Protein AF-A0A939ZK06-F1 (afdb_monomer)

pLDDT: mean 85.72, std 15.4, range [25.3, 98.94]

Mean predicted aligned error: 16.59 Å

Solvent-accessible surface area (backbone atoms only — not comparable to full-atom values): 30610 Å² total; per-residue (Å²): 136,74,100,75,69,53,75,35,51,26,53,83,51,70,41,60,64,72,48,90,59,72,37,35,68,21,48,36,52,33,38,56,68,14,53,96,69,30,23,32,30,37,40,59,61,34,41,41,32,22,33,36,37,65,59,40,39,44,23,30,47,35,28,32,54,46,9,31,44,31,36,44,65,48,65,83,49,29,60,64,74,86,73,58,93,89,59,80,54,65,74,72,44,50,57,49,18,73,77,68,75,77,47,78,62,67,66,69,64,10,15,40,40,29,33,62,57,32,37,48,34,32,42,37,22,33,71,70,9,35,41,33,23,63,50,13,50,22,72,88,24,69,99,48,40,30,30,32,20,31,28,33,37,32,47,28,36,44,38,38,40,33,37,24,35,39,30,30,14,14,21,36,41,29,38,37,29,54,24,36,44,36,40,37,36,44,32,35,32,35,39,36,28,29,32,34,35,34,34,50,22,32,47,34,40,38,34,51,29,34,23,40,7,3,24,28,28,35,33,28,29,42,28,37,37,35,40,39,31,55,27,42,41,26,14,16,26,26,48,25,37,36,25,39,24,47,32,38,40,31,54,26,43,34,39,34,62,17,88,28,29,22,49,84,60,26,55,78,49,89,90,41,65,54,62,60,92,76,24,47,28,57,15,46,23,47,31,32,53,26,23,35,67,94,60,53,46,95,56,76,20,29,54,36,34,39,32,49,26,41,38,34,32,27,37,16,54,36,42,42,43,58,66,76,38,90,52,25,47,27,53,58,61,39,35,41,35,40,28,53,26,45,37,34,36,28,66,45,48,17,48,43,35,46,38,87,94,46,41,27,38,40,39,38,25,55,61,47,45,22,20,63,88,72,43,81,44,61,62,56,55,84,46,34,95,32,45,45,80,44,80,45,75,73,74,93,81,80,81,82,85,89,78,94,76,91,80,78,88,61,53,77,51,56,64,55,59,76,56,84,74,61,50,77,46,81,38,51,55,69,35,75,70,31,30,43,90,48,68,65,51,22,39,37,34,29,68,35,43,36,34,36,34,27,36,87,58,104,78,57,50,83,74,48,77,43,38,54,63,37,75,45,42,69,78,50,51,79,68,73,66,67,47,105,88,41,72,75,56,44,86,43,33,29,29,21,68,31,56,23,35,33,39,31,33,46,29,67,61,53,52,48,40,43,73,77,31,70,68,53,28,51,54,51,52,49,57,50,51,54,52,52,52,53,52,52,52,53,51,51,66,76,62,63,90,49,69,55,31,47,52,22,41,50,61,46,70,47,81,48,49,101,82,34,39,33,66,72,57,65,74,57,48,20,58,76,66,74,46,55,62,69,57,48,51,51,42,52,51,51,34,37,75,70,54,34,30,44,86,41,96,81,34,38,25,59,66,33,54,62,64,27,43,59,55,37,50,89,128

Nearest PDB structures (foldseek):
  3dv8-assembly1_A-2  TM=7.199E-01  e=3.954E-09  Agathobacter rectalis ATCC 33656
  7ff8-assembly1_A  TM=6.855E-01  e=4.968E-09  Pseudomonas aeruginosa PAO1
  7ff0-assembly1_A  TM=6.732E-01  e=6.534E-09  Pseudomonas aeruginosa PAO1
  2zcw-assembly1_A-2  TM=6.532E-01  e=5.698E-09  Thermus thermophilus
  2h6b-assembly1_B  TM=4.871E-01  e=2.242E-08  Desulfitobacterium hafniense

Structure (mmCIF, N/CA/C/O backbone):
data_AF-A0A939ZK06-F1
#
_entry.id   AF-A0A939ZK06-F1
#
loop_
_atom_site.group_PDB
_atom_site.id
_atom_site.type_symbol
_atom_site.label_atom_id
_atom_site.label_alt_id
_atom_site.label_comp_id
_atom_site.label_asym_id
_atom_site.label_entity_id
_atom_site.label_seq_id
_atom_site.pdbx_PDB_ins_code
_atom_site.Cartn_x
_atom_site.Cartn_y
_atom_site.Cartn_z
_atom_site.occupancy
_atom_site.B_iso_or_equiv
_atom_site.auth_seq_id
_atom_site.auth_comp_id
_atom_site.auth_asym_id
_atom_site.auth_atom_id
_atom_site.pdbx_PDB_model_num
ATOM 1 N N . MET A 1 1 ? -2.433 -20.119 20.589 1.00 42.66 1 MET A N 1
ATOM 2 C CA . MET A 1 1 ? -3.590 -20.012 21.500 1.00 42.66 1 MET A CA 1
ATOM 3 C C . MET A 1 1 ? -3.349 -20.904 22.705 1.00 42.66 1 MET A C 1
ATOM 5 O O . MET A 1 1 ? -3.226 -22.112 22.538 1.00 42.66 1 MET A O 1
ATOM 9 N N . THR A 1 2 ? -3.224 -20.329 23.895 1.00 36.34 2 THR A N 1
ATOM 10 C CA . THR A 1 2 ? -3.325 -21.065 25.161 1.00 36.34 2 THR A CA 1
ATOM 11 C C . THR A 1 2 ? -4.806 -21.160 25.532 1.00 36.34 2 THR A C 1
ATOM 13 O O . THR A 1 2 ? -5.544 -20.186 25.455 1.00 36.34 2 THR A O 1
ATOM 16 N N . GLN A 1 3 ? -5.262 -22.360 25.877 1.00 42.16 3 GLN A N 1
ATOM 17 C CA . GLN A 1 3 ? -6.667 -22.761 26.027 1.00 42.16 3 GLN A CA 1
ATOM 18 C C . GLN A 1 3 ? -7.409 -22.156 27.249 1.00 42.16 3 GLN A C 1
ATOM 20 O O . GLN A 1 3 ? -8.332 -22.782 27.756 1.00 42.16 3 GLN A O 1
ATOM 25 N N . ASN A 1 4 ? -7.025 -20.973 27.754 1.00 58.75 4 ASN A N 1
ATOM 26 C CA . ASN A 1 4 ? -7.540 -20.450 29.033 1.00 58.75 4 ASN A CA 1
ATOM 27 C C . ASN A 1 4 ? -7.658 -18.911 29.145 1.00 58.75 4 ASN A C 1
ATOM 29 O O . ASN A 1 4 ? -7.663 -18.384 30.258 1.00 58.75 4 ASN A O 1
ATOM 33 N N . SER A 1 5 ? -7.731 -18.171 28.033 1.00 75.06 5 SER A N 1
ATOM 34 C CA . SER A 1 5 ? -7.878 -16.706 28.083 1.00 75.06 5 SER A CA 1
ATOM 35 C C . SER A 1 5 ? -9.253 -16.288 28.625 1.00 75.06 5 SER A C 1
ATOM 37 O O . SER A 1 5 ? -10.283 -16.803 28.189 1.00 75.06 5 SER A O 1
ATOM 39 N N . LYS A 1 6 ? -9.274 -15.338 29.569 1.00 92.12 6 LYS A N 1
ATOM 40 C CA . LYS A 1 6 ? -10.500 -14.743 30.126 1.00 92.12 6 LYS A CA 1
ATOM 41 C C . LYS A 1 6 ? -11.253 -13.986 29.027 1.00 92.12 6 LYS A C 1
ATOM 43 O O . LYS A 1 6 ? -10.678 -13.098 28.407 1.00 92.12 6 LYS A O 1
ATOM 48 N N . ILE A 1 7 ? -12.526 -14.321 28.815 1.00 96.75 7 ILE A N 1
ATOM 49 C CA . ILE A 1 7 ? -13.416 -13.600 27.894 1.00 96.75 7 ILE A CA 1
ATOM 50 C C . ILE A 1 7 ? -14.143 -12.504 28.677 1.00 96.75 7 ILE A C 1
ATOM 52 O O . ILE A 1 7 ? -14.671 -12.762 29.759 1.00 96.75 7 ILE A O 1
ATOM 56 N N . ILE A 1 8 ? -14.145 -11.292 28.132 1.00 97.94 8 ILE A N 1
ATOM 57 C CA . ILE A 1 8 ? -14.736 -10.085 28.703 1.00 97.94 8 ILE A CA 1
ATOM 58 C C . ILE A 1 8 ? -15.731 -9.541 27.675 1.00 97.94 8 ILE A C 1
ATOM 60 O O . ILE A 1 8 ? -15.332 -9.017 26.640 1.00 97.94 8 ILE A O 1
ATOM 64 N N . ASP A 1 9 ? -17.030 -9.711 27.913 1.00 98.38 9 ASP A N 1
ATOM 65 C CA . ASP A 1 9 ? -18.064 -9.236 26.991 1.00 98.38 9 ASP A CA 1
ATOM 66 C C . ASP A 1 9 ? -18.362 -7.756 27.251 1.00 98.38 9 ASP A C 1
ATOM 68 O O . ASP A 1 9 ? -18.625 -7.363 28.388 1.00 98.38 9 ASP A O 1
ATOM 72 N N . ILE A 1 10 ? -18.371 -6.920 26.209 1.00 98.69 10 ILE A N 1
ATOM 73 C CA . ILE A 1 10 ? -18.647 -5.479 26.363 1.00 98.69 10 ILE A CA 1
ATOM 74 C C . ILE A 1 10 ? -20.033 -5.195 26.975 1.00 98.69 10 ILE A C 1
ATOM 76 O O . ILE A 1 10 ? -20.257 -4.133 27.559 1.00 98.69 10 ILE A O 1
ATOM 80 N N . ARG A 1 11 ? -20.977 -6.143 26.882 1.00 98.31 11 ARG A N 1
ATOM 81 C CA . ARG A 1 11 ? -22.314 -6.029 27.487 1.00 98.31 11 ARG A CA 1
ATOM 82 C C . ARG A 1 11 ? -22.277 -6.072 29.009 1.00 98.31 11 ARG A C 1
ATOM 84 O O . ARG A 1 11 ? -23.140 -5.461 29.637 1.00 98.31 11 ARG A O 1
ATOM 91 N N . ASP A 1 12 ? -21.274 -6.722 29.595 1.00 98.19 12 ASP A N 1
ATOM 92 C CA . ASP A 1 12 ? -21.091 -6.766 31.050 1.00 98.19 12 ASP A CA 1
ATOM 93 C C . ASP A 1 12 ? -20.735 -5.379 31.623 1.00 98.19 12 ASP A C 1
ATOM 95 O O . ASP A 1 12 ? -20.922 -5.131 32.813 1.00 98.19 12 ASP A O 1
ATOM 99 N N . PHE A 1 13 ? -20.303 -4.452 30.759 1.00 98.25 13 PHE A N 1
ATOM 100 C CA . PHE A 1 13 ? -19.980 -3.055 31.072 1.00 98.25 13 PHE A CA 1
ATOM 101 C C . PHE A 1 13 ? -21.065 -2.075 30.601 1.00 98.25 13 PHE A C 1
ATOM 103 O O . PHE A 1 13 ? -20.882 -0.862 30.643 1.00 98.25 13 PHE A O 1
ATOM 110 N N . GLY A 1 14 ? -22.221 -2.584 30.160 1.00 97.56 14 GLY A N 1
ATOM 111 C CA . GLY A 1 14 ? -23.378 -1.768 29.790 1.00 97.56 14 GLY A CA 1
ATOM 112 C C . GLY A 1 14 ? -23.506 -1.442 28.302 1.00 97.56 14 GLY A C 1
ATOM 113 O O . GLY A 1 14 ? -24.440 -0.725 27.933 1.00 97.56 14 GLY A O 1
ATOM 114 N N . ALA A 1 15 ? -22.644 -1.984 27.433 1.00 98.19 15 ALA A N 1
ATOM 115 C CA . ALA A 1 15 ? -22.832 -1.841 25.993 1.00 98.19 15 ALA A CA 1
ATOM 116 C C . ALA A 1 15 ? -24.078 -2.617 25.512 1.00 98.19 15 ALA A C 1
ATOM 118 O O . ALA A 1 15 ? -24.341 -3.750 25.915 1.00 98.19 15 ALA A O 1
ATOM 119 N N . ALA A 1 16 ? -24.852 -2.025 24.609 1.00 98.19 16 ALA A N 1
ATOM 120 C CA . ALA A 1 16 ? -26.034 -2.598 23.989 1.00 98.19 16 ALA A CA 1
ATOM 121 C C . ALA A 1 16 ? -26.074 -2.285 22.485 1.00 98.19 16 ALA A C 1
ATOM 123 O O . ALA A 1 16 ? -25.935 -1.140 22.055 1.00 98.19 16 ALA A O 1
ATOM 124 N N . ALA A 1 17 ? -26.319 -3.309 21.670 1.00 97.75 17 ALA A N 1
ATOM 125 C CA . ALA A 1 17 ? -26.391 -3.162 20.222 1.00 97.75 17 ALA A CA 1
ATOM 126 C C . ALA A 1 17 ? -27.521 -2.211 19.779 1.00 97.75 17 ALA A C 1
ATOM 128 O O . ALA A 1 17 ? -28.606 -2.196 20.363 1.00 97.75 17 ALA A O 1
ATOM 129 N N . GLY A 1 18 ? -27.284 -1.463 18.700 1.00 96.69 18 GLY A N 1
ATOM 130 C CA . GLY A 1 18 ? -28.280 -0.617 18.033 1.00 96.69 18 GLY A CA 1
ATOM 131 C C . GLY A 1 18 ? -28.592 0.701 18.745 1.00 96.69 18 GLY A C 1
ATOM 132 O O . GLY A 1 18 ? -29.508 1.410 18.329 1.00 96.69 18 GLY A O 1
ATOM 133 N N . ARG A 1 19 ? -27.854 1.042 19.807 1.00 95.25 19 ARG A N 1
ATOM 134 C CA . ARG A 1 19 ? -27.965 2.347 20.467 1.00 95.25 19 ARG A CA 1
ATOM 135 C C . ARG A 1 19 ? -27.424 3.457 19.556 1.00 95.25 19 ARG A C 1
ATOM 137 O O . ARG A 1 19 ? -26.362 3.265 18.958 1.00 95.25 19 ARG A O 1
ATOM 144 N N . PRO A 1 20 ? -28.133 4.594 19.426 1.00 93.88 20 PRO A N 1
ATOM 145 C CA . PRO A 1 20 ? -27.633 5.732 18.663 1.00 93.88 20 PRO A CA 1
ATOM 146 C C . PRO A 1 20 ? -26.510 6.483 19.391 1.00 93.88 20 PRO A C 1
ATOM 148 O O . PRO A 1 20 ? -25.732 7.166 18.730 1.00 93.88 20 PRO A O 1
ATOM 151 N N . GLU A 1 21 ? -26.422 6.364 20.717 1.00 97.19 21 GLU A N 1
ATOM 152 C CA . GLU A 1 21 ? -25.384 6.996 21.528 1.00 97.19 21 GLU A CA 1
ATOM 153 C C . GLU A 1 21 ? -24.034 6.272 21.403 1.00 97.19 21 GLU A C 1
ATOM 155 O O . GLU A 1 21 ? -23.973 5.066 21.142 1.00 97.19 21 GLU A O 1
ATOM 160 N N . LEU A 1 22 ? -22.943 7.010 21.631 1.00 98.38 22 LEU A N 1
ATOM 161 C CA . LEU A 1 22 ? -21.608 6.427 21.748 1.00 98.38 22 LEU A CA 1
ATOM 162 C C . LEU A 1 22 ? -21.510 5.566 23.008 1.00 98.38 22 LEU A C 1
ATOM 164 O O . LEU A 1 22 ? -21.972 5.943 24.082 1.00 98.38 22 LEU A O 1
ATOM 168 N N . GLN A 1 23 ? -20.860 4.418 22.867 1.00 98.56 23 GLN A N 1
ATOM 169 C CA . GLN A 1 23 ? -20.670 3.422 23.922 1.00 98.56 23 GLN A CA 1
ATOM 170 C C . GLN A 1 23 ? -19.194 3.289 24.310 1.00 98.56 23 GLN A C 1
ATOM 172 O O . GLN A 1 23 ? -18.784 2.279 24.879 1.00 98.56 23 GLN A O 1
ATOM 177 N N . THR A 1 24 ? -18.408 4.324 23.998 1.00 98.75 24 THR A N 1
ATOM 178 C CA . THR A 1 24 ? -16.954 4.389 24.177 1.00 98.75 24 THR A CA 1
ATOM 179 C C . THR A 1 24 ? -16.538 4.007 25.591 1.00 98.75 24 THR A C 1
ATOM 181 O O . THR A 1 24 ? -15.655 3.179 25.758 1.00 98.75 24 THR A O 1
ATOM 184 N N . GLU A 1 25 ? -17.207 4.549 26.615 1.00 98.62 25 GLU A N 1
ATOM 185 C CA . GLU A 1 25 ? -16.863 4.281 28.015 1.00 98.62 25 GLU A CA 1
ATOM 186 C C . GLU A 1 25 ? -17.045 2.801 28.384 1.00 98.62 25 GLU A C 1
ATOM 188 O O . GLU A 1 25 ? -16.146 2.201 28.964 1.00 98.62 25 GLU A O 1
ATOM 193 N N . ALA A 1 26 ? -18.166 2.185 27.999 1.00 98.69 26 ALA A N 1
ATOM 194 C CA . ALA A 1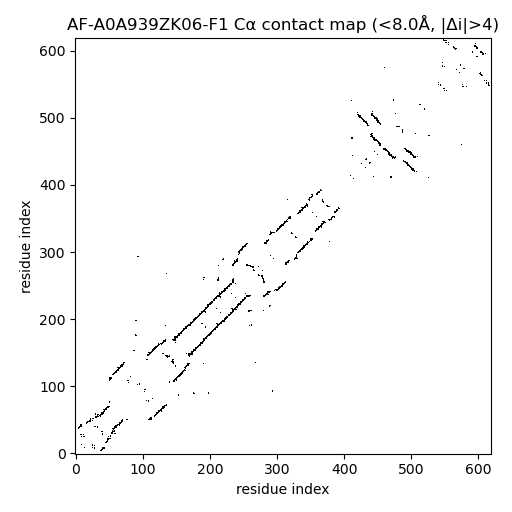 26 ? -18.429 0.774 28.284 1.00 98.69 26 ALA A CA 1
ATOM 195 C C . ALA A 1 26 ? -17.411 -0.148 27.591 1.00 98.69 26 ALA A C 1
ATOM 197 O O . ALA A 1 26 ? -16.916 -1.104 28.188 1.00 98.69 26 ALA A O 1
ATOM 198 N N . ILE A 1 27 ? -17.066 0.152 26.335 1.00 98.81 27 ILE A N 1
ATOM 199 C CA . ILE A 1 27 ? -16.084 -0.628 25.574 1.00 98.81 27 ILE A CA 1
ATOM 200 C C . ILE A 1 27 ? -14.673 -0.424 26.146 1.00 98.81 27 ILE A C 1
ATOM 202 O O . ILE A 1 27 ? -13.930 -1.394 26.295 1.00 98.81 27 ILE A O 1
ATOM 206 N N . GLN A 1 28 ? -14.318 0.806 26.532 1.00 98.81 28 GLN A N 1
ATOM 207 C CA . GLN A 1 28 ? -13.032 1.100 27.162 1.00 98.81 28 GLN A CA 1
ATOM 208 C C . GLN A 1 28 ? -12.897 0.400 28.517 1.00 98.81 28 GLN A C 1
ATOM 210 O O . GLN A 1 28 ? -11.855 -0.185 28.779 1.00 98.81 28 GLN A O 1
ATOM 215 N N . GLN A 1 29 ? -13.945 0.358 29.346 1.00 98.69 29 GLN A N 1
ATOM 216 C CA . GLN A 1 29 ? -13.902 -0.377 30.616 1.00 98.69 29 GLN A CA 1
ATOM 217 C C . GLN A 1 29 ? -13.657 -1.884 30.415 1.00 98.69 29 GLN A C 1
ATOM 219 O O . GLN A 1 29 ? -12.966 -2.507 31.223 1.00 98.69 29 GLN A O 1
ATOM 224 N N . ALA A 1 30 ? -14.177 -2.472 29.331 1.00 98.62 30 ALA A N 1
ATOM 225 C CA . ALA A 1 30 ? -13.891 -3.862 28.981 1.00 98.62 30 ALA A CA 1
ATOM 226 C C . ALA A 1 30 ? -12.416 -4.068 28.582 1.00 98.62 30 ALA A C 1
ATOM 228 O O . ALA A 1 30 ? -11.802 -5.040 29.019 1.00 98.62 30 ALA A O 1
ATOM 229 N N . LEU A 1 31 ? -11.837 -3.141 27.808 1.00 98.50 31 LEU A N 1
ATOM 230 C CA . LEU A 1 31 ? -10.402 -3.120 27.480 1.00 98.50 31 LEU A CA 1
ATOM 231 C C . LEU A 1 31 ? -9.536 -2.930 28.731 1.00 98.50 31 LEU A C 1
ATOM 233 O O . LEU A 1 31 ? -8.588 -3.682 28.947 1.00 98.50 31 LEU A O 1
ATOM 237 N N . ASP A 1 32 ? -9.891 -1.987 29.598 1.00 98.19 32 ASP A N 1
ATOM 238 C CA . ASP A 1 32 ? -9.168 -1.704 30.840 1.00 98.19 32 ASP A CA 1
ATOM 239 C C . ASP A 1 32 ? -9.193 -2.898 31.803 1.00 98.19 32 ASP A C 1
ATOM 241 O O . ASP A 1 32 ? -8.241 -3.121 32.549 1.00 98.19 32 ASP A O 1
ATOM 245 N N . ALA A 1 33 ? -10.236 -3.732 31.754 1.00 97.25 33 ALA A N 1
ATOM 246 C CA . ALA A 1 33 ? -10.304 -4.969 32.528 1.00 97.25 33 ALA A CA 1
ATOM 247 C C . ALA A 1 33 ? -9.287 -6.042 32.083 1.00 97.25 33 ALA A C 1
ATOM 249 O O . ALA A 1 33 ? -9.080 -7.007 32.828 1.00 97.25 33 ALA A O 1
ATOM 250 N N . CYS A 1 34 ? -8.657 -5.887 30.911 1.00 95.69 34 CYS A N 1
ATOM 251 C CA . CYS A 1 34 ? -7.522 -6.698 30.460 1.00 95.69 34 CYS A CA 1
ATOM 252 C C . CYS A 1 34 ? -6.166 -6.140 30.919 1.00 95.69 34 CYS A C 1
ATOM 254 O O . CYS A 1 34 ? -5.185 -6.886 30.924 1.00 95.69 34 CYS A O 1
ATOM 256 N N . ALA A 1 35 ? -6.077 -4.880 31.359 1.00 94.75 35 ALA A N 1
ATOM 257 C CA . ALA A 1 35 ? -4.807 -4.275 31.755 1.00 94.75 35 ALA A CA 1
ATOM 258 C C . ALA A 1 35 ? -4.114 -5.094 32.865 1.00 94.75 35 ALA A C 1
ATOM 260 O O . ALA A 1 35 ? -4.678 -5.361 33.929 1.00 94.75 35 ALA A O 1
ATOM 261 N N . GLY A 1 36 ? -2.886 -5.548 32.592 1.00 91.69 36 GLY A N 1
ATOM 262 C CA . GLY A 1 36 ? -2.074 -6.358 33.509 1.00 91.69 36 GLY A CA 1
ATOM 263 C C . GLY A 1 36 ? -2.552 -7.799 33.740 1.00 91.69 36 GLY A C 1
ATOM 264 O O . GLY A 1 36 ? -1.903 -8.533 34.486 1.00 91.69 36 GLY A O 1
ATOM 265 N N . THR A 1 37 ? -3.661 -8.224 33.128 1.00 92.88 37 THR A N 1
ATOM 266 C CA . THR A 1 37 ? -4.188 -9.597 33.255 1.00 92.88 37 THR A CA 1
ATOM 267 C C . THR A 1 37 ? -4.343 -10.320 31.919 1.00 92.88 37 THR A C 1
ATOM 269 O O . THR A 1 37 ? -4.403 -11.552 31.905 1.00 92.88 37 THR A O 1
ATOM 272 N N . GLY A 1 38 ? -4.368 -9.571 30.815 1.00 95.19 38 GLY A N 1
ATOM 273 C CA . GLY A 1 38 ? -4.687 -10.053 29.481 1.00 95.19 38 GLY A CA 1
ATOM 274 C C . GLY A 1 38 ? -6.141 -10.510 29.346 1.00 95.19 38 GLY A C 1
ATOM 275 O O . GLY A 1 38 ? -6.913 -10.570 30.308 1.00 95.19 38 GLY A O 1
ATOM 276 N N . GLY A 1 39 ? -6.539 -10.856 28.127 1.00 97.06 39 GLY A N 1
ATOM 277 C CA . GLY A 1 39 ? -7.864 -11.412 27.870 1.00 97.06 39 GLY A CA 1
ATOM 278 C C . GLY A 1 39 ? -8.383 -11.138 26.470 1.00 97.06 39 GLY A C 1
ATOM 279 O O . GLY A 1 39 ? -7.700 -10.570 25.624 1.00 97.06 39 GLY A O 1
ATOM 280 N N . VAL A 1 40 ? -9.614 -11.580 26.240 1.00 98.56 40 VAL A N 1
ATOM 281 C CA . VAL A 1 40 ? -10.341 -11.376 24.990 1.00 98.56 40 VAL A CA 1
ATOM 282 C C . VAL A 1 40 ? -11.532 -10.473 25.275 1.00 98.56 40 VAL A C 1
ATOM 284 O O . VAL A 1 40 ? -12.486 -10.905 25.922 1.00 98.56 40 VAL A O 1
ATOM 287 N N . VAL A 1 41 ? -11.492 -9.236 24.788 1.00 98.75 41 VAL A N 1
ATOM 288 C CA . VAL A 1 41 ? -12.649 -8.340 24.764 1.00 98.75 41 VAL A CA 1
ATOM 289 C C . VAL A 1 41 ? -13.536 -8.742 23.595 1.00 98.75 41 VAL A C 1
ATOM 291 O O . VAL A 1 41 ? -13.145 -8.618 22.439 1.00 98.75 41 VAL A O 1
ATOM 294 N N . SER A 1 42 ? -14.727 -9.247 23.896 1.00 98.62 42 SER A N 1
ATOM 295 C CA . SER A 1 42 ? -15.671 -9.772 22.914 1.00 98.62 42 SER A CA 1
ATOM 296 C C . SER A 1 42 ? -16.729 -8.727 22.564 1.00 98.62 42 SER A C 1
ATOM 298 O O . SER A 1 42 ? -17.518 -8.323 23.421 1.00 98.62 42 SER A O 1
ATOM 300 N N . VAL A 1 43 ? -16.793 -8.341 21.288 1.00 98.75 43 VAL A N 1
ATOM 301 C CA . VAL A 1 43 ? -17.858 -7.517 20.700 1.00 98.75 43 VAL A CA 1
ATOM 302 C C . VAL A 1 43 ? -18.876 -8.454 20.041 1.00 98.75 43 VAL A C 1
ATOM 304 O O . VAL A 1 43 ? -18.584 -9.039 18.996 1.00 98.75 43 VAL A O 1
ATOM 307 N N . PRO A 1 44 ? -20.068 -8.648 20.630 1.00 98.56 44 PRO A N 1
ATOM 308 C CA . PRO A 1 44 ? -21.053 -9.585 20.106 1.00 98.56 44 PRO A CA 1
ATOM 309 C C . PRO A 1 44 ? -21.710 -9.048 18.827 1.00 98.56 44 PRO A C 1
ATOM 311 O O . PRO A 1 44 ? -21.567 -7.885 18.460 1.00 98.56 44 PRO A O 1
ATOM 314 N N . LYS A 1 45 ? -22.512 -9.892 18.171 1.00 98.50 45 LYS A N 1
ATOM 315 C CA . LYS A 1 45 ? -23.336 -9.493 17.023 1.00 98.50 45 LYS A CA 1
ATOM 316 C C . LYS A 1 45 ? -24.160 -8.234 17.324 1.00 98.50 45 LYS A C 1
ATOM 318 O O . LYS A 1 45 ? -24.901 -8.193 18.309 1.00 98.50 45 LYS A O 1
ATOM 323 N N . GLY A 1 46 ? -24.125 -7.267 16.410 1.00 98.25 46 GLY A N 1
ATOM 324 C CA . GLY A 1 46 ? -24.863 -6.012 16.522 1.00 98.25 46 GLY A CA 1
ATOM 325 C C . GLY A 1 46 ? -24.017 -4.795 16.167 1.00 98.25 46 GLY A C 1
ATOM 326 O O . GLY A 1 46 ? -22.827 -4.913 15.905 1.00 98.25 46 GLY A O 1
ATOM 327 N N . VAL A 1 47 ? -24.654 -3.625 16.149 1.00 98.75 47 VAL A N 1
ATOM 328 C CA . VAL A 1 47 ? -24.002 -2.347 15.831 1.00 98.75 47 VAL A CA 1
ATOM 329 C C . VAL A 1 47 ? -23.668 -1.607 17.124 1.00 98.75 47 VAL A C 1
ATOM 331 O O . VAL A 1 47 ? -24.569 -1.361 17.929 1.00 98.75 47 VAL A O 1
ATOM 334 N N . PHE A 1 48 ? -22.407 -1.224 17.300 1.00 98.81 48 PHE A N 1
ATOM 335 C CA . PHE A 1 48 ? -21.902 -0.478 18.451 1.00 98.81 48 PHE A CA 1
ATOM 336 C C . PHE A 1 48 ? -21.176 0.768 17.960 1.00 98.81 48 PHE A C 1
ATOM 338 O O . PHE A 1 48 ? -20.265 0.665 17.144 1.00 98.81 48 PHE A O 1
ATOM 345 N N . ARG A 1 49 ? -21.585 1.947 18.438 1.00 98.69 49 ARG A N 1
ATOM 346 C CA . ARG A 1 49 ? -20.927 3.210 18.094 1.00 98.69 49 ARG A CA 1
ATOM 347 C C . ARG A 1 49 ? -19.870 3.563 19.133 1.00 98.69 49 ARG A C 1
ATOM 349 O O . ARG A 1 49 ? -20.140 3.431 20.325 1.00 98.69 49 ARG A O 1
ATOM 356 N N . THR A 1 50 ? -18.707 4.036 18.703 1.00 98.81 50 THR A N 1
ATOM 357 C CA . THR A 1 50 ? -17.598 4.396 19.597 1.00 98.81 50 THR A CA 1
ATOM 358 C C . THR A 1 50 ? -16.824 5.613 19.100 1.00 98.81 50 THR A C 1
ATOM 360 O O . THR A 1 50 ? -16.758 5.875 17.904 1.00 98.81 50 THR A O 1
ATOM 363 N N . GLY A 1 51 ? -16.218 6.335 20.038 1.00 98.56 51 GLY A N 1
ATOM 364 C CA . GLY A 1 51 ? -15.073 7.207 19.790 1.00 98.56 51 GLY A CA 1
ATOM 365 C C . GLY A 1 51 ? -13.762 6.416 19.841 1.00 98.56 51 GLY A C 1
ATOM 366 O O . GLY A 1 51 ? -13.766 5.196 19.653 1.00 98.56 51 GLY A O 1
ATOM 367 N N . GLY A 1 52 ? -12.656 7.100 20.128 1.00 98.56 52 GLY A N 1
ATOM 368 C CA . GLY A 1 52 ? -11.341 6.465 20.260 1.00 98.56 52 GLY A CA 1
ATOM 369 C C . GLY A 1 52 ? -11.225 5.557 21.487 1.00 98.56 52 GLY A C 1
ATOM 370 O O . GLY A 1 52 ? -11.725 5.888 22.563 1.00 98.56 52 GLY A O 1
ATOM 371 N N . LEU A 1 53 ? -10.539 4.427 21.320 1.00 98.81 53 LEU A N 1
ATOM 372 C CA . LEU A 1 53 ? -10.295 3.407 22.341 1.00 98.81 53 LEU A CA 1
ATOM 373 C C . LEU A 1 53 ? -8.794 3.101 22.449 1.00 98.81 53 LEU A C 1
ATOM 375 O O . LEU A 1 53 ? -8.075 3.126 21.449 1.00 98.81 53 LEU A O 1
ATOM 379 N N . LEU A 1 54 ? -8.332 2.764 23.651 1.00 98.44 54 LEU A N 1
ATOM 380 C CA . LEU A 1 54 ? -6.948 2.395 23.945 1.00 98.44 54 LEU A CA 1
ATOM 381 C C . LEU A 1 54 ? -6.860 0.915 24.336 1.00 98.44 54 LEU A C 1
ATOM 383 O O . LEU A 1 54 ? -7.542 0.471 25.262 1.00 98.44 54 LEU A O 1
ATOM 387 N N . MET A 1 55 ? -6.015 0.164 23.634 1.00 97.94 55 MET A N 1
ATOM 388 C CA . MET A 1 55 ? -5.707 -1.235 23.921 1.00 97.94 55 MET A CA 1
ATOM 389 C C . MET A 1 55 ? -4.487 -1.362 24.835 1.00 97.94 55 MET A C 1
ATOM 391 O O . MET A 1 55 ? -3.578 -0.538 24.778 1.00 97.94 55 MET A O 1
ATOM 395 N N . HIS A 1 56 ? -4.457 -2.444 25.616 1.00 96.81 56 HIS A N 1
ATOM 396 C CA . HIS A 1 56 ? -3.368 -2.792 26.532 1.00 96.81 56 HIS A CA 1
ATOM 397 C C . HIS A 1 56 ? -2.702 -4.105 26.109 1.00 96.81 56 HIS A C 1
ATOM 399 O O . HIS A 1 56 ? -3.276 -4.893 25.352 1.00 96.81 56 HIS A O 1
ATOM 405 N N . SER A 1 57 ? -1.514 -4.380 26.640 1.00 97.44 57 SER A N 1
ATOM 406 C CA . SER A 1 57 ? -0.794 -5.633 26.408 1.00 97.44 57 SER A CA 1
ATOM 407 C C . SER A 1 57 ? -1.635 -6.877 26.723 1.00 97.44 57 SER A C 1
ATOM 409 O O . SER A 1 57 ? -2.532 -6.855 27.568 1.00 97.44 57 SER A O 1
ATOM 411 N N . ASP A 1 58 ? -1.327 -7.974 26.027 1.00 98.06 58 ASP A N 1
ATOM 412 C CA . ASP A 1 58 ? -1.965 -9.291 26.171 1.00 98.06 58 ASP A CA 1
ATOM 413 C C . ASP A 1 58 ? -3.488 -9.288 25.921 1.00 98.06 58 ASP A C 1
ATOM 415 O O . ASP A 1 58 ? -4.219 -10.157 26.413 1.00 98.06 58 ASP A O 1
ATOM 419 N N . THR A 1 59 ? -3.969 -8.313 25.142 1.00 98.25 59 THR A N 1
ATOM 420 C CA . THR A 1 59 ? -5.391 -8.109 24.847 1.00 98.25 59 THR A CA 1
ATOM 421 C C . THR A 1 59 ? -5.728 -8.456 23.399 1.00 98.25 59 THR A C 1
ATOM 423 O O . THR A 1 59 ? -5.109 -7.962 22.455 1.00 98.25 59 THR A O 1
ATOM 426 N N . GLU A 1 60 ? -6.774 -9.261 23.221 1.00 98.75 60 GLU A N 1
ATOM 427 C CA . GLU A 1 60 ? -7.445 -9.471 21.940 1.00 98.75 60 GLU A CA 1
ATOM 428 C C . GLU A 1 60 ? -8.785 -8.729 21.914 1.00 98.75 60 GLU A C 1
ATOM 430 O O . GLU A 1 60 ? -9.658 -8.996 22.734 1.00 98.75 60 GLU A O 1
ATOM 435 N N . PHE A 1 61 ? -8.968 -7.825 20.956 1.00 98.88 61 PHE A N 1
ATOM 436 C CA . PHE A 1 61 ? -10.249 -7.209 20.635 1.00 98.88 61 PHE A CA 1
ATOM 437 C C . PHE A 1 61 ? -10.938 -8.029 19.537 1.00 98.88 61 PHE A C 1
ATOM 439 O O . PHE A 1 61 ? -10.573 -7.954 18.362 1.00 98.88 61 PHE A O 1
ATOM 446 N N . HIS A 1 62 ? -11.903 -8.853 19.937 1.00 98.88 62 HIS A N 1
ATOM 447 C CA . HIS A 1 62 ? -12.539 -9.861 19.097 1.00 98.88 62 HIS A CA 1
ATOM 448 C C . HIS A 1 62 ? -13.957 -9.448 18.685 1.00 98.88 62 HIS A C 1
ATOM 450 O O . HIS A 1 62 ? -14.856 -9.343 19.520 1.00 98.88 62 HIS A O 1
ATOM 456 N N . LEU A 1 63 ? -14.177 -9.261 17.386 1.00 98.88 63 LEU A N 1
ATOM 457 C CA . LEU A 1 63 ? -15.477 -8.995 16.780 1.00 98.88 63 LEU A CA 1
ATOM 458 C C . LEU A 1 63 ? -16.147 -10.310 16.354 1.00 98.88 63 LEU A C 1
ATOM 460 O O . LEU A 1 63 ? -15.745 -10.943 15.377 1.00 98.88 63 LEU A O 1
ATOM 464 N N . CYS A 1 64 ? -17.204 -10.708 17.061 1.00 98.75 64 CYS A N 1
ATOM 465 C CA . CYS A 1 64 ? -17.979 -11.900 16.718 1.00 98.75 64 CYS A CA 1
ATOM 466 C C . CYS A 1 64 ? -18.721 -11.743 15.379 1.00 98.75 64 CYS A C 1
ATOM 468 O O . CYS A 1 64 ? -18.892 -10.641 14.853 1.00 98.75 64 CYS A O 1
ATOM 470 N N . ALA A 1 65 ? -19.246 -12.848 14.850 1.00 98.31 65 ALA A N 1
ATOM 471 C CA . ALA A 1 65 ? -19.932 -12.866 13.565 1.00 98.31 65 ALA A CA 1
ATOM 472 C C . ALA A 1 65 ? -21.092 -11.854 13.508 1.00 98.31 65 ALA A C 1
ATOM 474 O O . ALA A 1 65 ? -22.045 -11.901 14.296 1.00 98.31 65 ALA A O 1
ATOM 475 N N . GLY A 1 66 ? -21.022 -10.939 12.536 1.00 96.94 66 GLY A N 1
ATOM 476 C CA . GLY A 1 66 ? -21.989 -9.853 12.355 1.00 96.94 66 GLY A CA 1
ATOM 477 C C . GLY A 1 66 ? -21.919 -8.733 13.403 1.00 96.94 66 GLY A C 1
ATOM 478 O O . GLY A 1 66 ? -22.906 -8.012 13.579 1.00 96.94 66 GLY A O 1
ATOM 479 N N . ALA A 1 67 ? -20.811 -8.603 14.134 1.00 98.75 67 ALA A N 1
ATOM 480 C CA . ALA A 1 67 ? -20.505 -7.413 14.919 1.00 98.75 67 ALA A CA 1
ATOM 481 C C . ALA A 1 67 ? -20.074 -6.260 14.000 1.00 98.75 67 ALA A C 1
ATOM 483 O O . ALA A 1 67 ? -19.318 -6.455 13.051 1.00 98.75 67 ALA A O 1
ATOM 484 N N . ALA A 1 68 ? -20.536 -5.052 14.297 1.00 98.75 68 ALA A N 1
ATOM 485 C CA . ALA A 1 68 ? -20.134 -3.840 13.603 1.00 98.75 68 ALA A CA 1
ATOM 486 C C . ALA A 1 68 ? -19.756 -2.769 14.628 1.00 98.75 68 ALA A C 1
ATOM 488 O O . ALA A 1 68 ? -20.612 -2.290 15.376 1.00 98.75 68 ALA A O 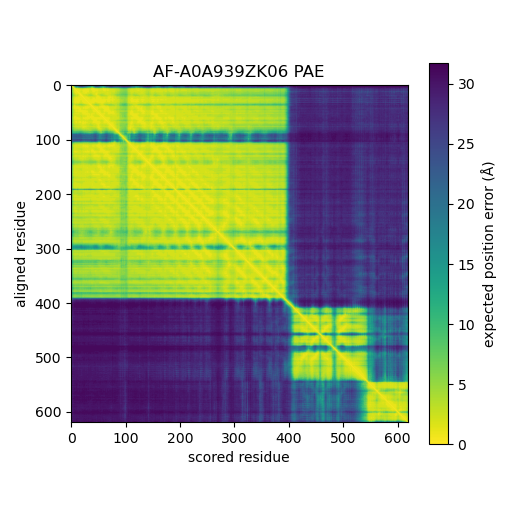1
ATOM 489 N N . LEU A 1 69 ? -18.478 -2.397 14.653 1.00 98.81 69 LEU A N 1
ATOM 490 C CA . LEU A 1 69 ? -17.963 -1.274 15.424 1.00 98.81 69 LEU A CA 1
ATOM 491 C C . LEU A 1 69 ? -17.911 -0.044 14.514 1.00 98.81 69 LEU A C 1
ATOM 493 O O . LEU A 1 69 ? -17.166 -0.022 13.537 1.00 98.81 69 LEU A O 1
ATOM 497 N N . ILE A 1 70 ? -18.718 0.968 14.812 1.00 98.69 70 ILE A N 1
ATOM 498 C CA . ILE A 1 70 ? -18.847 2.178 13.997 1.00 98.69 70 ILE A CA 1
ATOM 499 C C . ILE A 1 70 ? -18.223 3.351 14.753 1.00 98.69 70 ILE A C 1
ATOM 501 O O . ILE A 1 70 ? -18.671 3.699 15.845 1.00 98.69 70 ILE A O 1
ATOM 505 N N . GLY A 1 71 ? -17.198 3.960 14.174 1.00 98.25 71 GLY A N 1
ATOM 506 C CA . GLY A 1 71 ? -16.598 5.193 14.659 1.00 98.25 71 GLY A CA 1
ATOM 507 C C . GLY A 1 71 ? -17.584 6.366 14.659 1.00 98.25 71 GLY A C 1
ATOM 508 O O . GLY A 1 71 ? -18.574 6.372 13.922 1.00 98.25 71 GLY A O 1
ATOM 509 N N . SER A 1 72 ? -17.317 7.364 15.495 1.00 98.00 72 SER A N 1
ATOM 510 C CA . SER A 1 72 ? -17.983 8.660 15.423 1.00 98.00 72 SER A CA 1
ATOM 511 C C . SER A 1 72 ? -17.609 9.417 14.142 1.00 98.00 72 SER A C 1
ATOM 513 O O . SER A 1 72 ? -16.529 9.252 13.585 1.00 98.00 72 SER A O 1
ATOM 515 N N . ASP A 1 73 ? -18.508 10.275 13.672 1.00 95.31 73 ASP A N 1
ATOM 516 C CA . ASP A 1 73 ? -18.280 11.241 12.592 1.00 95.31 73 ASP A CA 1
ATOM 517 C C . ASP A 1 73 ? -17.897 12.642 13.124 1.00 95.31 73 ASP A C 1
ATOM 519 O O . ASP A 1 73 ? -17.922 13.644 12.391 1.00 95.31 73 ASP A O 1
ATOM 523 N N . ASP A 1 74 ? -17.547 12.714 14.411 1.00 96.19 74 ASP A N 1
ATOM 524 C CA . ASP A 1 74 ? -16.963 13.872 15.079 1.00 96.19 74 ASP A CA 1
ATOM 525 C C . ASP A 1 74 ? -15.537 13.558 15.555 1.00 96.19 74 ASP A C 1
ATOM 527 O O . ASP A 1 74 ? -15.300 12.604 16.294 1.00 96.19 74 ASP A O 1
ATOM 531 N N . CYS A 1 75 ? -14.576 14.385 15.141 1.00 94.50 75 CYS A N 1
ATOM 532 C CA . CYS A 1 75 ? -13.163 14.220 15.479 1.00 94.50 75 CYS A CA 1
ATOM 533 C C . CYS A 1 75 ? -12.881 14.434 16.973 1.00 94.50 75 CYS A C 1
ATOM 535 O O . CYS A 1 75 ? -11.874 13.937 17.477 1.00 94.50 75 CYS A O 1
ATOM 537 N N . GLU A 1 76 ? -13.751 15.152 17.687 1.00 95.06 76 GLU A N 1
ATOM 538 C CA . GLU A 1 76 ? -13.581 15.407 19.121 1.00 95.06 76 GLU A CA 1
ATOM 539 C C . GLU A 1 76 ? -13.868 14.173 19.990 1.00 95.06 76 GLU A C 1
ATOM 541 O O . GLU A 1 76 ? -13.363 14.083 21.108 1.00 95.06 76 GLU A O 1
ATOM 546 N N . ASP A 1 77 ? -14.567 13.168 19.454 1.00 97.94 77 ASP A N 1
ATOM 547 C CA . ASP A 1 77 ? -14.780 11.881 20.130 1.00 97.94 77 ASP A CA 1
ATOM 548 C C . ASP A 1 77 ? -13.534 10.978 20.110 1.00 97.94 77 ASP A C 1
ATOM 550 O O . ASP A 1 77 ? -13.525 9.884 20.683 1.00 97.94 77 ASP A O 1
ATOM 554 N N . TYR A 1 78 ? -12.464 11.426 19.451 1.00 97.50 78 TYR A N 1
ATOM 555 C CA . TYR A 1 78 ? -11.198 10.721 19.331 1.00 97.50 78 TYR A CA 1
ATOM 556 C C . TYR A 1 78 ? -10.132 11.455 20.146 1.00 97.50 78 TYR A C 1
ATOM 558 O O . TYR A 1 78 ? -9.495 12.398 19.654 1.00 97.50 78 TYR A O 1
ATOM 566 N N . PRO A 1 79 ? -9.925 11.064 21.415 1.00 93.81 79 PRO A N 1
A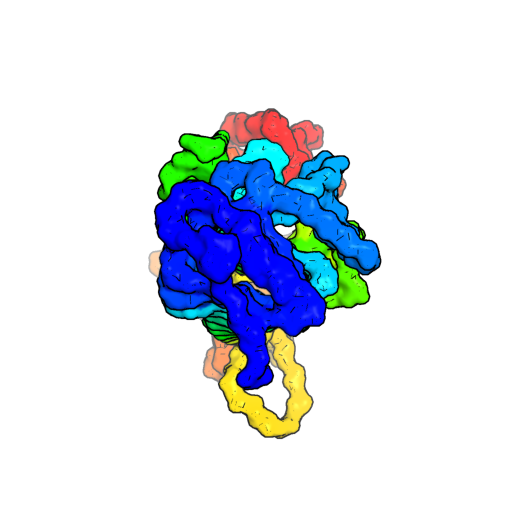TOM 567 C CA . PRO A 1 79 ? -8.878 11.659 22.219 1.00 93.81 79 PRO A CA 1
ATOM 568 C C . PRO A 1 79 ? -7.506 11.255 21.678 1.00 93.81 79 PRO A C 1
ATOM 570 O O . PRO A 1 79 ? -7.276 10.129 21.241 1.00 93.81 79 PRO A O 1
ATOM 573 N N . VAL A 1 80 ? -6.555 12.179 21.769 1.00 89.81 80 VAL A N 1
ATOM 574 C CA . VAL A 1 80 ? -5.140 11.851 21.600 1.00 89.81 80 VAL A CA 1
ATOM 575 C C . VAL A 1 80 ? -4.651 11.265 22.920 1.00 89.81 80 VAL A C 1
ATOM 577 O O . VAL A 1 80 ? -4.422 12.004 23.882 1.00 89.81 80 VAL A O 1
ATOM 580 N N . PHE A 1 81 ? -4.521 9.941 22.985 1.00 91.88 81 PHE A N 1
ATOM 581 C CA . PHE A 1 81 ? -4.113 9.265 24.214 1.00 91.88 81 PHE A CA 1
ATOM 582 C C . PHE A 1 81 ? -2.680 9.650 24.642 1.00 91.88 81 PHE A C 1
ATOM 584 O O . PHE A 1 81 ? -1.812 9.893 23.783 1.00 91.88 81 PHE A O 1
ATOM 591 N N . PRO A 1 82 ? -2.416 9.717 25.965 1.00 88.56 82 PRO A N 1
ATOM 592 C CA . PRO A 1 82 ? -1.065 9.852 26.494 1.00 88.56 82 PRO A CA 1
ATOM 593 C C . PRO A 1 82 ? -0.188 8.690 26.038 1.00 88.56 82 PRO A C 1
ATOM 595 O O . PRO A 1 82 ? -0.638 7.549 25.988 1.00 88.56 82 PRO A O 1
ATOM 598 N N . VAL A 1 83 ? 1.070 8.990 25.738 1.00 87.06 83 VAL A N 1
ATOM 599 C CA . VAL A 1 83 ? 2.052 7.978 25.355 1.00 87.06 83 VAL A CA 1
ATOM 600 C C . VAL A 1 83 ? 2.928 7.656 26.566 1.00 87.06 83 VAL A C 1
ATOM 602 O O . VAL A 1 83 ? 3.403 8.601 27.201 1.00 87.06 83 VAL A O 1
ATOM 605 N N . PRO A 1 84 ? 3.117 6.369 26.920 1.00 87.31 84 PRO A N 1
ATOM 606 C CA . PRO A 1 84 ? 3.942 5.982 28.061 1.00 87.31 84 PRO A CA 1
ATOM 607 C C . PRO A 1 84 ? 5.394 6.464 27.957 1.00 87.31 84 PRO A C 1
ATOM 609 O O . PRO A 1 84 ? 5.967 6.544 26.867 1.00 87.31 84 PRO A O 1
ATOM 612 N N . ASP A 1 85 ? 6.018 6.720 29.109 1.00 83.81 85 ASP A N 1
ATOM 613 C CA . ASP A 1 85 ? 7.438 7.071 29.180 1.00 83.81 85 ASP A CA 1
ATOM 614 C C . ASP A 1 85 ? 8.308 5.972 28.540 1.00 83.81 85 ASP A C 1
ATOM 616 O O . ASP A 1 85 ? 8.168 4.787 28.843 1.00 83.81 85 ASP A O 1
ATOM 620 N N . GLY A 1 86 ? 9.239 6.369 27.667 1.00 80.19 86 GLY A N 1
ATOM 621 C CA . GLY A 1 86 ? 10.152 5.451 26.972 1.00 80.19 86 GLY A CA 1
ATOM 622 C C . GLY A 1 86 ? 9.661 4.947 25.611 1.00 80.19 86 GLY A C 1
ATOM 623 O O . GLY A 1 86 ? 10.434 4.307 24.899 1.00 80.19 86 GLY A O 1
ATOM 624 N N . VAL A 1 87 ? 8.428 5.270 25.212 1.00 82.31 87 VAL A N 1
ATOM 625 C CA . VAL A 1 87 ? 7.950 5.081 23.837 1.00 82.31 87 VAL A CA 1
ATOM 626 C C . VAL A 1 87 ? 8.436 6.255 22.984 1.00 82.31 87 VAL A C 1
ATOM 628 O O . VAL A 1 87 ? 8.006 7.394 23.160 1.00 82.31 87 VAL A O 1
ATOM 631 N N . ASP A 1 88 ? 9.361 5.979 22.066 1.00 76.88 88 ASP A N 1
ATOM 632 C CA . ASP A 1 88 ? 9.845 6.962 21.101 1.00 76.88 88 ASP A CA 1
ATOM 633 C C . ASP A 1 88 ? 8.857 7.120 19.934 1.00 76.88 88 ASP A C 1
ATOM 635 O O . ASP A 1 88 ? 8.770 6.236 19.088 1.00 76.88 88 ASP A O 1
ATOM 639 N N . LEU A 1 89 ? 8.121 8.236 19.901 1.00 71.38 89 LEU A N 1
ATOM 640 C CA . LEU A 1 89 ? 7.215 8.617 18.801 1.00 71.38 89 LEU A CA 1
ATOM 641 C C . LEU A 1 89 ? 7.926 9.402 17.693 1.00 71.38 89 LEU A C 1
ATOM 643 O O . LEU A 1 89 ? 7.272 10.001 16.836 1.00 71.38 89 LEU A O 1
ATOM 647 N N . ARG A 1 90 ? 9.254 9.539 17.762 1.00 59.19 90 ARG A N 1
ATOM 648 C CA . ARG A 1 90 ? 9.993 10.445 16.885 1.00 59.19 90 ARG A CA 1
ATOM 649 C C . ARG A 1 90 ? 9.777 10.115 15.413 1.00 59.19 90 ARG A C 1
ATOM 651 O O . ARG A 1 90 ? 9.692 11.043 14.622 1.00 59.19 90 ARG A O 1
ATOM 658 N N . THR A 1 91 ? 9.618 8.846 15.041 1.00 58.97 91 THR A N 1
ATOM 659 C CA . THR A 1 91 ? 9.255 8.425 13.673 1.00 58.97 91 THR A CA 1
ATOM 660 C C . THR A 1 91 ? 7.861 8.862 13.253 1.00 58.97 91 THR A C 1
ATOM 662 O O . THR A 1 91 ? 7.664 9.290 12.120 1.00 58.97 91 THR A O 1
ATOM 665 N N . ASP A 1 92 ? 6.925 8.830 14.188 1.00 59.88 92 ASP A N 1
ATOM 666 C CA . ASP A 1 92 ? 5.507 9.034 13.927 1.00 59.88 92 ASP A CA 1
ATOM 667 C C . ASP A 1 92 ? 5.216 10.527 13.696 1.00 59.88 92 ASP A C 1
ATOM 669 O O . ASP A 1 92 ? 4.343 10.887 12.916 1.00 59.88 92 ASP A O 1
ATOM 673 N N . MET A 1 93 ? 5.968 11.422 14.356 1.00 53.28 93 MET A N 1
ATOM 674 C CA . MET A 1 93 ? 5.674 12.862 14.406 1.00 53.28 93 MET A CA 1
ATOM 675 C C . MET A 1 93 ? 6.559 13.756 13.513 1.00 53.28 93 MET A C 1
ATOM 677 O O . MET A 1 93 ? 6.077 14.799 13.052 1.00 53.28 93 MET A O 1
ATOM 681 N N . GLU A 1 94 ? 7.835 13.417 13.249 1.00 52.22 94 GLU A N 1
ATOM 682 C CA . GLU A 1 94 ? 8.679 14.247 12.352 1.00 52.22 94 GLU A CA 1
ATOM 683 C C . GLU A 1 94 ? 8.380 13.975 10.859 1.00 52.22 94 GLU A C 1
ATOM 685 O O . GLU A 1 94 ? 8.503 14.906 10.062 1.00 52.22 94 GLU A O 1
ATOM 690 N N . MET A 1 95 ? 7.861 12.789 10.485 1.00 56.53 95 MET A N 1
ATOM 691 C CA . MET A 1 95 ? 7.318 12.501 9.138 1.00 56.53 95 MET A CA 1
ATOM 692 C C . MET A 1 95 ? 6.205 13.494 8.772 1.00 56.53 95 MET A C 1
ATOM 694 O O . MET A 1 95 ? 6.238 14.118 7.712 1.00 56.53 95 MET A O 1
ATOM 698 N N . ILE A 1 96 ? 5.259 13.703 9.693 1.00 56.03 96 ILE A N 1
ATOM 699 C CA . ILE A 1 96 ? 4.133 14.633 9.528 1.00 56.03 96 ILE A CA 1
ATOM 700 C C . ILE A 1 96 ? 4.633 16.075 9.384 1.00 56.03 96 ILE A C 1
ATOM 702 O O . ILE A 1 96 ? 4.171 16.829 8.528 1.00 56.03 96 ILE A O 1
ATOM 706 N N . THR A 1 97 ? 5.603 16.458 10.219 1.00 51.19 97 THR A N 1
ATOM 707 C CA . THR A 1 97 ? 6.123 17.831 10.277 1.00 51.19 97 THR A CA 1
ATOM 708 C C . THR A 1 97 ? 6.873 18.205 8.993 1.00 51.19 97 THR A C 1
ATOM 710 O O . THR A 1 97 ? 6.743 19.334 8.521 1.00 51.19 97 THR A O 1
ATOM 713 N N . HIS A 1 98 ? 7.617 17.261 8.403 1.00 54.69 98 HIS A N 1
ATOM 714 C CA . HIS A 1 98 ? 8.425 17.493 7.204 1.00 54.69 98 HIS A CA 1
ATOM 715 C C . HIS A 1 98 ? 7.590 17.642 5.922 1.00 54.69 98 HIS A C 1
ATOM 717 O O . HIS A 1 98 ? 7.923 18.469 5.074 1.00 54.69 98 HIS A O 1
ATOM 723 N N . TYR A 1 99 ? 6.496 16.885 5.780 1.00 56.38 99 TYR A N 1
ATOM 724 C CA . TYR A 1 99 ? 5.685 16.895 4.556 1.00 56.38 99 TYR A CA 1
ATOM 725 C C . TYR A 1 99 ? 4.487 17.862 4.597 1.00 56.38 99 TYR A C 1
ATOM 727 O O . TYR A 1 99 ? 4.044 18.305 3.537 1.00 56.38 99 TYR A O 1
ATOM 735 N N . TYR A 1 100 ? 4.004 18.266 5.783 1.00 56.53 100 TYR A N 1
ATOM 736 C CA . TYR A 1 100 ? 2.746 19.021 5.929 1.00 56.53 100 TYR A CA 1
ATOM 737 C C . TYR A 1 100 ? 2.856 20.391 6.635 1.00 56.53 100 TYR A C 1
ATOM 739 O O . TYR A 1 100 ? 1.906 20.842 7.274 1.00 56.53 100 TYR A O 1
ATOM 747 N N . ASN A 1 101 ? 3.961 21.120 6.426 1.00 53.38 101 ASN A N 1
ATOM 748 C CA . ASN A 1 101 ? 4.176 22.529 6.831 1.00 53.38 101 ASN A CA 1
ATOM 749 C C . ASN A 1 101 ? 4.496 22.791 8.322 1.00 53.38 101 ASN A C 1
ATOM 751 O O . ASN A 1 101 ? 3.845 23.622 8.965 1.00 53.38 101 ASN A O 1
ATOM 755 N N . ASP A 1 102 ? 5.551 22.166 8.855 1.00 51.53 102 ASP A N 1
ATOM 756 C CA . ASP A 1 102 ? 6.267 22.616 10.066 1.00 51.53 102 ASP A CA 1
ATOM 757 C C . ASP A 1 102 ? 5.445 22.679 11.374 1.00 51.53 102 ASP A C 1
ATOM 759 O O . ASP A 1 102 ? 5.847 23.337 12.341 1.00 51.53 102 ASP A O 1
ATOM 763 N N . ARG A 1 103 ? 4.294 21.999 11.458 1.00 52.62 103 ARG A N 1
ATOM 764 C CA . ARG A 1 103 ? 3.516 21.897 12.703 1.00 52.62 103 ARG A CA 1
ATOM 765 C C . ARG A 1 103 ? 3.443 20.446 13.173 1.00 52.62 103 ARG A C 1
ATOM 767 O O . ARG A 1 103 ? 2.869 19.630 12.458 1.00 52.62 103 ARG A O 1
ATOM 774 N N . PRO A 1 104 ? 3.941 20.114 14.379 1.00 56.50 104 PRO A N 1
ATOM 775 C CA . PRO A 1 104 ? 3.655 18.816 14.973 1.00 56.50 104 PRO A CA 1
ATOM 776 C C . PRO A 1 104 ? 2.142 18.696 15.190 1.00 56.50 104 PRO A C 1
ATOM 778 O O . PRO A 1 104 ? 1.560 19.413 16.007 1.00 56.50 104 PRO A O 1
ATOM 781 N N . TRP A 1 105 ? 1.505 17.808 14.429 1.00 70.12 105 TRP A N 1
ATOM 782 C CA . TRP A 1 105 ? 0.057 17.611 14.425 1.00 70.12 105 TRP A CA 1
ATOM 783 C C . TRP A 1 105 ? -0.300 16.395 15.280 1.00 70.12 105 TRP A C 1
ATOM 785 O O . TRP A 1 105 ? -0.381 15.266 14.806 1.00 70.12 105 TRP A O 1
ATOM 795 N N . LYS A 1 106 ? -0.439 16.610 16.594 1.00 76.88 106 LYS A N 1
ATOM 796 C CA . LYS A 1 106 ? -0.696 15.530 17.567 1.00 76.88 106 LYS A CA 1
ATOM 797 C C . LYS A 1 106 ? -2.009 14.789 17.290 1.00 76.88 106 LYS A C 1
ATOM 799 O O . LYS A 1 106 ? -2.142 13.633 17.679 1.00 76.88 106 LYS A O 1
ATOM 804 N N . GLU A 1 107 ? -2.963 15.457 16.646 1.00 85.25 107 GLU A N 1
ATOM 805 C CA . GLU A 1 107 ? -4.270 14.925 16.277 1.00 85.25 107 GLU A CA 1
ATOM 806 C C . GLU A 1 107 ? -4.184 13.865 15.170 1.00 85.25 107 GLU A C 1
ATOM 808 O O . GLU A 1 107 ? -5.115 13.077 15.045 1.00 85.25 107 GLU A O 1
ATOM 813 N N . TYR A 1 108 ? -3.055 13.748 14.461 1.00 85.12 108 TYR A N 1
ATOM 814 C CA . TYR A 1 108 ? -2.786 12.616 13.568 1.00 85.12 108 TYR A CA 1
ATOM 815 C C . TYR A 1 108 ? -2.911 11.270 14.292 1.00 85.12 108 TYR A C 1
ATOM 817 O O . TYR A 1 108 ? -3.347 10.292 13.720 1.00 85.12 108 TYR A O 1
ATOM 825 N N . ARG A 1 109 ? -2.626 11.204 15.598 1.00 89.38 109 ARG A N 1
ATOM 826 C CA . ARG A 1 109 ? -2.721 9.950 16.368 1.00 89.38 109 ARG A CA 1
ATOM 827 C C . ARG A 1 109 ? -4.150 9.534 16.737 1.00 89.38 109 ARG A C 1
ATOM 829 O O . ARG A 1 109 ? -4.341 8.568 17.475 1.00 89.38 109 ARG A O 1
ATOM 836 N N . ARG A 1 110 ? -5.166 10.274 16.288 1.00 93.62 110 ARG A N 1
ATOM 837 C CA . ARG A 1 110 ? -6.571 9.922 16.513 1.00 93.62 110 ARG A CA 1
ATOM 838 C C . ARG A 1 110 ? -6.904 8.640 15.753 1.00 93.62 110 ARG A C 1
ATOM 840 O O . ARG A 1 110 ? -6.685 8.565 14.549 1.00 93.62 110 ARG A O 1
ATOM 847 N N . ALA A 1 111 ? -7.476 7.653 16.437 1.00 97.12 111 ALA A N 1
ATOM 848 C CA . ALA A 1 111 ? -7.916 6.403 15.821 1.00 97.12 111 ALA A CA 1
ATOM 849 C C . ALA A 1 111 ? -9.080 5.765 16.581 1.00 97.12 111 ALA A C 1
ATOM 851 O O . ALA A 1 111 ? -9.294 6.078 17.753 1.00 97.12 111 ALA A O 1
ATOM 852 N N . ILE A 1 112 ? -9.808 4.846 15.936 1.00 98.62 112 ILE A N 1
ATOM 853 C CA . ILE A 1 112 ? -10.829 4.029 16.617 1.00 98.62 112 ILE A CA 1
ATOM 854 C C . ILE A 1 112 ? -10.162 3.135 17.666 1.00 98.62 112 ILE A C 1
ATOM 856 O O . ILE A 1 112 ? -10.640 3.069 18.793 1.00 98.62 112 ILE A O 1
ATOM 860 N N . LEU A 1 113 ? -9.054 2.478 17.311 1.00 98.56 113 LEU A N 1
ATOM 861 C CA . LEU A 1 113 ? -8.254 1.657 18.220 1.00 98.56 113 LEU A CA 1
ATOM 862 C C . LEU A 1 113 ? -6.799 2.130 18.208 1.00 98.56 113 LEU A C 1
ATOM 864 O O . LEU A 1 113 ? -6.162 2.175 17.156 1.00 98.56 113 LEU A O 1
ATOM 868 N N . SER A 1 114 ? -6.258 2.439 19.382 1.00 98.19 114 SER A N 1
ATOM 869 C CA . SER A 1 114 ? -4.859 2.823 19.566 1.00 98.19 114 SER A CA 1
ATOM 870 C C . SER A 1 114 ? -4.114 1.860 20.485 1.00 98.19 114 SER A C 1
ATOM 872 O O . SER A 1 114 ? -4.704 1.300 21.406 1.00 98.19 114 SER A O 1
ATOM 874 N N . ALA A 1 115 ? -2.807 1.715 20.271 1.00 97.06 115 ALA A N 1
ATOM 875 C CA . ALA A 1 115 ? -1.893 1.012 21.171 1.00 97.06 115 ALA A CA 1
ATOM 876 C C . ALA A 1 115 ? -0.503 1.667 21.111 1.00 97.06 115 ALA A C 1
ATOM 878 O O . ALA A 1 115 ? -0.025 1.993 20.023 1.00 97.06 115 ALA A O 1
ATOM 879 N N . TYR A 1 116 ? 0.146 1.860 22.263 1.00 95.62 116 TYR A N 1
ATOM 880 C CA . TYR A 1 116 ? 1.445 2.536 22.361 1.00 95.62 116 TYR A CA 1
ATOM 881 C C . TYR A 1 116 ? 2.392 1.754 23.268 1.00 95.62 116 TYR A C 1
ATOM 883 O O . TYR A 1 116 ? 2.175 1.693 24.474 1.00 95.62 116 TYR A O 1
ATOM 891 N N . GLY A 1 117 ? 3.462 1.183 22.714 1.00 95.00 117 GLY A N 1
ATOM 892 C CA . GLY A 1 117 ? 4.426 0.407 23.506 1.00 95.00 117 GLY A CA 1
ATOM 893 C C . GLY A 1 117 ? 3.905 -0.952 23.992 1.00 95.00 117 GLY A C 1
ATOM 894 O O . GLY A 1 117 ? 4.511 -1.554 24.879 1.00 95.00 117 GLY A O 1
ATOM 895 N N . GLU A 1 118 ? 2.782 -1.427 23.449 1.00 96.69 118 GLU A N 1
ATOM 896 C CA . GLU A 1 118 ? 2.091 -2.627 23.927 1.00 96.69 118 GLU A CA 1
ATOM 897 C C . GLU A 1 118 ? 2.615 -3.915 23.278 1.00 96.69 118 GLU A C 1
ATOM 899 O O . GLU A 1 118 ? 3.204 -3.915 22.193 1.00 96.69 118 GLU A O 1
ATOM 904 N N . ARG A 1 119 ? 2.385 -5.053 23.940 1.00 97.69 119 ARG A N 1
ATOM 905 C CA . ARG A 1 119 ? 2.825 -6.374 23.476 1.00 97.69 119 ARG A CA 1
ATOM 906 C C . ARG A 1 119 ? 1.664 -7.345 23.354 1.00 97.69 119 ARG A C 1
ATOM 908 O O . ARG A 1 119 ? 0.755 -7.328 24.176 1.00 97.69 119 ARG A O 1
ATOM 915 N N . ASN A 1 120 ? 1.737 -8.252 22.384 1.00 98.19 120 ASN A N 1
ATOM 916 C CA . ASN A 1 120 ? 0.750 -9.318 22.182 1.00 98.19 120 ASN A CA 1
ATOM 917 C C . ASN A 1 120 ? -0.679 -8.775 21.986 1.00 98.19 120 ASN A C 1
ATOM 919 O O . ASN A 1 120 ? -1.639 -9.322 22.533 1.00 98.19 120 ASN A O 1
ATOM 923 N N . VAL A 1 121 ? -0.813 -7.691 21.219 1.00 98.56 121 VAL A N 1
ATOM 924 C CA . VAL A 1 121 ? -2.108 -7.084 20.890 1.00 98.56 121 VAL A CA 1
ATOM 925 C C . VAL A 1 121 ? -2.715 -7.752 19.660 1.00 98.56 121 VAL A C 1
ATOM 927 O O . VAL A 1 121 ? -2.031 -8.003 18.663 1.00 98.56 121 VAL A O 1
ATOM 930 N N . ALA A 1 122 ? -4.012 -8.046 19.718 1.00 98.81 122 ALA A N 1
ATOM 931 C CA . ALA A 1 122 ? -4.723 -8.648 18.599 1.00 98.81 122 ALA A CA 1
ATOM 932 C C . ALA A 1 122 ? -6.059 -7.958 18.314 1.00 98.81 122 ALA A C 1
ATOM 934 O O . ALA A 1 122 ? -6.813 -7.672 19.234 1.00 98.81 122 ALA A O 1
ATOM 935 N N . VAL A 1 123 ? -6.378 -7.752 17.039 1.00 98.94 123 VAL A N 1
ATOM 936 C CA . VAL A 1 123 ? -7.714 -7.363 16.571 1.00 98.94 123 VAL A CA 1
ATOM 937 C C . VAL A 1 123 ? -8.191 -8.451 15.627 1.00 98.94 123 VAL A C 1
ATOM 939 O O . VAL A 1 123 ? -7.525 -8.760 14.639 1.00 98.94 123 VAL A O 1
ATOM 942 N N . THR A 1 124 ? -9.312 -9.087 15.944 1.00 98.88 124 THR A N 1
ATOM 943 C CA . THR A 1 124 ? -9.786 -10.253 15.194 1.00 98.88 124 THR A CA 1
ATOM 944 C C . THR A 1 124 ? -11.270 -10.157 14.905 1.00 98.88 124 THR A C 1
ATOM 946 O O . THR A 1 124 ? -12.024 -9.568 15.671 1.00 98.88 124 THR A O 1
ATOM 949 N N . GLY A 1 125 ? -11.701 -10.727 13.787 1.00 98.44 125 GLY A N 1
ATOM 950 C CA . GLY A 1 125 ? -13.086 -10.732 13.354 1.00 98.44 125 GLY A CA 1
ATOM 951 C C . GLY A 1 125 ? -13.501 -12.079 12.795 1.00 98.44 125 GLY A C 1
ATOM 952 O O . GLY A 1 125 ? -12.754 -12.733 12.068 1.00 98.44 125 GLY A O 1
ATOM 953 N N . GLU A 1 126 ? -14.717 -12.489 13.130 1.00 98.00 126 GLU A N 1
ATOM 954 C CA . GLU A 1 126 ? -15.395 -13.594 12.463 1.00 98.00 126 GLU A CA 1
ATOM 955 C C . GLU A 1 126 ? -16.128 -13.109 11.197 1.00 98.00 126 GLU A C 1
ATOM 957 O O . GLU A 1 126 ? -16.124 -11.929 10.841 1.00 98.00 126 GLU A O 1
ATOM 962 N N . ALA A 1 127 ? -16.806 -14.029 10.505 1.00 92.88 127 ALA A N 1
ATOM 963 C CA . ALA A 1 127 ? -17.526 -13.726 9.274 1.00 92.88 127 ALA A CA 1
ATOM 964 C C . ALA A 1 127 ? -18.500 -12.540 9.433 1.00 92.88 127 ALA A C 1
ATOM 966 O O . ALA A 1 127 ? -19.412 -12.554 10.265 1.00 92.88 127 ALA A O 1
ATOM 967 N N . GLY A 1 128 ? -18.324 -11.523 8.587 1.00 94.69 128 GLY A N 1
ATOM 968 C CA . GLY A 1 128 ? -19.157 -10.320 8.579 1.00 94.69 128 GLY A CA 1
ATOM 969 C C . GLY A 1 128 ? -18.867 -9.329 9.709 1.00 94.69 128 GLY A C 1
ATOM 970 O O . GLY A 1 128 ? -19.685 -8.437 9.921 1.00 94.69 128 GLY A O 1
ATOM 971 N N . ALA A 1 129 ? -17.758 -9.481 10.439 1.00 98.56 129 ALA A N 1
ATOM 972 C CA . ALA A 1 129 ? -17.280 -8.469 11.373 1.00 98.56 129 ALA A CA 1
ATOM 973 C C . ALA A 1 129 ? -16.781 -7.218 10.630 1.00 98.56 129 ALA A C 1
ATOM 975 O O . ALA A 1 129 ? -16.005 -7.331 9.676 1.00 98.56 129 ALA A O 1
ATOM 976 N N . VAL A 1 130 ? -17.208 -6.035 11.081 1.00 98.75 130 VAL A N 1
ATOM 977 C CA . VAL A 1 130 ? -16.881 -4.748 10.447 1.00 98.75 130 VAL A CA 1
ATOM 978 C C . VAL A 1 130 ? -16.371 -3.732 11.470 1.00 98.75 130 VAL A C 1
ATOM 980 O O . VAL A 1 130 ? -16.981 -3.543 12.521 1.00 98.75 130 VAL A O 1
ATOM 983 N N . ILE A 1 131 ? -15.298 -3.026 11.123 1.00 98.88 131 ILE A N 1
ATOM 984 C CA . ILE A 1 131 ? -14.875 -1.762 11.735 1.00 98.88 131 ILE A CA 1
ATOM 985 C C . ILE A 1 131 ? -15.111 -0.662 10.692 1.00 98.88 131 ILE A C 1
ATOM 987 O O . ILE A 1 131 ? -14.545 -0.709 9.608 1.00 98.88 131 ILE A O 1
ATOM 991 N N . ASN A 1 132 ? -15.959 0.322 10.975 1.00 98.62 132 ASN A N 1
ATOM 992 C CA . ASN A 1 132 ? -16.305 1.380 10.021 1.00 98.62 132 ASN A CA 1
ATOM 993 C C . ASN A 1 132 ? -15.960 2.743 10.619 1.00 98.62 132 ASN A C 1
ATOM 995 O O . ASN A 1 132 ? -16.510 3.093 11.657 1.00 98.62 132 ASN A O 1
ATOM 999 N N . GLY A 1 133 ? -15.088 3.529 9.991 1.00 97.56 133 GLY A N 1
ATOM 1000 C CA . GLY A 1 133 ? -14.682 4.841 10.523 1.00 97.56 133 GLY A CA 1
ATOM 1001 C C . GLY A 1 133 ? -15.574 6.019 10.135 1.00 97.56 133 GLY A C 1
ATOM 1002 O O . GLY A 1 133 ? -15.162 7.168 10.285 1.00 97.56 133 GLY A O 1
ATOM 1003 N N . ALA A 1 134 ? -16.772 5.740 9.617 1.00 96.00 134 ALA A N 1
ATOM 1004 C CA . ALA A 1 134 ? -17.805 6.711 9.268 1.00 96.00 134 ALA A CA 1
ATOM 1005 C C . ALA A 1 134 ? -17.410 7.795 8.241 1.00 96.00 134 ALA A C 1
ATOM 1007 O O . ALA A 1 134 ? -18.200 8.706 8.004 1.00 96.00 134 ALA A O 1
ATOM 1008 N N . ASP A 1 135 ? -16.262 7.666 7.571 1.00 94.50 135 ASP A N 1
ATOM 1009 C CA . ASP A 1 135 ? -15.598 8.703 6.771 1.00 94.50 135 ASP A CA 1
ATOM 1010 C C . ASP A 1 135 ? -15.445 10.021 7.544 1.00 94.50 135 ASP A C 1
ATOM 1012 O O . ASP A 1 135 ? -15.664 11.098 6.987 1.00 94.50 135 ASP A O 1
ATOM 1016 N N . CYS A 1 136 ? -15.109 9.941 8.835 1.00 95.31 136 CYS A N 1
ATOM 1017 C CA . CYS A 1 136 ? -15.003 11.115 9.693 1.00 95.31 136 CYS A CA 1
ATOM 1018 C C . CYS A 1 136 ? -14.071 12.175 9.075 1.00 95.31 136 CYS A C 1
ATOM 1020 O O . CYS A 1 136 ? -12.886 11.932 8.852 1.00 95.31 136 CYS A O 1
ATOM 1022 N N . PHE A 1 137 ? -14.635 13.348 8.782 1.00 94.31 137 PHE A N 1
ATOM 1023 C CA . PHE A 1 137 ? -13.969 14.454 8.095 1.00 94.31 137 PHE A CA 1
ATOM 1024 C C . PHE A 1 137 ? -13.380 15.448 9.101 1.00 94.31 137 PHE A C 1
ATOM 1026 O O . PHE A 1 137 ? -14.105 15.918 9.984 1.00 94.31 137 PHE A O 1
ATOM 1033 N N . ASP A 1 138 ? -12.122 15.848 8.899 1.00 91.06 138 ASP A N 1
ATOM 1034 C CA . ASP A 1 138 ? -11.466 16.921 9.659 1.00 91.06 138 ASP A CA 1
ATOM 1035 C C . ASP A 1 138 ? -10.940 18.018 8.726 1.00 91.06 138 ASP A C 1
ATOM 1037 O O . ASP A 1 138 ? -9.983 17.812 7.984 1.00 91.06 138 ASP A O 1
ATOM 1041 N N . ALA A 1 139 ? -11.521 19.218 8.796 1.00 89.81 139 ALA A N 1
ATOM 1042 C CA . ALA A 1 139 ? -11.071 20.361 7.993 1.00 89.81 139 ALA A CA 1
ATOM 1043 C C . ALA A 1 139 ? -9.647 20.826 8.350 1.00 89.81 139 ALA A C 1
ATOM 1045 O O . ALA A 1 139 ? -8.997 21.507 7.560 1.00 89.81 139 ALA A O 1
ATOM 1046 N N . ASN A 1 140 ? -9.193 20.506 9.564 1.00 85.44 140 ASN A N 1
ATOM 1047 C CA . ASN A 1 140 ? -7.850 20.811 10.047 1.00 85.44 140 ASN A CA 1
ATOM 1048 C C . ASN A 1 140 ? -6.902 19.617 9.879 1.00 85.44 140 ASN A C 1
ATOM 1050 O O . ASN A 1 140 ? -5.764 19.680 10.344 1.00 85.44 140 ASN A O 1
ATOM 1054 N N . GLY A 1 141 ? -7.390 18.545 9.252 1.00 84.00 141 GLY A N 1
ATOM 1055 C CA . GLY A 1 141 ? -6.653 17.323 9.029 1.00 84.00 141 GLY A CA 1
ATOM 1056 C C . GLY A 1 141 ? -5.563 17.430 7.975 1.00 84.00 141 GLY A C 1
ATOM 1057 O O . GLY A 1 141 ? -5.491 18.409 7.229 1.00 84.00 141 GLY A O 1
ATOM 1058 N N . GLU A 1 142 ? -4.740 16.388 7.863 1.00 81.06 142 GLU A N 1
ATOM 1059 C CA . GLU A 1 142 ? -3.851 16.182 6.717 1.00 81.06 142 GLU A CA 1
ATOM 1060 C C . GLU A 1 142 ? -4.657 16.326 5.412 1.00 81.06 142 GLU A C 1
ATOM 1062 O O . GLU A 1 142 ? -5.821 15.920 5.316 1.00 81.06 142 GLU A O 1
ATOM 1067 N N . GLU A 1 143 ? -4.057 17.016 4.438 1.00 80.88 143 GLU A N 1
ATOM 1068 C CA . GLU A 1 143 ? -4.689 17.427 3.174 1.00 80.88 143 GLU A CA 1
ATOM 1069 C C . GLU A 1 143 ? -5.985 18.266 3.323 1.00 80.88 143 GLU A C 1
ATOM 1071 O O . GLU A 1 143 ? -6.652 18.558 2.332 1.00 80.88 143 GLU A O 1
ATOM 1076 N N . GLY A 1 144 ? -6.330 18.717 4.535 1.00 85.25 144 GLY A N 1
ATOM 1077 C CA . GLY A 1 144 ? -7.503 19.547 4.830 1.00 85.25 144 GLY A CA 1
ATOM 1078 C C . GLY A 1 144 ? -8.828 18.785 4.940 1.00 85.25 144 GLY A C 1
ATOM 1079 O O . GLY A 1 144 ? -9.887 19.414 4.875 1.00 85.25 144 GLY A O 1
ATOM 1080 N N . PHE A 1 145 ? -8.797 17.452 5.057 1.00 89.00 145 PHE A N 1
ATOM 1081 C CA . PHE A 1 145 ? -10.018 16.646 5.216 1.00 89.00 145 PHE A CA 1
ATOM 1082 C C . PHE A 1 145 ? -9.859 15.338 6.007 1.00 89.00 145 PHE A C 1
ATOM 1084 O O . PHE A 1 145 ? -10.877 14.734 6.364 1.00 89.00 145 PHE A O 1
ATOM 1091 N N . ARG A 1 146 ? -8.631 14.865 6.259 1.00 90.25 146 ARG A N 1
ATOM 1092 C CA . ARG A 1 146 ? -8.392 13.556 6.886 1.00 90.25 146 ARG A CA 1
ATOM 1093 C C . ARG A 1 146 ? -8.637 13.580 8.390 1.00 90.25 146 ARG A C 1
ATOM 1095 O O . ARG A 1 146 ? -7.975 14.315 9.114 1.00 90.25 146 ARG A O 1
ATOM 1102 N N . GLY A 1 147 ? -9.567 12.751 8.852 1.00 93.44 147 GLY A N 1
ATOM 1103 C CA . GLY A 1 147 ? -9.908 12.602 10.265 1.00 93.44 147 GLY A CA 1
ATOM 1104 C C . GLY A 1 147 ? -9.112 11.502 10.984 1.00 93.44 147 GLY A C 1
ATOM 1105 O O . GLY A 1 147 ? -7.921 11.332 10.737 1.00 93.44 147 GLY A O 1
ATOM 1106 N N . PRO A 1 148 ? -9.749 10.748 11.895 1.00 95.69 148 PRO A N 1
ATOM 1107 C CA . PRO A 1 148 ? -9.127 9.637 12.613 1.00 95.69 148 PRO A CA 1
ATOM 1108 C C . PRO A 1 148 ? -8.816 8.422 11.729 1.00 95.69 148 PRO A C 1
ATOM 1110 O O . PRO A 1 148 ? -9.591 8.054 10.837 1.00 95.69 148 PRO A O 1
ATOM 1113 N N . HIS A 1 149 ? -7.721 7.736 12.051 1.00 96.75 149 HIS A N 1
ATOM 1114 C CA . HIS A 1 149 ? -7.383 6.424 11.507 1.00 96.75 149 HIS A CA 1
ATOM 1115 C C . HIS A 1 149 ? -8.367 5.341 11.972 1.00 96.75 149 HIS A C 1
ATOM 1117 O O . HIS A 1 149 ? -9.102 5.491 12.952 1.00 96.75 149 HIS A O 1
ATOM 1123 N N . GLY A 1 150 ? -8.349 4.199 11.289 1.00 98.19 150 GLY A N 1
ATOM 1124 C CA . GLY A 1 150 ? -8.959 2.984 11.818 1.00 98.19 150 GLY A CA 1
ATOM 1125 C C . GLY A 1 150 ? -8.206 2.509 13.057 1.00 98.19 150 GLY A C 1
ATOM 1126 O O . GLY A 1 150 ? -8.727 2.541 14.173 1.00 98.19 150 GLY A O 1
ATOM 1127 N N . LEU A 1 151 ? -6.960 2.097 12.846 1.00 98.25 151 LEU A N 1
ATOM 1128 C CA . LEU A 1 151 ? -6.042 1.630 13.878 1.00 98.25 151 LEU A CA 1
ATOM 1129 C C . LEU A 1 151 ? -4.779 2.501 13.877 1.00 98.25 151 LEU A C 1
ATOM 1131 O O . LEU A 1 151 ? -4.273 2.832 12.806 1.00 98.25 151 LEU A O 1
ATOM 1135 N N . PHE A 1 152 ? -4.261 2.827 15.063 1.00 96.12 152 PHE A N 1
ATOM 1136 C CA . PHE A 1 152 ? -2.972 3.506 15.245 1.00 96.12 152 PHE A CA 1
ATOM 1137 C C . PHE A 1 152 ? -2.135 2.780 16.297 1.00 96.12 152 PHE A C 1
ATOM 1139 O O . PHE A 1 152 ? -2.350 2.962 17.500 1.00 96.12 152 PHE A O 1
ATOM 1146 N N . PHE A 1 153 ? -1.201 1.939 15.856 1.00 96.44 153 PHE A N 1
ATOM 1147 C CA . PHE A 1 153 ? -0.327 1.153 16.729 1.00 96.44 153 PHE A CA 1
ATOM 1148 C C . PHE A 1 153 ? 1.118 1.623 16.583 1.00 96.44 153 PHE A C 1
ATOM 1150 O O . PHE A 1 153 ? 1.684 1.561 15.498 1.00 96.44 153 PHE A O 1
ATOM 1157 N N . SER A 1 154 ? 1.727 2.060 17.680 1.00 93.88 154 SER A N 1
ATOM 1158 C CA . SER A 1 154 ? 3.101 2.568 17.685 1.00 93.88 154 SER A CA 1
ATOM 1159 C C . SER A 1 154 ? 3.948 1.848 18.731 1.00 93.88 154 SER A C 1
ATOM 1161 O O . SER A 1 154 ? 3.489 1.564 19.842 1.00 93.88 154 SER A O 1
ATOM 1163 N N . ASN A 1 155 ? 5.185 1.512 18.361 1.00 94.38 155 ASN A N 1
ATOM 1164 C CA . ASN A 1 155 ? 6.171 0.807 19.188 1.00 94.38 155 ASN A CA 1
ATOM 1165 C C . ASN A 1 155 ? 5.658 -0.507 19.795 1.00 94.38 155 ASN A C 1
ATOM 1167 O O . ASN A 1 155 ? 6.010 -0.857 20.923 1.00 94.38 155 ASN A O 1
ATOM 1171 N N . CYS A 1 156 ? 4.808 -1.231 19.071 1.00 96.06 156 CYS A N 1
ATOM 1172 C CA . CYS A 1 156 ? 4.203 -2.465 19.550 1.00 96.06 156 CYS A CA 1
ATOM 1173 C C . CYS A 1 156 ? 4.999 -3.710 19.112 1.00 96.06 156 CYS A C 1
ATOM 1175 O O . CYS A 1 156 ? 5.707 -3.718 18.101 1.00 96.06 156 CYS A O 1
ATOM 1177 N N . GLU A 1 157 ? 4.862 -4.800 19.866 1.00 98.19 157 GLU A N 1
ATOM 1178 C CA . GLU A 1 157 ? 5.494 -6.096 19.579 1.00 98.19 157 GLU A CA 1
ATOM 1179 C C . GLU A 1 157 ? 4.439 -7.211 19.536 1.00 98.19 157 GLU A C 1
ATOM 1181 O O . GLU A 1 157 ? 3.569 -7.284 20.402 1.00 98.19 157 GLU A O 1
ATOM 1186 N N . ASN A 1 158 ? 4.539 -8.117 18.558 1.00 98.44 158 ASN A N 1
ATOM 1187 C CA . ASN A 1 158 ? 3.608 -9.238 18.358 1.00 98.44 158 ASN A CA 1
ATOM 1188 C C . ASN A 1 158 ? 2.164 -8.773 18.101 1.00 98.44 158 ASN A C 1
ATOM 1190 O O . ASN A 1 158 ? 1.261 -9.021 18.902 1.00 98.44 158 ASN A O 1
ATOM 1194 N N . ILE A 1 159 ? 1.951 -8.115 16.961 1.00 98.88 159 ILE A N 1
ATOM 1195 C CA . ILE A 1 159 ? 0.639 -7.617 16.524 1.00 98.88 159 ILE A CA 1
ATOM 1196 C C . ILE A 1 159 ? -0.054 -8.673 15.658 1.00 98.88 159 ILE A C 1
ATOM 1198 O O . ILE A 1 159 ? 0.542 -9.178 14.701 1.00 98.88 159 ILE A O 1
ATOM 1202 N N . ARG A 1 160 ? -1.327 -8.973 15.942 1.00 98.81 160 ARG A N 1
ATOM 1203 C CA . ARG A 1 160 ? -2.150 -9.894 15.138 1.00 98.81 160 ARG A CA 1
ATOM 1204 C C . ARG A 1 160 ? -3.453 -9.247 14.669 1.00 98.81 160 ARG A C 1
ATOM 1206 O O . ARG A 1 160 ? -4.275 -8.863 15.489 1.00 98.81 160 ARG A O 1
ATOM 1213 N N . LEU A 1 161 ? -3.662 -9.182 13.359 1.00 98.94 161 LEU A N 1
ATOM 1214 C CA . LEU A 1 161 ? -4.842 -8.595 12.718 1.00 98.94 161 LEU A CA 1
ATOM 1215 C C . LEU A 1 161 ? -5.512 -9.649 11.830 1.00 98.94 161 LEU A C 1
ATOM 1217 O O . LEU A 1 161 ? -4.896 -10.096 10.862 1.00 98.94 161 LEU A O 1
ATOM 1221 N N . GLU A 1 162 ? -6.727 -10.104 12.149 1.00 98.81 162 GLU A N 1
ATOM 1222 C CA . GLU A 1 162 ? -7.307 -11.267 11.453 1.00 98.81 162 GLU A CA 1
ATOM 1223 C C . GLU A 1 162 ? -8.805 -11.152 11.145 1.00 98.81 162 GLU A C 1
ATOM 1225 O O . GLU A 1 162 ? -9.603 -10.858 12.024 1.00 98.81 162 GLU A O 1
ATOM 1230 N N . GLY A 1 163 ? -9.20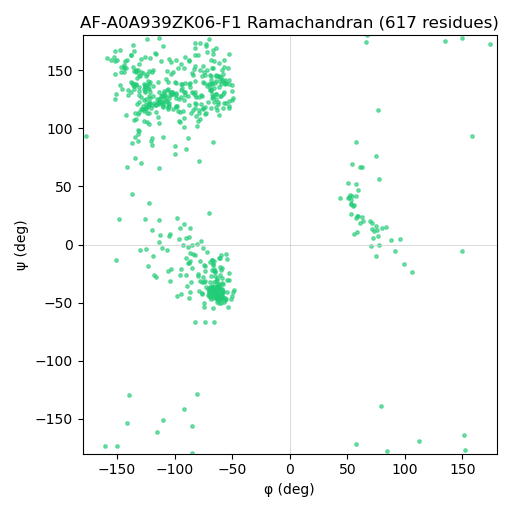8 -11.466 9.912 1.00 98.44 163 GLY A N 1
ATOM 1231 C CA . GLY A 1 163 ? -10.582 -11.867 9.560 1.00 98.44 163 GLY A CA 1
ATOM 1232 C C . GLY A 1 163 ? -11.678 -10.791 9.510 1.00 98.44 163 GLY A C 1
ATOM 1233 O O . GLY A 1 163 ? -12.774 -11.084 9.031 1.00 98.44 163 GLY A O 1
ATOM 1234 N N . TYR A 1 164 ? -11.425 -9.560 9.963 1.00 98.81 164 TYR A N 1
ATOM 1235 C CA . TYR A 1 164 ? -12.408 -8.470 9.908 1.00 98.81 164 TYR A CA 1
ATOM 1236 C C . TYR A 1 164 ? -12.368 -7.697 8.581 1.00 98.81 164 TYR A C 1
ATOM 1238 O O . TYR A 1 164 ? -11.362 -7.663 7.869 1.00 98.81 164 TYR A O 1
ATOM 1246 N N . THR A 1 165 ? -13.475 -7.022 8.268 1.00 98.88 165 THR A N 1
ATOM 1247 C CA . THR A 1 165 ? -13.489 -5.928 7.291 1.00 98.88 165 THR A CA 1
ATOM 1248 C C . THR A 1 165 ? -13.298 -4.606 8.019 1.00 98.88 165 THR A C 1
ATOM 1250 O O . THR A 1 165 ? -13.943 -4.366 9.037 1.00 98.88 165 THR A O 1
ATOM 1253 N N . ILE A 1 166 ? -12.435 -3.741 7.506 1.00 98.81 166 ILE A N 1
ATOM 1254 C CA . ILE A 1 166 ? -12.336 -2.350 7.926 1.00 98.81 166 ILE A CA 1
ATOM 1255 C C . ILE A 1 166 ? -12.632 -1.442 6.742 1.00 98.81 166 ILE A C 1
ATOM 1257 O O . ILE A 1 166 ? -12.205 -1.710 5.621 1.00 98.81 166 ILE A O 1
ATOM 1261 N N . GLU A 1 167 ? -13.422 -0.400 6.964 1.00 98.19 167 GLU A N 1
ATOM 1262 C CA . GLU A 1 167 ? -13.881 0.444 5.871 1.00 98.19 167 GLU A CA 1
ATOM 1263 C C . GLU A 1 167 ? -14.134 1.888 6.283 1.00 98.19 167 GLU A C 1
ATOM 1265 O O . GLU A 1 167 ? -14.392 2.191 7.452 1.00 98.19 167 GLU A O 1
ATOM 1270 N N . ARG A 1 168 ? -14.125 2.779 5.285 1.00 96.50 168 ARG A N 1
ATOM 1271 C CA . ARG A 1 168 ? -14.568 4.174 5.441 1.00 96.50 168 ARG A CA 1
ATOM 1272 C C . ARG A 1 168 ? -13.888 4.880 6.619 1.00 96.50 168 ARG A C 1
ATOM 1274 O O . ARG A 1 168 ? -14.545 5.545 7.414 1.00 96.50 168 ARG A O 1
ATOM 1281 N N . CYS A 1 169 ? -12.586 4.685 6.801 1.00 96.75 169 CYS A N 1
ATOM 1282 C CA . CYS A 1 169 ? -11.836 5.407 7.827 1.00 96.75 169 CYS A CA 1
ATOM 1283 C C . CYS A 1 169 ? -11.624 6.870 7.416 1.00 96.75 169 CYS A C 1
ATOM 1285 O O . CYS A 1 169 ? -11.480 7.175 6.231 1.00 96.75 169 CYS A O 1
ATOM 1287 N N . GLY A 1 170 ? -11.633 7.776 8.401 1.00 94.50 170 GLY A N 1
ATOM 1288 C CA . GLY A 1 170 ? -11.381 9.204 8.180 1.00 94.50 170 GLY A CA 1
ATOM 1289 C C . GLY A 1 170 ? -9.959 9.490 7.693 1.00 94.50 170 GLY A C 1
ATOM 1290 O O . GLY A 1 170 ? -9.731 10.501 7.037 1.00 94.50 170 GLY A O 1
ATOM 1291 N N . ASN A 1 171 ? -9.031 8.577 7.983 1.00 94.12 171 ASN A N 1
ATOM 1292 C CA . ASN A 1 171 ? -7.662 8.528 7.480 1.00 94.12 171 ASN A CA 1
ATOM 1293 C C . ASN A 1 171 ? -7.269 7.055 7.213 1.00 94.12 171 ASN A C 1
ATOM 1295 O O . ASN A 1 171 ? -8.147 6.233 6.937 1.00 94.12 171 ASN A O 1
ATOM 1299 N N . PHE A 1 172 ? -5.983 6.701 7.272 1.00 95.38 172 PHE A N 1
ATOM 1300 C CA . PHE A 1 172 ? -5.491 5.341 7.012 1.00 95.38 172 PHE A CA 1
ATOM 1301 C C . PHE A 1 172 ? -6.204 4.281 7.853 1.00 95.38 172 PHE A C 1
ATOM 1303 O O . PHE A 1 172 ? -6.493 4.490 9.034 1.00 95.38 172 PHE A O 1
ATOM 1310 N N . MET A 1 173 ? -6.476 3.122 7.252 1.00 98.06 173 MET A N 1
ATOM 1311 C CA . MET A 1 173 ? -7.166 2.037 7.954 1.00 98.06 173 MET A CA 1
ATOM 1312 C C . MET A 1 173 ? -6.270 1.394 9.012 1.00 98.06 173 MET A C 1
ATOM 1314 O O . MET A 1 173 ? -6.736 1.103 10.112 1.00 98.06 173 MET A O 1
ATOM 1318 N N . HIS A 1 174 ? -4.979 1.248 8.713 1.00 98.31 174 HIS A N 1
ATOM 1319 C CA . HIS A 1 174 ? -3.986 0.732 9.649 1.00 98.31 174 HIS A CA 1
ATOM 1320 C C . HIS A 1 174 ? -2.727 1.595 9.589 1.00 98.31 174 HIS A C 1
ATOM 1322 O O . HIS A 1 174 ? -1.978 1.505 8.622 1.00 98.31 174 HIS A O 1
ATOM 1328 N N . GLN A 1 175 ? -2.488 2.405 10.615 1.00 95.25 175 GLN A N 1
ATOM 1329 C CA . GLN A 1 175 ? -1.209 3.074 10.841 1.00 95.25 175 GLN A CA 1
ATOM 1330 C C . GLN A 1 175 ? -0.411 2.243 11.851 1.00 95.25 175 GLN A C 1
ATOM 1332 O O . GLN A 1 175 ? -0.855 2.069 12.990 1.00 95.25 175 GLN A O 1
ATOM 1337 N N . ILE A 1 176 ? 0.724 1.681 11.426 1.00 95.69 176 ILE A N 1
ATOM 1338 C CA . ILE A 1 176 ? 1.595 0.870 12.279 1.00 95.69 176 ILE A CA 1
ATOM 1339 C C . ILE A 1 176 ? 3.025 1.396 12.190 1.00 95.69 176 ILE A C 1
ATOM 1341 O O . ILE A 1 176 ? 3.674 1.295 11.146 1.00 95.69 176 ILE A O 1
ATOM 1345 N N . ASP A 1 177 ? 3.526 1.880 13.322 1.00 92.06 177 ASP A N 1
ATOM 1346 C CA . ASP A 1 177 ? 4.800 2.583 13.394 1.00 92.06 177 ASP A CA 1
ATOM 1347 C C . ASP A 1 177 ? 5.764 1.889 14.363 1.00 92.06 177 ASP A C 1
ATOM 1349 O O . ASP A 1 177 ? 5.372 1.392 15.424 1.00 92.06 177 ASP A O 1
ATOM 1353 N N . ASN A 1 178 ? 7.035 1.802 13.957 1.00 91.25 178 ASN A N 1
ATOM 1354 C CA . ASN A 1 178 ? 8.180 1.303 14.726 1.00 91.25 178 ASN A CA 1
ATOM 1355 C C . ASN A 1 178 ? 7.885 0.006 15.512 1.00 91.25 178 ASN A C 1
ATOM 1357 O O . ASN A 1 178 ? 8.301 -0.196 16.654 1.00 91.25 178 ASN A O 1
ATOM 1361 N N . SER A 1 179 ? 7.132 -0.889 14.877 1.00 94.38 179 SER A N 1
ATOM 1362 C CA . SER A 1 179 ? 6.624 -2.115 15.485 1.00 94.38 179 SER A CA 1
ATOM 1363 C C . SER A 1 179 ? 7.278 -3.359 14.882 1.00 94.38 179 SER A C 1
ATOM 1365 O O . SER A 1 179 ? 7.819 -3.340 13.771 1.00 94.38 179 SER A O 1
ATOM 1367 N N . VAL A 1 180 ? 7.252 -4.469 15.622 1.00 97.19 180 VAL A N 1
ATOM 1368 C CA . VAL A 1 180 ? 7.910 -5.722 15.223 1.00 97.19 180 VAL A CA 1
ATOM 1369 C C . VAL A 1 180 ? 7.001 -6.936 15.400 1.00 97.19 180 VAL A C 1
ATOM 1371 O O . VAL A 1 180 ? 6.185 -6.983 16.319 1.00 97.19 180 VAL A O 1
ATOM 1374 N N . HIS A 1 181 ? 7.173 -7.937 14.531 1.00 98.12 181 HIS A N 1
ATOM 1375 C CA . HIS A 1 181 ? 6.403 -9.186 14.532 1.00 98.12 181 HIS A CA 1
ATOM 1376 C C . HIS A 1 181 ? 4.913 -8.938 14.270 1.00 98.12 181 HIS A C 1
ATOM 1378 O O . HIS A 1 181 ? 4.054 -9.146 15.126 1.00 98.12 181 HIS A O 1
ATOM 1384 N N . ILE A 1 182 ? 4.609 -8.487 13.054 1.00 98.81 182 ILE A N 1
ATOM 1385 C CA . ILE A 1 182 ? 3.257 -8.118 12.628 1.00 98.81 182 ILE A CA 1
ATOM 1386 C C . ILE A 1 182 ? 2.696 -9.228 11.737 1.00 98.81 182 ILE A C 1
ATOM 1388 O O . ILE A 1 182 ? 3.347 -9.663 10.779 1.00 98.81 182 ILE A O 1
ATOM 1392 N N . ARG A 1 183 ? 1.492 -9.712 12.055 1.00 98.75 183 ARG A N 1
ATOM 1393 C CA . ARG A 1 183 ? 0.774 -10.744 11.294 1.00 98.75 183 ARG A CA 1
ATOM 1394 C C . ARG A 1 183 ? -0.622 -10.252 10.936 1.00 98.75 183 ARG A C 1
ATOM 1396 O O . ARG A 1 183 ? -1.438 -10.041 11.826 1.00 98.75 183 ARG A O 1
ATOM 1403 N N . MET A 1 184 ? -0.895 -10.111 9.643 1.00 98.88 184 MET A N 1
ATOM 1404 C CA . MET A 1 184 ? -2.188 -9.685 9.110 1.00 98.88 184 MET A CA 1
ATOM 1405 C C . MET A 1 184 ? -2.740 -10.758 8.171 1.00 98.88 184 MET A C 1
ATOM 1407 O O . MET A 1 184 ? -2.065 -11.141 7.216 1.00 98.88 184 MET A O 1
ATOM 1411 N N . ARG A 1 185 ? -3.931 -11.300 8.454 1.00 98.69 185 ARG A N 1
ATOM 1412 C CA . ARG A 1 185 ? -4.490 -12.433 7.696 1.00 98.69 185 ARG A CA 1
ATOM 1413 C C . ARG A 1 185 ? -5.981 -12.313 7.449 1.00 98.69 185 ARG A C 1
ATOM 1415 O O . ARG A 1 185 ? -6.752 -12.168 8.391 1.00 98.69 185 ARG A O 1
ATOM 1422 N N . GLY A 1 186 ? -6.415 -12.464 6.201 1.00 97.12 186 GLY A N 1
ATOM 1423 C CA . GLY A 1 186 ? -7.850 -12.467 5.895 1.00 97.12 186 GLY A CA 1
ATOM 1424 C C . GLY A 1 186 ? -8.557 -11.146 6.210 1.00 97.12 186 GLY A C 1
ATOM 1425 O O . GLY A 1 186 ? -9.768 -11.151 6.407 1.00 97.12 186 GLY A O 1
ATOM 1426 N N . VAL A 1 187 ? -7.818 -10.038 6.315 1.00 98.81 187 VAL A N 1
ATOM 1427 C CA . VAL A 1 187 ? -8.389 -8.709 6.558 1.00 98.81 187 VAL A CA 1
ATOM 1428 C C . VAL A 1 187 ? -8.774 -8.079 5.223 1.00 98.81 187 VAL A C 1
ATOM 1430 O O . VAL A 1 187 ? -8.044 -8.191 4.238 1.00 98.81 187 VAL A O 1
ATOM 1433 N N . THR A 1 188 ? -9.928 -7.416 5.192 1.00 98.81 188 THR A N 1
ATOM 1434 C CA . THR A 1 188 ? -10.414 -6.685 4.015 1.00 98.81 188 THR A CA 1
ATOM 1435 C C . THR A 1 188 ? -10.489 -5.192 4.323 1.00 98.81 188 THR A C 1
ATOM 1437 O O . THR A 1 188 ? -11.208 -4.803 5.234 1.00 98.81 188 THR A O 1
ATOM 1440 N N . SER A 1 189 ? -9.782 -4.363 3.560 1.00 98.62 189 SER A N 1
ATOM 1441 C CA . SER A 1 189 ? -9.780 -2.899 3.668 1.00 98.62 189 SER A CA 1
ATOM 1442 C C . SER A 1 189 ? -10.570 -2.296 2.506 1.00 98.62 189 SER A C 1
ATOM 1444 O O . SER A 1 189 ? -10.215 -2.542 1.351 1.00 98.62 189 SER A O 1
ATOM 1446 N N . LEU A 1 190 ? -11.635 -1.534 2.784 1.00 98.31 190 LEU A N 1
ATOM 1447 C CA . LEU A 1 190 ? -12.539 -0.986 1.760 1.00 98.31 190 LEU A CA 1
ATOM 1448 C C . LEU A 1 190 ? -12.716 0.531 1.851 1.00 98.31 190 LEU A C 1
ATOM 1450 O O . LEU A 1 190 ? -13.046 1.076 2.907 1.00 98.31 190 LEU A O 1
ATOM 1454 N N . ALA A 1 191 ? -12.664 1.186 0.690 1.00 92.44 191 ALA A N 1
ATOM 1455 C CA . ALA A 1 191 ? -12.852 2.630 0.552 1.00 92.44 191 ALA A CA 1
ATOM 1456 C C . ALA A 1 191 ? -11.846 3.418 1.401 1.00 92.44 191 ALA A C 1
ATOM 1458 O O . ALA A 1 191 ? -10.914 2.858 1.961 1.00 92.44 191 ALA A O 1
ATOM 1459 N N . GLY A 1 192 ? -12.012 4.731 1.509 1.00 81.19 192 GLY A N 1
ATOM 1460 C CA . GLY A 1 192 ? -11.147 5.501 2.396 1.00 81.19 192 GLY A CA 1
ATOM 1461 C C . GLY A 1 192 ? -9.774 5.788 1.781 1.00 81.19 192 GLY A C 1
ATOM 1462 O O . GLY A 1 192 ? -9.661 6.143 0.605 1.00 81.19 192 GLY A O 1
ATOM 1463 N N . HIS A 1 193 ? -8.767 5.670 2.635 1.00 91.62 193 HIS A N 1
ATOM 1464 C CA . HIS A 1 193 ? -7.370 6.030 2.415 1.00 91.62 193 HIS A CA 1
ATOM 1465 C C . HIS A 1 193 ? -6.497 4.773 2.326 1.00 91.62 193 HIS A C 1
ATOM 1467 O O . HIS A 1 193 ? -6.990 3.722 1.911 1.00 91.62 193 HIS A O 1
ATOM 1473 N N . ASP A 1 194 ? -5.228 4.881 2.719 1.00 96.38 194 ASP A N 1
ATOM 1474 C CA . ASP A 1 194 ? -4.270 3.793 2.644 1.00 96.38 194 ASP A CA 1
ATOM 1475 C C . ASP A 1 194 ? -4.768 2.544 3.386 1.00 96.38 194 ASP A C 1
ATOM 1477 O O . ASP A 1 194 ? -5.341 2.618 4.486 1.00 96.38 194 ASP A O 1
ATOM 1481 N N . GLY A 1 195 ? -4.539 1.380 2.776 1.00 98.12 195 GLY A N 1
ATOM 1482 C CA . GLY A 1 195 ? -4.917 0.084 3.332 1.00 98.12 195 GLY A CA 1
ATOM 1483 C C . GLY A 1 195 ? -4.122 -0.236 4.592 1.00 98.12 195 GLY A C 1
ATOM 1484 O O . GLY A 1 195 ? -4.707 -0.496 5.645 1.00 98.12 195 GLY A O 1
ATOM 1485 N N . VAL A 1 196 ? -2.795 -0.192 4.489 1.00 98.25 196 VAL A N 1
ATOM 1486 C CA . VAL A 1 196 ? -1.868 -0.338 5.615 1.00 98.25 196 VAL A CA 1
ATOM 1487 C C . VAL A 1 196 ? -0.635 0.532 5.409 1.00 98.25 196 VAL A C 1
ATOM 1489 O O . VAL A 1 196 ? -0.034 0.529 4.336 1.00 98.25 196 VAL A O 1
ATOM 1492 N N . HIS A 1 197 ? -0.247 1.248 6.457 1.00 94.50 197 HIS A N 1
ATOM 1493 C CA . HIS A 1 197 ? 0.930 2.096 6.504 1.00 94.50 197 HIS A CA 1
ATOM 1494 C C . HIS A 1 197 ? 1.927 1.508 7.512 1.00 94.50 197 HIS A C 1
ATOM 1496 O O . HIS A 1 197 ? 1.579 1.292 8.672 1.00 94.50 197 HIS A O 1
ATOM 1502 N N . LEU A 1 198 ? 3.144 1.203 7.056 1.00 94.94 198 LEU A N 1
ATOM 1503 C CA . LEU A 1 198 ? 4.190 0.527 7.827 1.00 94.94 198 LEU A CA 1
ATOM 1504 C C . LEU A 1 198 ? 5.432 1.420 7.939 1.00 94.94 198 LEU A C 1
ATOM 1506 O O . LEU A 1 198 ? 6.315 1.371 7.079 1.00 94.94 198 LEU A O 1
ATOM 1510 N N . HIS A 1 199 ? 5.542 2.242 8.981 1.00 91.00 199 HIS A N 1
ATOM 1511 C CA . HIS A 1 199 ? 6.747 3.058 9.192 1.00 91.00 199 HIS A CA 1
ATOM 1512 C C . HIS A 1 199 ? 7.716 2.347 10.119 1.00 91.00 199 HIS A C 1
ATOM 1514 O O . HIS A 1 199 ? 7.350 1.924 11.210 1.00 91.00 199 HIS A O 1
ATOM 1520 N N . CYS A 1 200 ? 8.968 2.193 9.692 1.00 90.19 200 CYS A N 1
ATOM 1521 C CA . CYS A 1 200 ? 10.048 1.601 10.488 1.00 90.19 200 CYS A CA 1
ATOM 1522 C C . CYS A 1 200 ? 9.711 0.209 11.065 1.00 90.19 200 CYS A C 1
ATOM 1524 O O . CYS A 1 200 ? 10.258 -0.200 12.090 1.00 90.19 200 CYS A O 1
ATOM 1526 N N . CYS A 1 201 ? 8.808 -0.527 10.414 1.00 92.50 201 CYS A N 1
ATOM 1527 C CA . CYS A 1 201 ? 8.340 -1.827 10.879 1.00 92.50 201 CYS A CA 1
ATOM 1528 C C . CYS A 1 201 ? 9.286 -2.961 10.476 1.00 92.50 201 CYS A C 1
ATOM 1530 O O . CYS A 1 201 ? 9.936 -2.916 9.426 1.00 92.50 201 CYS A O 1
ATOM 1532 N N . ARG A 1 202 ? 9.327 -4.022 11.291 1.00 95.19 202 ARG A N 1
ATOM 1533 C CA . ARG A 1 202 ? 10.166 -5.202 11.037 1.00 95.19 202 ARG A CA 1
ATOM 1534 C C . ARG A 1 202 ? 9.418 -6.519 11.208 1.00 95.19 202 ARG A C 1
ATOM 1536 O O . ARG A 1 202 ? 8.636 -6.674 12.138 1.00 95.19 202 ARG A O 1
ATOM 1543 N N . ASP A 1 203 ? 9.734 -7.496 10.359 1.00 97.69 203 ASP A N 1
ATOM 1544 C CA . ASP A 1 203 ? 9.114 -8.829 10.361 1.00 97.69 203 ASP A CA 1
ATOM 1545 C C . ASP A 1 203 ? 7.583 -8.742 10.265 1.00 97.69 203 ASP A C 1
ATOM 1547 O O . ASP A 1 203 ? 6.842 -9.022 11.212 1.00 97.69 203 ASP A O 1
ATOM 1551 N N . THR A 1 204 ? 7.119 -8.319 9.093 1.00 98.81 204 THR A N 1
ATOM 1552 C CA . THR A 1 204 ? 5.701 -8.190 8.758 1.00 98.81 204 THR A CA 1
ATOM 1553 C C . THR A 1 204 ? 5.298 -9.256 7.748 1.00 98.81 204 THR A C 1
ATOM 1555 O O . THR A 1 204 ? 5.956 -9.442 6.726 1.00 98.81 204 THR A O 1
ATOM 1558 N N . LEU A 1 205 ? 4.192 -9.943 8.020 1.00 98.69 205 LEU A N 1
ATOM 1559 C CA . LEU A 1 205 ? 3.594 -10.925 7.121 1.00 98.69 205 LEU A CA 1
ATOM 1560 C C . LEU A 1 205 ? 2.119 -10.580 6.925 1.00 98.69 205 LEU A C 1
ATOM 1562 O O . LEU A 1 205 ? 1.353 -10.568 7.892 1.00 98.69 205 LEU A O 1
ATOM 1566 N N . ILE A 1 206 ? 1.746 -10.314 5.677 1.00 98.88 206 ILE A N 1
ATOM 1567 C CA . ILE A 1 206 ? 0.382 -10.015 5.240 1.00 98.88 206 ILE A CA 1
ATOM 1568 C C . ILE A 1 206 ? -0.047 -11.116 4.273 1.00 98.88 206 ILE A C 1
ATOM 1570 O O . ILE A 1 206 ? 0.604 -11.341 3.254 1.00 98.88 206 ILE A O 1
ATOM 1574 N N . GLU A 1 207 ? -1.116 -11.839 4.599 1.00 97.38 207 GLU A N 1
ATOM 1575 C CA . GLU A 1 207 ? -1.535 -13.010 3.825 1.00 97.38 207 GLU A CA 1
ATOM 1576 C C . GLU A 1 207 ? -3.033 -13.029 3.576 1.00 97.38 207 GLU A C 1
ATOM 1578 O O . GLU A 1 207 ? -3.826 -12.818 4.496 1.00 97.38 207 GLU A O 1
ATOM 1583 N N . ASN A 1 208 ? -3.432 -13.385 2.356 1.00 97.75 208 ASN A N 1
ATOM 1584 C CA . ASN A 1 208 ? -4.838 -13.592 2.000 1.00 97.75 208 ASN A CA 1
ATOM 1585 C C . ASN A 1 208 ? -5.725 -12.388 2.364 1.00 97.75 208 ASN A C 1
ATOM 1587 O O . ASN A 1 208 ? -6.854 -12.562 2.817 1.00 97.75 208 ASN A O 1
ATOM 1591 N N . CYS A 1 209 ? -5.181 -11.177 2.250 1.00 98.81 209 CYS A N 1
ATOM 1592 C CA . CYS A 1 209 ? -5.884 -9.930 2.534 1.00 98.81 209 CYS A CA 1
ATOM 1593 C C . CYS A 1 209 ? -6.385 -9.294 1.236 1.00 98.81 209 CYS A C 1
ATOM 1595 O O . CYS A 1 209 ? -5.865 -9.572 0.154 1.00 98.81 209 CYS A O 1
ATOM 1597 N N . ALA A 1 210 ? -7.381 -8.421 1.352 1.00 98.81 210 ALA A N 1
ATOM 1598 C CA . ALA A 1 210 ? -7.885 -7.638 0.232 1.00 98.81 210 ALA A CA 1
ATOM 1599 C C . ALA A 1 210 ? -7.804 -6.147 0.560 1.00 98.81 210 ALA A C 1
ATOM 1601 O O . ALA A 1 210 ? -8.437 -5.700 1.513 1.00 98.81 210 ALA A O 1
ATOM 1602 N N . PHE A 1 211 ? -7.052 -5.377 -0.223 1.00 98.88 211 PHE A N 1
ATOM 1603 C CA . PHE A 1 211 ? -6.966 -3.922 -0.083 1.00 98.88 211 PHE A CA 1
ATOM 1604 C C . PHE A 1 211 ? -7.588 -3.275 -1.313 1.00 98.88 211 PHE A C 1
ATOM 1606 O O . PHE A 1 211 ? -7.015 -3.306 -2.397 1.00 98.88 211 PHE A O 1
ATOM 1613 N N . ILE A 1 212 ? -8.799 -2.744 -1.141 1.00 98.75 212 ILE A N 1
ATOM 1614 C CA . ILE A 1 212 ? -9.598 -2.125 -2.197 1.00 98.75 212 ILE A CA 1
ATOM 1615 C C . ILE A 1 212 ? -9.850 -0.672 -1.789 1.00 98.75 212 ILE A C 1
ATOM 1617 O O . ILE A 1 212 ? -10.848 -0.348 -1.137 1.00 98.75 212 ILE A O 1
ATOM 1621 N N . THR A 1 213 ? -8.904 0.196 -2.124 1.00 98.25 213 THR A N 1
ATOM 1622 C CA . THR A 1 213 ? -8.735 1.528 -1.529 1.00 98.25 213 THR A CA 1
ATOM 1623 C C . THR A 1 213 ? -8.926 2.648 -2.556 1.00 98.25 213 THR A C 1
ATOM 1625 O O . THR A 1 213 ? -8.969 2.415 -3.765 1.00 98.25 213 THR A O 1
ATOM 1628 N N . GLY A 1 214 ? -9.113 3.882 -2.077 1.00 96.19 214 GLY A N 1
ATOM 1629 C CA . GLY A 1 214 ? -9.048 5.081 -2.925 1.00 96.19 214 GLY A CA 1
ATOM 1630 C C . GLY A 1 214 ? -7.635 5.672 -3.011 1.00 96.19 214 GLY A C 1
ATOM 1631 O O . GLY A 1 214 ? -7.297 6.315 -4.003 1.00 96.19 214 GLY A O 1
ATOM 1632 N N . ASP A 1 215 ? -6.832 5.431 -1.976 1.00 95.75 215 ASP A N 1
ATOM 1633 C CA . ASP A 1 215 ? -5.425 5.825 -1.834 1.00 95.75 215 ASP A CA 1
ATOM 1634 C C . ASP A 1 215 ? -4.541 4.562 -1.787 1.00 95.75 215 ASP A C 1
ATOM 1636 O O . ASP A 1 215 ? -5.000 3.496 -2.207 1.00 95.75 215 ASP A O 1
ATOM 1640 N N . ASP A 1 216 ? -3.305 4.613 -1.309 1.00 98.12 216 ASP A N 1
ATOM 1641 C CA . ASP A 1 216 ? -2.370 3.490 -1.463 1.00 98.12 216 ASP A CA 1
ATOM 1642 C C . ASP A 1 216 ? -2.854 2.147 -0.877 1.00 98.12 216 ASP A C 1
ATOM 1644 O O . ASP A 1 216 ? -3.536 2.084 0.144 1.00 98.12 216 ASP A O 1
ATOM 1648 N N . CYS A 1 217 ? -2.504 1.010 -1.484 1.00 98.75 217 CYS A N 1
ATOM 1649 C CA . CYS A 1 217 ? -2.814 -0.281 -0.847 1.00 98.75 217 CYS A CA 1
ATOM 1650 C C . CYS A 1 217 ? -1.878 -0.545 0.342 1.00 98.75 217 CYS A C 1
ATOM 1652 O O . CYS A 1 217 ? -2.335 -0.860 1.444 1.00 98.75 217 CYS A O 1
ATOM 1654 N N . VAL A 1 218 ? -0.571 -0.409 0.113 1.00 98.62 218 VAL A N 1
ATOM 1655 C CA . VAL A 1 218 ? 0.479 -0.592 1.118 1.00 98.62 218 VAL A CA 1
ATOM 1656 C C . VAL A 1 218 ? 1.443 0.579 1.032 1.00 98.62 218 VAL A C 1
ATOM 1658 O O . VAL A 1 218 ? 2.086 0.784 0.006 1.00 98.62 218 VAL A O 1
ATOM 1661 N N . ALA A 1 219 ? 1.594 1.316 2.120 1.00 96.38 219 ALA A N 1
ATOM 1662 C CA . ALA A 1 219 ? 2.516 2.434 2.194 1.00 96.38 219 ALA A CA 1
ATOM 1663 C C . ALA A 1 219 ? 3.539 2.225 3.314 1.00 96.38 219 ALA A C 1
ATOM 1665 O O . ALA A 1 219 ? 3.318 1.455 4.253 1.00 96.38 219 ALA A O 1
ATOM 1666 N N . GLY A 1 220 ? 4.663 2.932 3.252 1.00 92.56 220 GLY A N 1
ATOM 1667 C CA . GLY A 1 220 ? 5.568 3.092 4.382 1.00 92.56 220 GLY A CA 1
ATOM 1668 C C . GLY A 1 220 ? 7.038 3.257 4.026 1.00 92.56 220 GLY A C 1
ATOM 1669 O O . GLY A 1 220 ? 7.445 3.219 2.872 1.00 92.56 220 GLY A O 1
ATOM 1670 N N . ILE A 1 221 ? 7.865 3.446 5.045 1.00 90.00 221 ILE A N 1
ATOM 1671 C CA . ILE A 1 221 ? 9.297 3.722 4.902 1.00 90.00 221 ILE A CA 1
ATOM 1672 C C . ILE A 1 221 ? 10.083 2.890 5.911 1.00 90.00 221 ILE A C 1
ATOM 1674 O O . ILE A 1 221 ? 9.576 2.558 6.981 1.00 90.00 221 ILE A O 1
ATOM 1678 N N . ASN A 1 222 ? 11.341 2.575 5.595 1.00 90.12 222 ASN A N 1
ATOM 1679 C CA . ASN A 1 222 ? 12.250 1.810 6.453 1.00 90.12 222 ASN A CA 1
ATOM 1680 C C . ASN A 1 222 ? 11.686 0.452 6.885 1.00 90.12 222 ASN A C 1
ATOM 1682 O O . ASN A 1 222 ? 11.979 -0.038 7.977 1.00 90.12 222 ASN A O 1
ATOM 1686 N N . ILE A 1 223 ? 10.903 -0.169 6.007 1.00 93.56 223 ILE A N 1
ATOM 1687 C CA . ILE A 1 223 ? 10.355 -1.504 6.217 1.00 93.56 223 ILE A CA 1
ATOM 1688 C C . ILE A 1 223 ? 11.504 -2.521 6.151 1.00 93.56 223 ILE A C 1
ATOM 1690 O O . ILE A 1 223 ? 12.344 -2.466 5.252 1.00 93.56 223 ILE A O 1
ATOM 1694 N N . ARG A 1 224 ? 11.573 -3.455 7.104 1.00 94.50 224 ARG A N 1
ATOM 1695 C CA . ARG A 1 224 ? 12.606 -4.507 7.134 1.00 94.50 224 ARG A CA 1
ATOM 1696 C C . ARG A 1 224 ? 11.962 -5.883 7.241 1.00 94.50 224 ARG A C 1
ATOM 1698 O O . ARG A 1 224 ? 11.498 -6.270 8.312 1.00 94.50 224 ARG A O 1
ATOM 1705 N N . GLY A 1 225 ? 11.963 -6.649 6.156 1.00 95.75 225 GLY A N 1
ATOM 1706 C CA . GLY A 1 225 ? 11.334 -7.969 6.149 1.00 95.75 225 GLY A CA 1
ATOM 1707 C C . GLY A 1 225 ? 9.813 -7.862 6.097 1.00 95.75 225 GLY A C 1
ATOM 1708 O O . GLY A 1 225 ? 9.144 -8.057 7.112 1.00 95.75 225 GLY A O 1
ATOM 1709 N N . LEU A 1 226 ? 9.277 -7.554 4.918 1.00 98.44 226 LEU A N 1
ATOM 1710 C CA . LEU A 1 226 ? 7.846 -7.609 4.619 1.00 98.44 226 LEU A CA 1
ATOM 1711 C C . LEU A 1 226 ? 7.597 -8.739 3.625 1.00 98.44 226 LEU A C 1
ATOM 1713 O O . LEU A 1 226 ? 8.217 -8.791 2.570 1.00 98.44 226 LEU A O 1
ATOM 1717 N N . THR A 1 227 ? 6.672 -9.636 3.941 1.00 98.56 227 THR A N 1
ATOM 1718 C CA . THR A 1 227 ? 6.131 -10.601 2.982 1.00 98.56 227 THR A CA 1
ATOM 1719 C C . THR A 1 227 ? 4.641 -10.359 2.820 1.00 98.56 227 THR A C 1
ATOM 1721 O O . THR A 1 227 ? 3.893 -10.427 3.794 1.00 98.56 227 THR A O 1
ATOM 1724 N N . LEU A 1 228 ? 4.218 -10.092 1.592 1.00 98.62 228 LEU A N 1
ATOM 1725 C CA . LEU A 1 228 ? 2.824 -9.976 1.197 1.00 98.62 228 LEU A CA 1
ATOM 1726 C C . LEU A 1 228 ? 2.496 -11.131 0.252 1.00 98.62 228 LEU A C 1
ATOM 1728 O O . LEU A 1 228 ? 3.171 -11.271 -0.768 1.00 98.62 228 LEU A O 1
ATOM 1732 N N . ARG A 1 229 ? 1.504 -11.969 0.577 1.00 97.38 229 ARG A N 1
ATOM 1733 C CA . ARG A 1 229 ? 1.153 -13.104 -0.290 1.00 97.38 229 ARG A CA 1
ATOM 1734 C C . ARG A 1 229 ? -0.320 -13.450 -0.388 1.00 97.38 229 ARG A C 1
ATOM 1736 O O . ARG A 1 229 ? -1.065 -13.292 0.579 1.00 97.38 229 ARG A O 1
ATOM 1743 N N . GLY A 1 230 ? -0.739 -13.950 -1.548 1.00 93.62 230 GLY A N 1
ATOM 1744 C CA . GLY A 1 230 ? -2.126 -14.372 -1.773 1.00 93.62 230 GLY A CA 1
ATOM 1745 C C . GLY A 1 230 ? -3.138 -13.229 -1.662 1.00 93.62 230 GLY A C 1
ATOM 1746 O O . GLY A 1 230 ? -4.284 -13.476 -1.302 1.00 93.62 230 GLY A O 1
ATOM 1747 N N . CYS A 1 231 ? -2.709 -11.980 -1.863 1.00 98.56 231 CYS A N 1
ATOM 1748 C CA . CYS A 1 231 ? -3.542 -10.801 -1.636 1.00 98.56 231 CYS A CA 1
ATOM 1749 C C . CYS A 1 231 ? -4.192 -10.287 -2.927 1.00 98.56 231 CYS A C 1
ATOM 1751 O O . CYS A 1 231 ? -3.631 -10.417 -4.017 1.00 98.56 231 CYS A O 1
ATOM 1753 N N . GLU A 1 232 ? -5.354 -9.658 -2.762 1.00 98.69 232 GLU A N 1
ATOM 1754 C CA . GLU A 1 232 ? -6.100 -8.950 -3.806 1.00 98.69 232 GLU A CA 1
ATOM 1755 C C . GLU A 1 232 ? -5.939 -7.439 -3.593 1.00 98.69 232 GLU A C 1
ATOM 1757 O O . GLU A 1 232 ? -6.328 -6.925 -2.543 1.00 98.69 232 GLU A O 1
ATOM 1762 N N . LEU A 1 233 ? -5.374 -6.717 -4.561 1.00 98.94 233 LEU A N 1
ATOM 1763 C CA . LEU A 1 233 ? -5.054 -5.294 -4.414 1.00 98.94 233 LEU A CA 1
ATOM 1764 C C . LEU A 1 233 ? -5.674 -4.455 -5.539 1.00 98.94 233 LEU A C 1
ATOM 1766 O O . LEU A 1 233 ? -5.528 -4.761 -6.721 1.00 98.94 233 LEU A O 1
ATOM 1770 N N . ASN A 1 234 ? -6.347 -3.366 -5.182 1.00 98.69 234 ASN A N 1
ATOM 1771 C CA . ASN A 1 234 ? -6.980 -2.457 -6.128 1.00 98.69 234 ASN A CA 1
ATOM 1772 C C . ASN A 1 234 ? -7.021 -1.044 -5.555 1.00 98.69 234 ASN A C 1
ATOM 1774 O O . ASN A 1 234 ? -7.490 -0.834 -4.438 1.00 98.69 234 ASN A O 1
ATOM 1778 N N . THR A 1 235 ? -6.561 -0.072 -6.335 1.00 98.69 235 THR A N 1
ATOM 1779 C CA . THR A 1 235 ? -6.481 1.315 -5.882 1.00 98.69 235 THR A CA 1
ATOM 1780 C C . THR A 1 235 ? -6.609 2.306 -7.031 1.00 98.69 235 THR A C 1
ATOM 1782 O O . THR A 1 235 ? -6.354 1.989 -8.194 1.00 98.69 235 THR A O 1
ATOM 1785 N N . SER A 1 236 ? -7.007 3.523 -6.671 1.00 97.81 236 SER A N 1
ATOM 1786 C CA . SER A 1 236 ? -6.930 4.717 -7.504 1.00 97.81 236 SER A CA 1
ATOM 1787 C C . SER A 1 236 ? -5.695 5.567 -7.185 1.00 97.81 236 SER A C 1
ATOM 1789 O O . SER A 1 236 ? -5.706 6.765 -7.436 1.00 97.81 236 SER A O 1
ATOM 1791 N N . CYS A 1 237 ? -4.640 5.002 -6.603 1.00 96.75 237 CYS A N 1
ATOM 1792 C CA . CYS A 1 237 ? -3.374 5.669 -6.283 1.00 96.75 237 CYS A CA 1
ATOM 1793 C C . CYS A 1 237 ? -2.200 4.728 -6.583 1.00 96.75 237 CYS A C 1
ATOM 1795 O O . CYS A 1 237 ? -2.180 4.183 -7.688 1.00 96.75 237 CYS A O 1
ATOM 1797 N N . ASP A 1 238 ? -1.265 4.517 -5.656 1.00 98.19 238 ASP A N 1
ATOM 1798 C CA . ASP A 1 238 ? -0.168 3.568 -5.810 1.00 98.19 238 ASP A CA 1
ATOM 1799 C C . ASP A 1 238 ? -0.477 2.241 -5.101 1.00 98.19 238 ASP A C 1
ATOM 1801 O O . ASP A 1 238 ? -1.018 2.190 -3.997 1.00 98.19 238 ASP A O 1
ATOM 1805 N N . LEU A 1 239 ? -0.144 1.103 -5.718 1.00 98.62 239 LEU A N 1
ATOM 1806 C CA . LEU A 1 239 ? -0.282 -0.181 -5.011 1.00 98.62 239 LEU A CA 1
ATOM 1807 C C . LEU A 1 239 ? 0.687 -0.241 -3.827 1.00 98.62 239 LEU A C 1
ATOM 1809 O O . LEU A 1 239 ? 0.313 -0.669 -2.734 1.00 98.62 239 LEU A O 1
ATOM 1813 N N . PHE A 1 240 ? 1.922 0.204 -4.057 1.00 98.62 240 PHE A N 1
ATOM 1814 C CA . PHE A 1 240 ? 2.978 0.221 -3.063 1.00 98.62 240 PHE A CA 1
ATOM 1815 C C . PHE A 1 240 ? 3.694 1.571 -3.059 1.00 98.62 240 PHE A C 1
ATOM 1817 O O . PHE A 1 240 ? 4.497 1.831 -3.951 1.00 98.62 240 PHE A O 1
ATOM 1824 N N . ARG A 1 241 ? 3.481 2.384 -2.021 1.00 97.12 241 ARG A N 1
ATOM 1825 C CA . ARG A 1 241 ? 4.320 3.553 -1.719 1.00 97.12 241 ARG A CA 1
ATOM 1826 C C . ARG A 1 241 ? 5.308 3.193 -0.620 1.00 97.12 241 ARG A C 1
ATOM 1828 O O . ARG A 1 241 ? 5.069 3.467 0.554 1.00 97.12 241 ARG A O 1
ATOM 1835 N N . ILE A 1 242 ? 6.373 2.481 -0.976 1.00 95.25 242 ILE A N 1
ATOM 1836 C CA . ILE A 1 242 ? 7.211 1.768 -0.002 1.00 95.25 242 ILE A CA 1
ATOM 1837 C C . ILE A 1 242 ? 8.703 2.052 -0.147 1.00 95.25 242 ILE A C 1
ATOM 1839 O O . ILE A 1 242 ? 9.234 2.186 -1.249 1.00 95.25 242 ILE A O 1
ATOM 1843 N N . GLY A 1 243 ? 9.418 2.015 0.974 1.00 93.62 243 GLY A N 1
ATOM 1844 C CA . GLY A 1 243 ? 10.869 1.856 0.987 1.00 93.62 243 GLY A CA 1
ATOM 1845 C C . GLY A 1 243 ? 11.360 1.014 2.150 1.00 93.62 243 GLY A C 1
ATOM 1846 O O . GLY A 1 243 ? 10.734 0.933 3.209 1.00 93.62 243 GLY A O 1
ATOM 1847 N N . GLY A 1 244 ? 12.496 0.355 1.944 1.00 92.94 244 GLY A N 1
ATOM 1848 C CA . GLY A 1 244 ? 13.014 -0.619 2.891 1.00 92.94 244 GLY A CA 1
ATOM 1849 C C . GLY A 1 244 ? 13.861 -1.706 2.240 1.00 92.94 244 GLY A C 1
ATOM 1850 O O . GLY A 1 244 ? 14.309 -1.568 1.102 1.00 92.94 244 GLY A O 1
ATOM 1851 N N . THR A 1 245 ? 14.073 -2.790 2.978 1.00 94.62 245 THR A N 1
ATOM 1852 C CA . THR A 1 245 ? 14.819 -3.978 2.541 1.00 94.62 245 THR A CA 1
ATOM 1853 C C . THR A 1 245 ? 14.032 -5.249 2.845 1.00 94.62 245 THR A C 1
ATOM 1855 O O . THR A 1 245 ? 13.204 -5.276 3.762 1.00 94.62 245 THR A O 1
ATOM 1858 N N . ASP A 1 246 ? 14.310 -6.311 2.090 1.00 95.06 246 ASP A N 1
ATOM 1859 C CA . ASP A 1 246 ? 13.675 -7.623 2.251 1.00 95.06 246 ASP A CA 1
ATOM 1860 C C . ASP A 1 246 ? 12.150 -7.556 2.119 1.00 95.06 246 ASP A C 1
ATOM 1862 O O . ASP A 1 246 ? 11.407 -8.021 2.984 1.00 95.06 246 ASP A O 1
ATOM 1866 N N . ILE A 1 247 ? 11.674 -6.952 1.031 1.00 98.06 247 ILE A N 1
ATOM 1867 C CA . ILE A 1 247 ? 10.244 -6.845 0.740 1.00 98.06 247 ILE A CA 1
ATOM 1868 C C . ILE A 1 247 ? 9.902 -7.823 -0.377 1.00 98.06 247 ILE A C 1
ATOM 1870 O O . ILE A 1 247 ? 10.408 -7.704 -1.487 1.00 98.06 247 ILE A O 1
ATOM 1874 N N . THR A 1 248 ? 9.038 -8.792 -0.097 1.00 98.44 248 THR A N 1
ATOM 1875 C CA . THR A 1 248 ? 8.558 -9.776 -1.070 1.00 98.44 248 THR A CA 1
ATOM 1876 C C . THR A 1 248 ? 7.051 -9.654 -1.227 1.00 98.44 248 THR A C 1
ATOM 1878 O O . THR A 1 248 ? 6.317 -9.714 -0.244 1.00 98.44 248 THR A O 1
ATOM 1881 N N . VAL A 1 249 ? 6.597 -9.517 -2.466 1.00 98.75 249 VAL A N 1
ATOM 1882 C CA . VAL A 1 249 ? 5.192 -9.571 -2.866 1.00 98.75 249 VAL A CA 1
ATOM 1883 C C . VAL A 1 249 ? 5.042 -10.774 -3.784 1.00 98.75 249 VAL A C 1
ATOM 1885 O O . VAL A 1 249 ? 5.631 -10.792 -4.865 1.00 98.75 249 VAL A O 1
ATOM 1888 N N . GLU A 1 250 ? 4.302 -11.791 -3.355 1.00 96.69 250 GLU A N 1
ATOM 1889 C CA . GLU A 1 250 ? 4.173 -13.039 -4.109 1.00 96.69 250 GLU A CA 1
ATOM 1890 C C . GLU A 1 250 ? 2.735 -13.538 -4.225 1.00 96.69 250 GLU A C 1
ATOM 1892 O O . GLU A 1 250 ? 1.913 -13.310 -3.346 1.00 96.69 250 GLU A O 1
ATOM 1897 N N . ASP A 1 251 ? 2.407 -14.217 -5.322 1.00 96.69 251 ASP A N 1
ATOM 1898 C CA . ASP A 1 251 ? 1.095 -14.852 -5.514 1.00 96.69 251 ASP A CA 1
ATOM 1899 C C . ASP A 1 251 ? -0.092 -13.878 -5.357 1.00 96.69 251 ASP A C 1
ATOM 1901 O O . ASP A 1 251 ? -1.145 -14.240 -4.833 1.00 96.69 251 ASP A O 1
ATOM 1905 N N . CYS A 1 252 ? 0.085 -12.615 -5.753 1.00 97.94 252 CYS A N 1
ATOM 1906 C CA . CYS A 1 252 ? -0.928 -11.570 -5.602 1.00 97.94 252 CYS A CA 1
ATOM 1907 C C . CYS A 1 252 ? -1.576 -11.204 -6.941 1.00 97.94 252 CYS A C 1
ATOM 1909 O O . CYS A 1 252 ? -0.932 -11.229 -7.996 1.00 97.94 252 CYS A O 1
ATOM 1911 N N . HIS A 1 253 ? -2.840 -10.796 -6.878 1.00 98.44 253 HIS A N 1
ATOM 1912 C CA . HIS A 1 253 ? -3.566 -10.211 -7.998 1.00 98.44 253 HIS A CA 1
ATOM 1913 C C . HIS A 1 253 ? -3.800 -8.724 -7.726 1.00 98.44 253 HIS A C 1
ATOM 1915 O O . HIS A 1 253 ? -4.254 -8.333 -6.651 1.00 98.44 253 HIS A O 1
ATOM 1921 N N . MET A 1 254 ? -3.417 -7.887 -8.687 1.00 98.75 254 MET A N 1
ATOM 1922 C CA . MET A 1 254 ? -3.429 -6.437 -8.558 1.00 98.75 254 MET A CA 1
ATOM 1923 C C . MET A 1 254 ? -4.017 -5.820 -9.814 1.00 98.75 254 MET A C 1
ATOM 1925 O O . MET A 1 254 ? -3.620 -6.185 -10.920 1.00 98.75 254 MET A O 1
ATOM 1929 N N . TYR A 1 255 ? -4.929 -4.868 -9.674 1.00 98.44 255 TYR A N 1
ATOM 1930 C CA . TYR A 1 255 ? -5.604 -4.324 -10.847 1.00 98.44 255 TYR A CA 1
ATOM 1931 C C . TYR A 1 255 ? -6.059 -2.884 -10.659 1.00 98.44 255 TYR A C 1
ATOM 1933 O O . TYR A 1 255 ? -6.472 -2.471 -9.575 1.00 98.44 255 TYR A O 1
ATOM 1941 N N . GLY A 1 256 ? -6.020 -2.139 -11.758 1.00 96.62 256 GLY A N 1
ATOM 1942 C CA . GLY A 1 256 ? -6.756 -0.904 -11.973 1.00 96.62 256 GLY A CA 1
ATOM 1943 C C . GLY A 1 256 ? -7.868 -1.086 -13.022 1.00 96.62 256 GLY A C 1
ATOM 1944 O O . GLY A 1 256 ? -7.912 -2.106 -13.720 1.00 96.62 256 GLY A O 1
ATOM 1945 N N . PRO A 1 257 ? -8.755 -0.090 -13.191 1.00 97.31 257 PRO A N 1
ATOM 1946 C CA . PRO A 1 257 ? -8.905 1.093 -12.342 1.00 97.31 257 PRO A CA 1
ATOM 1947 C C . PRO A 1 257 ? -9.391 0.740 -10.926 1.00 97.31 257 PRO A C 1
ATOM 1949 O O . PRO A 1 257 ? -9.992 -0.313 -10.701 1.00 97.31 257 PRO A O 1
ATOM 1952 N N . GLY A 1 258 ? -9.132 1.622 -9.965 1.00 97.25 258 GLY A N 1
ATOM 1953 C CA . GLY A 1 258 ? -9.594 1.486 -8.589 1.00 97.25 258 GLY A CA 1
ATOM 1954 C C . GLY A 1 258 ? -11.118 1.494 -8.487 1.00 97.25 258 GLY A C 1
ATOM 1955 O O . GLY A 1 258 ? -11.807 2.200 -9.222 1.00 97.25 258 GLY A O 1
ATOM 1956 N N . LYS A 1 259 ? -11.670 0.718 -7.556 1.00 96.94 259 LYS A N 1
ATOM 1957 C CA . LYS A 1 259 ? -13.109 0.649 -7.273 1.00 96.94 259 LYS A CA 1
ATOM 1958 C C . LYS A 1 259 ? -13.612 1.933 -6.619 1.00 96.94 259 LYS A C 1
ATOM 1960 O O . LYS A 1 259 ? -14.710 2.384 -6.932 1.00 96.94 259 LYS A O 1
ATOM 1965 N N . TYR A 1 260 ? -12.815 2.503 -5.719 1.00 96.69 260 TYR A N 1
ATOM 1966 C CA . TYR A 1 260 ? -13.108 3.759 -5.033 1.00 96.69 260 TYR A C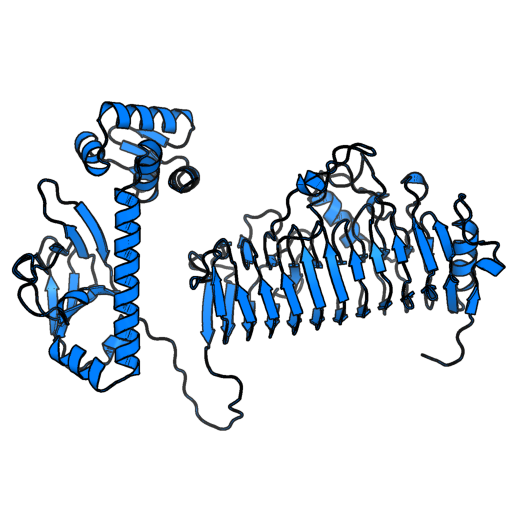A 1
ATOM 1967 C C . TYR A 1 260 ? -12.240 4.869 -5.614 1.00 96.69 260 TYR A C 1
ATOM 1969 O O . TYR A 1 260 ? -11.069 4.610 -5.887 1.00 96.69 260 TYR A O 1
ATOM 1977 N N . PRO A 1 261 ? -12.763 6.087 -5.808 1.00 95.88 261 PRO A N 1
ATOM 1978 C CA . PRO A 1 261 ? -11.964 7.188 -6.319 1.00 95.88 261 PRO A CA 1
ATOM 1979 C C . PRO A 1 261 ? -10.920 7.625 -5.293 1.00 95.88 261 PRO A C 1
ATOM 1981 O O . PRO A 1 261 ? -11.104 7.470 -4.083 1.00 95.88 261 PRO A O 1
ATOM 1984 N N . HIS A 1 262 ? -9.873 8.290 -5.768 1.00 95.00 262 HIS A N 1
ATOM 1985 C CA . HIS A 1 262 ? -8.964 8.990 -4.873 1.00 95.00 262 HIS A CA 1
ATOM 1986 C C . HIS A 1 262 ? -9.701 10.100 -4.113 1.00 95.00 262 HIS A C 1
ATOM 1988 O O . HIS A 1 262 ? -10.230 11.035 -4.727 1.00 95.00 262 HIS A O 1
ATOM 1994 N N . ARG A 1 263 ? -9.714 10.043 -2.775 1.00 90.75 263 ARG A N 1
ATOM 1995 C CA . ARG A 1 263 ? -10.586 10.892 -1.936 1.00 90.75 263 ARG A CA 1
ATOM 1996 C C . ARG A 1 263 ? -10.402 12.388 -2.144 1.00 90.75 263 ARG A C 1
ATOM 1998 O O . ARG A 1 263 ? -11.402 13.092 -2.260 1.00 90.75 263 ARG A O 1
ATOM 2005 N N . MET A 1 264 ? -9.163 12.857 -2.312 1.00 89.69 264 MET A N 1
ATOM 2006 C CA . MET A 1 264 ? -8.876 14.268 -2.636 1.00 89.69 264 MET A CA 1
ATOM 2007 C C . MET A 1 264 ? -9.637 14.806 -3.856 1.00 89.69 264 MET A C 1
ATOM 2009 O O . MET A 1 264 ? -9.824 16.010 -3.995 1.00 89.69 264 MET A O 1
ATOM 2013 N N . THR A 1 265 ? -10.055 13.933 -4.773 1.00 92.44 265 THR A N 1
ATOM 2014 C CA . THR A 1 265 ? -10.733 14.349 -6.007 1.00 92.44 265 THR A CA 1
ATOM 2015 C C . THR A 1 265 ? -12.244 14.482 -5.850 1.00 92.44 265 THR A C 1
ATOM 2017 O O . THR A 1 265 ? -12.884 15.131 -6.678 1.00 92.44 265 THR A O 1
ATOM 2020 N N . VAL A 1 266 ? -12.813 13.913 -4.781 1.00 91.12 266 VAL A N 1
ATOM 2021 C CA . VAL A 1 266 ? -14.262 13.889 -4.538 1.00 91.12 266 VAL A CA 1
ATOM 2022 C C . VAL A 1 266 ? -14.679 14.610 -3.260 1.00 91.12 266 VAL A C 1
ATOM 2024 O O . VAL A 1 266 ? -15.791 15.123 -3.216 1.00 91.12 266 VAL A O 1
ATOM 2027 N N . VAL A 1 267 ? -13.813 14.718 -2.250 1.00 90.00 267 VAL A N 1
ATOM 2028 C CA . VAL A 1 267 ? -14.122 15.397 -0.984 1.00 90.00 267 VAL A CA 1
ATOM 2029 C C . VAL A 1 267 ? -13.809 16.893 -1.088 1.00 90.00 267 VAL A C 1
ATOM 2031 O O . VAL A 1 267 ? -12.669 17.282 -1.325 1.00 90.00 267 VAL A O 1
ATOM 2034 N N . ARG A 1 268 ? -14.821 17.746 -0.890 1.00 87.06 268 ARG A N 1
ATOM 2035 C CA . ARG A 1 268 ? -14.711 19.223 -0.909 1.00 87.06 268 ARG A CA 1
ATOM 2036 C C . ARG A 1 268 ? -15.096 19.882 0.415 1.00 87.06 268 ARG A C 1
ATOM 2038 O O . ARG A 1 268 ? -14.889 21.078 0.603 1.00 87.06 268 ARG A O 1
ATOM 2045 N N . GLY A 1 269 ? -15.656 19.104 1.333 1.00 88.62 269 GLY A N 1
ATOM 2046 C CA . GLY A 1 269 ? -16.030 19.521 2.676 1.00 88.62 269 GLY A CA 1
ATOM 2047 C C . GLY A 1 269 ? -16.781 18.406 3.397 1.00 88.62 269 GLY A C 1
ATOM 2048 O O . GLY A 1 269 ? -17.160 17.416 2.775 1.00 88.62 269 GLY A O 1
ATOM 2049 N N . LYS A 1 270 ? -17.062 18.593 4.694 1.00 87.12 270 LYS A N 1
ATOM 2050 C CA . LYS A 1 270 ? -17.729 17.586 5.547 1.00 87.12 270 LYS A CA 1
ATOM 2051 C C . LYS A 1 270 ? -18.998 16.983 4.929 1.00 87.12 270 LYS A C 1
ATOM 2053 O O . LYS A 1 270 ? -19.230 15.790 5.060 1.00 87.12 270 LYS A O 1
ATOM 2058 N N . ASN 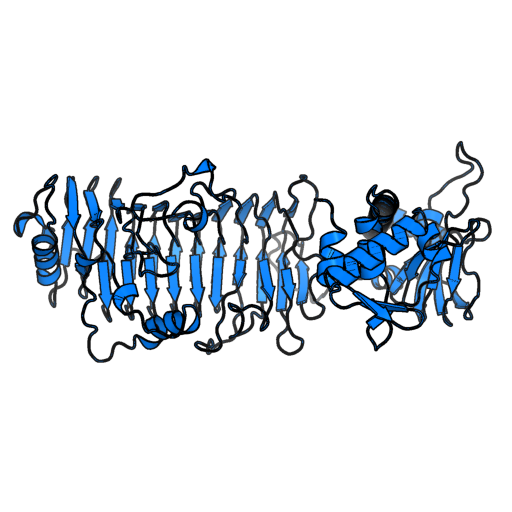A 1 271 ? -19.797 17.808 4.251 1.00 89.25 271 ASN A N 1
ATOM 2059 C CA . ASN A 1 271 ? -21.061 17.407 3.620 1.00 89.25 271 ASN A CA 1
ATOM 2060 C C . ASN A 1 271 ? -21.067 17.627 2.095 1.00 89.25 271 ASN A C 1
ATOM 2062 O O . ASN A 1 271 ? -22.134 17.608 1.485 1.00 89.25 271 ASN A O 1
ATOM 2066 N N . ASP A 1 272 ? -19.907 17.892 1.490 1.00 90.38 272 ASP A N 1
ATOM 2067 C CA . ASP A 1 272 ? -19.766 18.139 0.051 1.00 90.38 272 ASP A CA 1
ATOM 2068 C C . ASP A 1 272 ? -18.814 17.095 -0.536 1.00 90.38 272 ASP A C 1
ATOM 2070 O O . ASP A 1 272 ? -17.593 17.268 -0.547 1.00 90.38 272 ASP A O 1
ATOM 2074 N N . VAL A 1 273 ? -19.396 15.970 -0.951 1.00 89.00 273 VAL A N 1
ATOM 2075 C CA . VAL A 1 273 ? -18.688 14.851 -1.574 1.00 89.00 273 VAL A CA 1
ATOM 2076 C C . VAL A 1 273 ? -19.304 14.606 -2.944 1.00 89.00 273 VAL A C 1
ATOM 2078 O O . VAL A 1 273 ? -20.511 14.384 -3.070 1.00 89.00 273 VAL A O 1
ATOM 2081 N N . LEU A 1 274 ? -18.477 14.677 -3.984 1.00 90.56 274 LEU A N 1
ATOM 2082 C CA . LEU A 1 274 ? -18.892 14.375 -5.347 1.00 90.56 274 LEU A CA 1
ATOM 2083 C C . LEU A 1 274 ? -19.218 12.883 -5.496 1.00 90.56 274 LEU A C 1
ATOM 2085 O O . LEU A 1 274 ? -18.615 12.054 -4.817 1.00 90.56 274 LEU A O 1
ATOM 2089 N N . PRO A 1 275 ? -20.115 12.512 -6.425 1.00 90.75 275 PRO A N 1
ATOM 2090 C CA . PRO A 1 275 ? -20.322 11.113 -6.774 1.00 90.75 275 PRO A CA 1
ATOM 2091 C C . PRO A 1 275 ? -19.022 10.438 -7.225 1.00 90.75 275 PRO A C 1
ATOM 2093 O O . PRO A 1 275 ? -18.266 11.033 -7.994 1.00 90.75 275 PRO A O 1
ATOM 2096 N N . ASP A 1 276 ? -18.828 9.174 -6.843 1.00 90.31 276 ASP A N 1
ATOM 2097 C CA . ASP A 1 276 ? -17.579 8.438 -7.085 1.00 90.31 276 ASP A CA 1
ATOM 2098 C C . ASP A 1 276 ? -17.092 8.503 -8.536 1.00 90.31 276 ASP A C 1
ATOM 2100 O O . ASP A 1 276 ? -15.933 8.809 -8.783 1.00 90.31 276 ASP A O 1
ATOM 2104 N N . HIS A 1 277 ? -17.998 8.334 -9.506 1.00 88.81 277 HIS A N 1
ATOM 2105 C CA . HIS A 1 277 ? -17.677 8.359 -10.940 1.00 88.81 277 HIS A CA 1
ATOM 2106 C C . HIS A 1 277 ? -17.095 9.691 -11.454 1.00 88.81 277 HIS A C 1
ATOM 2108 O O . HIS A 1 277 ? -16.654 9.752 -12.601 1.00 88.81 277 HIS A O 1
ATOM 2114 N N . MET A 1 278 ? -17.145 10.767 -10.660 1.00 91.12 278 MET A N 1
ATOM 2115 C CA . MET A 1 278 ? -16.509 12.050 -10.981 1.00 91.12 278 MET A CA 1
ATOM 2116 C C . MET A 1 278 ? -15.072 12.152 -10.452 1.00 91.12 278 MET A C 1
ATOM 2118 O O . MET A 1 278 ? -14.367 13.099 -10.800 1.00 91.12 278 MET A O 1
ATOM 2122 N N . GLY A 1 279 ? -14.650 11.219 -9.599 1.00 92.62 279 GLY A N 1
ATOM 2123 C CA . GLY A 1 279 ? -13.306 11.153 -9.047 1.00 92.62 279 GLY A CA 1
ATOM 2124 C C . GLY A 1 279 ? -12.295 10.495 -9.980 1.00 92.62 279 GLY A C 1
ATOM 2125 O O . GLY A 1 279 ? -12.619 9.957 -11.040 1.00 92.62 279 GLY A O 1
ATOM 2126 N N . ARG A 1 280 ? -11.028 10.539 -9.572 1.00 95.06 280 ARG A N 1
ATOM 2127 C CA . ARG A 1 280 ? -9.928 9.873 -10.274 1.00 95.06 280 ARG A CA 1
ATOM 2128 C C . ARG A 1 280 ? -9.871 8.395 -9.883 1.00 95.06 280 ARG A C 1
ATOM 2130 O O . ARG A 1 280 ? -9.867 8.098 -8.692 1.00 95.06 280 ARG A O 1
ATOM 2137 N N . HIS A 1 281 ? -9.779 7.514 -10.882 1.00 96.62 281 HIS A N 1
ATOM 2138 C CA . HIS A 1 281 ? -9.820 6.056 -10.706 1.00 96.62 281 HIS A CA 1
ATOM 2139 C C . HIS A 1 281 ? -8.620 5.286 -11.286 1.00 96.62 281 HIS A C 1
ATOM 2141 O O . HIS A 1 281 ? -8.554 4.066 -11.172 1.00 96.62 281 HIS A O 1
ATOM 2147 N N . ASN A 1 282 ? -7.683 5.947 -11.964 1.00 95.81 282 ASN A N 1
ATOM 2148 C CA . ASN A 1 282 ? -6.519 5.255 -12.517 1.00 95.81 282 ASN A CA 1
ATOM 2149 C C . ASN A 1 282 ? -5.581 4.773 -11.398 1.00 95.81 282 ASN A C 1
ATOM 2151 O O . ASN A 1 282 ? -5.316 5.510 -10.447 1.00 95.81 282 ASN A O 1
ATOM 2155 N N . LEU A 1 283 ? -5.068 3.551 -11.558 1.00 98.00 283 LEU A N 1
ATOM 2156 C CA . LEU A 1 283 ? -3.934 3.029 -10.799 1.00 98.00 283 LEU A CA 1
ATOM 2157 C C . LEU A 1 283 ? -2.672 3.734 -11.314 1.00 98.00 283 LEU A C 1
ATOM 2159 O O . LEU A 1 283 ? -2.312 3.547 -12.473 1.00 98.00 283 LEU A O 1
ATOM 2163 N N . LEU A 1 284 ? -2.028 4.560 -10.489 1.00 96.75 284 LEU A N 1
ATOM 2164 C CA . LEU A 1 284 ? -0.881 5.379 -10.894 1.00 96.75 284 LEU A CA 1
ATOM 2165 C C . LEU A 1 284 ? 0.367 4.517 -11.074 1.00 96.75 284 LEU A C 1
ATOM 2167 O O . LEU A 1 284 ? 0.858 4.340 -12.191 1.00 96.75 284 LEU A O 1
ATOM 2171 N N . THR A 1 285 ? 0.879 3.950 -9.988 1.00 97.44 285 THR A N 1
ATOM 2172 C CA . THR A 1 285 ? 2.066 3.105 -10.053 1.00 97.44 285 THR A CA 1
ATOM 2173 C C . THR A 1 285 ? 1.874 1.802 -9.297 1.00 97.44 285 THR A C 1
ATOM 2175 O O . THR A 1 285 ? 1.122 1.710 -8.325 1.00 97.44 285 THR A O 1
ATOM 2178 N N . VAL A 1 286 ? 2.557 0.752 -9.756 1.00 98.62 286 VAL A N 1
ATOM 2179 C CA . VAL A 1 286 ? 2.697 -0.453 -8.933 1.00 98.62 286 VAL A CA 1
ATOM 2180 C C . VAL A 1 286 ? 3.606 -0.134 -7.751 1.00 98.62 286 VAL A C 1
ATOM 2182 O O . VAL A 1 286 ? 3.267 -0.478 -6.628 1.00 98.62 286 VAL A O 1
ATOM 2185 N N . VAL A 1 287 ? 4.732 0.540 -7.991 1.00 98.25 287 VAL A N 1
ATOM 2186 C CA . VAL A 1 287 ? 5.685 0.936 -6.950 1.00 98.25 287 VAL A CA 1
ATOM 2187 C C . VAL A 1 287 ? 6.070 2.406 -7.094 1.00 98.25 287 VAL A C 1
ATOM 2189 O O . VAL A 1 287 ? 6.818 2.759 -8.010 1.00 98.25 287 VAL A O 1
ATOM 2192 N N . GLU A 1 288 ? 5.648 3.217 -6.132 1.00 97.44 288 GLU A N 1
ATOM 2193 C CA . GLU A 1 288 ? 6.269 4.496 -5.798 1.00 97.44 288 GLU A CA 1
ATOM 2194 C C . GLU A 1 288 ? 7.294 4.220 -4.697 1.00 97.44 288 GLU A C 1
ATOM 2196 O O . GLU A 1 288 ? 6.963 3.771 -3.596 1.00 97.44 288 GLU A O 1
ATOM 2201 N N . TYR A 1 289 ? 8.577 4.418 -4.993 1.00 96.06 289 TYR A N 1
ATOM 2202 C CA . TYR A 1 289 ? 9.589 4.229 -3.958 1.00 96.06 289 TYR A CA 1
ATOM 2203 C C . TYR A 1 289 ? 9.499 5.361 -2.932 1.00 96.06 289 TYR A C 1
ATOM 2205 O O . TYR A 1 289 ? 9.368 6.518 -3.316 1.00 96.06 289 TYR A O 1
ATOM 2213 N N . PHE A 1 290 ? 9.619 5.049 -1.640 1.00 92.44 290 PHE A N 1
ATOM 2214 C CA . PHE A 1 290 ? 9.536 6.046 -0.572 1.00 92.44 290 PHE A CA 1
ATOM 2215 C C . PHE A 1 290 ? 10.768 6.020 0.340 1.00 92.44 290 PHE A C 1
ATOM 2217 O O . PHE A 1 290 ? 11.027 5.047 1.044 1.00 92.44 290 PHE A O 1
ATOM 2224 N N . SER A 1 291 ? 11.538 7.108 0.368 1.00 91.12 291 SER A N 1
ATOM 2225 C CA . SER A 1 291 ? 12.627 7.313 1.322 1.00 91.12 291 SER A CA 1
ATOM 2226 C C . SER A 1 291 ? 12.803 8.786 1.711 1.00 91.12 291 SER A C 1
ATOM 2228 O O . SER A 1 291 ? 12.599 9.694 0.909 1.00 91.12 291 SER A O 1
ATOM 2230 N N . SER A 1 292 ? 13.244 9.036 2.945 1.00 85.62 292 SER A N 1
ATOM 2231 C CA . SER A 1 292 ? 13.399 10.378 3.519 1.00 85.62 292 SER A CA 1
ATOM 2232 C C . SER A 1 292 ? 14.753 10.531 4.210 1.00 85.62 292 SER A C 1
ATOM 2234 O O . SER A 1 292 ? 15.195 9.631 4.924 1.00 85.62 292 SER A O 1
ATOM 2236 N N . GLU A 1 293 ? 15.421 11.669 4.009 1.00 84.81 293 GLU A N 1
ATOM 2237 C CA . GLU A 1 293 ? 16.671 12.016 4.710 1.00 84.81 293 GLU A CA 1
ATOM 2238 C C . GLU A 1 293 ? 16.475 12.211 6.218 1.00 84.81 293 GLU A C 1
ATOM 2240 O O . GLU A 1 293 ? 17.430 12.070 6.981 1.00 84.81 293 GLU A O 1
ATOM 2245 N N . THR A 1 294 ? 15.251 12.515 6.660 1.00 77.56 294 THR A N 1
ATOM 2246 C CA . THR A 1 294 ? 14.910 12.623 8.086 1.00 77.56 294 THR A CA 1
ATOM 2247 C C . THR A 1 294 ? 14.952 11.256 8.766 1.00 77.56 294 THR A C 1
ATOM 2249 O O . THR A 1 294 ? 15.345 11.151 9.927 1.00 77.56 294 THR A O 1
ATOM 2252 N N . TYR A 1 295 ? 14.622 10.203 8.016 1.00 77.25 295 TYR A N 1
ATOM 2253 C CA . TYR A 1 295 ? 14.605 8.821 8.486 1.00 77.25 295 TYR A CA 1
ATOM 2254 C C . TYR A 1 295 ? 15.392 7.934 7.532 1.00 77.25 295 TYR A C 1
ATOM 2256 O O . TYR A 1 295 ? 14.807 7.111 6.822 1.00 77.25 295 TYR A O 1
ATOM 2264 N N . PRO A 1 296 ? 16.724 8.079 7.492 1.00 74.94 296 PRO A N 1
ATOM 2265 C CA . PRO A 1 296 ? 17.535 7.232 6.646 1.00 74.94 296 PRO A CA 1
ATOM 2266 C C . PRO A 1 296 ? 17.446 5.793 7.164 1.00 74.94 296 PRO A C 1
ATOM 2268 O O . PRO A 1 296 ? 17.567 5.531 8.363 1.00 74.94 296 PRO A O 1
ATOM 2271 N N . SER A 1 297 ? 17.260 4.842 6.254 1.00 79.56 297 SER A N 1
ATOM 2272 C CA . SER A 1 297 ? 17.408 3.432 6.594 1.00 79.56 297 SER A CA 1
ATOM 2273 C C . SER A 1 297 ? 18.862 3.170 6.984 1.00 79.56 297 SER A C 1
ATOM 2275 O O . SER A 1 297 ? 19.784 3.497 6.235 1.00 79.56 297 SER A O 1
ATOM 2277 N N . GLU A 1 298 ? 19.068 2.532 8.136 1.00 76.75 298 GLU A N 1
ATOM 2278 C CA . GLU A 1 298 ? 20.392 2.107 8.622 1.00 76.75 298 GLU A CA 1
ATOM 2279 C C . GLU A 1 298 ? 21.010 0.989 7.769 1.00 76.75 298 GLU A C 1
ATOM 2281 O O . GLU A 1 298 ? 22.187 0.659 7.909 1.00 76.75 298 GLU A O 1
ATOM 2286 N N . VAL A 1 299 ? 20.201 0.377 6.906 1.00 79.50 299 VAL A N 1
ATOM 2287 C CA . VAL A 1 299 ? 20.590 -0.688 5.983 1.00 79.50 299 VAL A CA 1
ATOM 2288 C C . VAL A 1 299 ? 20.287 -0.259 4.547 1.00 79.50 299 VAL A C 1
ATOM 2290 O O . VAL A 1 299 ? 19.330 0.494 4.335 1.00 79.50 299 VAL A O 1
ATOM 2293 N N . PRO A 1 300 ? 21.064 -0.719 3.550 1.00 81.25 300 PRO A N 1
ATOM 2294 C CA . PRO A 1 300 ? 20.747 -0.471 2.148 1.00 81.25 300 PRO A CA 1
ATOM 2295 C C . PRO A 1 300 ? 19.315 -0.903 1.828 1.00 81.25 300 PRO A C 1
ATOM 2297 O O . PRO A 1 300 ? 18.881 -1.964 2.274 1.00 81.25 300 PRO A O 1
ATOM 2300 N N . ALA A 1 301 ? 18.592 -0.095 1.054 1.00 84.06 301 ALA A N 1
ATOM 2301 C CA . ALA A 1 301 ? 17.313 -0.521 0.509 1.00 84.06 301 ALA A CA 1
ATOM 2302 C C . ALA A 1 301 ? 17.583 -1.435 -0.691 1.00 84.06 301 ALA A C 1
ATOM 2304 O O . ALA A 1 301 ? 18.090 -1.011 -1.738 1.00 84.06 301 ALA A O 1
ATOM 2305 N N . ASP A 1 302 ? 17.326 -2.723 -0.506 1.00 85.94 302 ASP A N 1
ATOM 2306 C CA . ASP A 1 302 ? 17.611 -3.768 -1.476 1.00 85.94 302 ASP A CA 1
ATOM 2307 C C . ASP A 1 302 ? 16.636 -4.940 -1.331 1.00 85.94 302 ASP A C 1
ATOM 2309 O O . ASP A 1 302 ? 15.908 -5.056 -0.346 1.00 85.94 302 ASP A O 1
ATOM 2313 N N . ARG A 1 303 ? 16.619 -5.820 -2.336 1.00 87.00 303 ARG A N 1
ATOM 2314 C CA . ARG A 1 303 ? 15.797 -7.042 -2.330 1.00 87.00 303 ARG A CA 1
ATOM 2315 C C . ARG A 1 303 ? 14.295 -6.751 -2.195 1.00 87.00 303 ARG A C 1
ATOM 2317 O O . ARG A 1 303 ? 13.598 -7.414 -1.432 1.00 87.00 303 ARG A O 1
ATOM 2324 N N . ILE A 1 304 ? 13.796 -5.795 -2.982 1.00 96.56 304 ILE A N 1
ATOM 2325 C CA . ILE A 1 304 ? 12.361 -5.698 -3.275 1.00 96.56 304 ILE A CA 1
ATOM 2326 C C . ILE A 1 304 ? 12.051 -6.678 -4.410 1.00 96.56 304 ILE A C 1
ATOM 2328 O O . ILE A 1 304 ? 12.660 -6.597 -5.479 1.00 96.56 304 ILE A O 1
ATOM 2332 N N . VAL A 1 305 ? 11.147 -7.625 -4.175 1.00 98.06 305 VAL A N 1
ATOM 2333 C CA . VAL A 1 305 ? 10.844 -8.736 -5.083 1.00 98.06 305 VAL A CA 1
ATOM 2334 C C . VAL A 1 305 ? 9.343 -8.834 -5.320 1.00 98.06 305 VAL A C 1
ATOM 2336 O O . VAL A 1 305 ? 8.573 -8.967 -4.377 1.00 98.06 305 VAL A O 1
ATOM 2339 N N . PHE A 1 306 ? 8.944 -8.840 -6.587 1.00 98.56 306 PHE A N 1
ATOM 2340 C CA . PHE A 1 306 ? 7.611 -9.222 -7.043 1.00 98.56 306 PHE A CA 1
ATOM 2341 C C . PHE A 1 306 ? 7.712 -10.585 -7.723 1.00 98.56 306 PHE A C 1
ATOM 2343 O O . PHE A 1 306 ? 8.497 -10.728 -8.662 1.00 98.56 306 PHE A O 1
ATOM 2350 N N . ARG A 1 307 ? 6.948 -11.577 -7.258 1.00 97.44 307 ARG A N 1
ATOM 2351 C CA . ARG A 1 307 ? 6.998 -12.954 -7.762 1.00 97.44 307 ARG A CA 1
ATOM 2352 C C . ARG A 1 307 ? 5.610 -13.499 -8.069 1.00 97.44 307 ARG A C 1
ATOM 2354 O O . ARG A 1 307 ? 4.745 -13.472 -7.208 1.00 97.44 307 ARG A O 1
ATOM 2361 N N . ASN A 1 308 ? 5.426 -14.112 -9.235 1.00 96.69 308 ASN A N 1
ATOM 2362 C CA . ASN A 1 308 ? 4.193 -14.841 -9.562 1.00 96.69 308 ASN A CA 1
ATOM 2363 C C . ASN A 1 308 ? 2.917 -13.990 -9.368 1.00 96.69 308 ASN A C 1
ATOM 2365 O O . ASN A 1 308 ? 1.894 -14.464 -8.878 1.00 96.69 308 ASN A O 1
ATOM 2369 N N . CYS A 1 309 ? 2.997 -12.704 -9.717 1.00 97.81 309 CYS A N 1
ATOM 2370 C CA . CYS A 1 309 ? 1.884 -11.768 -9.587 1.00 97.81 309 CYS A CA 1
ATOM 2371 C C . CYS A 1 309 ? 1.193 -11.531 -10.933 1.00 97.81 309 CYS A C 1
ATOM 2373 O O . CYS A 1 309 ? 1.838 -11.506 -11.987 1.00 97.81 309 CYS A O 1
ATOM 2375 N N . THR A 1 310 ? -0.113 -11.277 -10.882 1.00 97.69 310 THR A N 1
ATOM 2376 C CA . THR A 1 310 ? -0.875 -10.729 -12.014 1.00 97.69 310 THR A CA 1
ATOM 2377 C C . THR A 1 310 ? -1.163 -9.260 -11.742 1.00 97.69 310 THR A C 1
ATOM 2379 O O . THR A 1 310 ? -1.661 -8.929 -10.669 1.00 97.69 310 THR A O 1
ATOM 2382 N N . ILE A 1 311 ? -0.802 -8.386 -12.683 1.00 98.69 311 ILE A N 1
ATOM 2383 C CA . ILE A 1 311 ? -0.907 -6.931 -12.543 1.00 98.69 311 ILE A CA 1
ATOM 2384 C C . ILE A 1 311 ? -1.586 -6.352 -13.786 1.00 98.69 311 ILE A C 1
ATOM 2386 O O . ILE A 1 311 ? -1.094 -6.524 -14.904 1.00 98.69 311 ILE A O 1
ATOM 2390 N N . GLU A 1 312 ? -2.697 -5.647 -13.602 1.00 98.56 312 GLU A N 1
ATOM 2391 C CA . GLU A 1 312 ? -3.546 -5.184 -14.702 1.00 98.56 312 GLU A CA 1
ATOM 2392 C C . GLU A 1 312 ? -3.803 -3.675 -14.651 1.00 98.56 312 GLU A C 1
ATOM 2394 O O . GLU A 1 312 ? -4.148 -3.114 -13.616 1.00 98.56 312 GLU A O 1
ATOM 2399 N N . ASN A 1 313 ? -3.660 -3.021 -15.802 1.00 97.38 313 ASN A N 1
ATOM 2400 C CA . ASN A 1 313 ? -3.977 -1.615 -16.051 1.00 97.38 313 ASN A CA 1
ATOM 2401 C C . ASN A 1 313 ? -3.318 -0.576 -15.110 1.00 97.38 313 ASN A C 1
ATOM 2403 O O . ASN A 1 313 ? -4.007 0.367 -14.707 1.00 97.38 313 ASN A O 1
ATOM 2407 N N . PRO A 1 314 ? -2.023 -0.691 -14.743 1.00 98.12 314 PRO A N 1
ATOM 2408 C CA . PRO A 1 314 ? -1.334 0.418 -14.098 1.00 98.12 314 PRO A CA 1
ATOM 2409 C C . PRO A 1 314 ? -0.932 1.484 -15.125 1.00 98.12 314 PRO A C 1
ATOM 2411 O O . PRO A 1 314 ? -0.583 1.160 -16.264 1.00 98.12 314 PRO A O 1
ATOM 2414 N N . ASP A 1 315 ? -0.865 2.753 -14.723 1.00 97.44 315 ASP A N 1
ATOM 2415 C CA . ASP A 1 315 ? -0.274 3.768 -15.591 1.00 97.44 315 ASP A CA 1
ATOM 2416 C C . ASP A 1 315 ? 1.218 3.475 -15.796 1.00 97.44 315 ASP A C 1
ATOM 2418 O O . ASP A 1 315 ? 1.705 3.567 -16.921 1.00 97.44 315 ASP A O 1
ATOM 2422 N N . ARG A 1 316 ? 1.947 3.090 -14.739 1.00 97.38 316 ARG A N 1
ATOM 2423 C CA . ARG A 1 316 ? 3.360 2.665 -14.792 1.00 97.38 316 ARG A CA 1
ATOM 2424 C C . ARG A 1 316 ? 3.634 1.530 -13.816 1.00 97.38 316 ARG A C 1
ATOM 2426 O O . ARG A 1 316 ? 2.951 1.381 -12.809 1.00 97.38 316 ARG A O 1
ATOM 2433 N N . PHE A 1 317 ? 4.693 0.759 -14.060 1.00 98.00 317 PHE A N 1
ATOM 2434 C CA . PHE A 1 317 ? 5.158 -0.195 -13.052 1.00 98.00 317 PHE A CA 1
ATOM 2435 C C . PHE A 1 317 ? 5.872 0.525 -11.899 1.00 98.00 317 PHE A C 1
ATOM 2437 O O . PHE A 1 317 ? 5.481 0.359 -10.753 1.00 98.00 317 PHE A O 1
ATOM 2444 N N . MET A 1 318 ? 6.880 1.354 -12.183 1.00 97.25 318 MET A N 1
ATOM 2445 C CA . MET A 1 318 ? 7.663 2.029 -11.142 1.00 97.25 318 MET A CA 1
ATOM 2446 C C . MET A 1 318 ? 7.787 3.536 -11.376 1.00 97.25 318 MET A C 1
ATOM 2448 O O . MET A 1 318 ? 7.962 3.982 -12.516 1.00 97.25 318 MET A O 1
ATOM 2452 N N . HIS A 1 319 ? 7.787 4.299 -10.285 1.00 97.06 319 HIS A N 1
ATOM 2453 C CA . HIS A 1 319 ? 8.277 5.673 -10.234 1.00 97.06 319 HIS A CA 1
ATOM 2454 C C . HIS A 1 319 ? 9.416 5.776 -9.205 1.00 97.06 319 HIS A C 1
ATOM 2456 O O . HIS A 1 319 ? 9.293 5.453 -8.025 1.00 97.06 319 HIS A O 1
ATOM 2462 N N . TYR A 1 320 ? 10.596 6.136 -9.709 1.00 96.38 320 TYR A N 1
ATOM 2463 C CA . TYR A 1 320 ? 11.831 6.286 -8.953 1.00 96.38 320 TYR A CA 1
ATOM 2464 C C . TYR A 1 320 ? 12.636 7.471 -9.485 1.00 96.38 320 TYR A C 1
ATOM 2466 O O . TYR A 1 320 ? 13.166 7.419 -10.590 1.00 96.38 320 TYR A O 1
ATOM 2474 N N . GLU A 1 321 ? 12.760 8.540 -8.714 1.00 94.81 321 GLU A N 1
ATOM 2475 C CA . GLU A 1 321 ? 13.516 9.745 -9.057 1.00 94.81 321 GLU A CA 1
ATOM 2476 C C . GLU A 1 321 ? 14.373 10.192 -7.867 1.00 94.81 321 GLU A C 1
ATOM 2478 O O . GLU A 1 321 ? 14.080 11.166 -7.162 1.00 94.81 321 GLU A O 1
ATOM 2483 N N . TYR A 1 322 ? 15.457 9.448 -7.645 1.00 93.12 322 TYR A N 1
ATOM 2484 C CA . TYR A 1 322 ? 16.254 9.543 -6.432 1.00 93.12 322 TYR A CA 1
ATOM 2485 C C . TYR A 1 322 ? 16.890 10.924 -6.234 1.00 93.12 322 TYR A C 1
ATOM 2487 O O . TYR A 1 322 ? 17.678 11.411 -7.051 1.00 93.12 322 TYR A O 1
ATOM 2495 N N . GLY A 1 323 ? 16.578 11.542 -5.096 1.00 86.69 323 GLY A N 1
ATOM 2496 C CA . GLY A 1 323 ? 17.094 12.827 -4.637 1.00 86.69 323 GLY A CA 1
ATOM 2497 C C . GLY A 1 323 ? 16.569 14.051 -5.388 1.00 86.69 323 GLY A C 1
ATOM 2498 O O . GLY A 1 323 ? 17.063 15.147 -5.138 1.00 86.69 323 GLY A O 1
ATOM 2499 N N . THR A 1 324 ? 15.619 13.886 -6.312 1.00 85.62 324 THR A N 1
ATOM 2500 C CA . THR A 1 324 ? 14.892 15.003 -6.943 1.00 85.62 324 THR A CA 1
ATOM 2501 C C . THR A 1 324 ? 13.407 14.982 -6.615 1.00 85.62 324 THR A C 1
ATOM 2503 O O . THR A 1 324 ? 12.784 16.041 -6.591 1.00 85.62 324 THR A O 1
ATOM 2506 N N . HIS A 1 325 ? 12.845 13.803 -6.344 1.00 84.38 325 HIS A N 1
ATOM 2507 C CA . HIS A 1 325 ? 11.484 13.666 -5.843 1.00 84.38 325 HIS A CA 1
ATOM 2508 C C . HIS A 1 325 ? 11.439 13.884 -4.328 1.00 84.38 325 HIS A C 1
ATOM 2510 O O . HIS A 1 325 ? 12.326 13.432 -3.602 1.00 84.38 325 HIS A O 1
ATOM 2516 N N . THR A 1 326 ? 10.400 14.559 -3.836 1.00 83.00 326 THR A N 1
ATOM 2517 C CA . THR A 1 326 ? 10.251 14.905 -2.409 1.00 83.00 326 THR A CA 1
ATOM 2518 C C . THR A 1 326 ? 10.084 13.677 -1.515 1.00 83.00 326 THR A C 1
ATOM 2520 O O . THR A 1 326 ? 10.482 13.703 -0.352 1.00 83.00 326 THR A O 1
ATOM 2523 N N . LEU A 1 327 ? 9.543 12.587 -2.061 1.00 85.81 327 LEU A N 1
ATOM 2524 C CA . LEU A 1 327 ? 9.387 11.307 -1.369 1.00 85.81 327 LEU A CA 1
ATOM 2525 C C . LEU A 1 327 ? 10.601 10.382 -1.539 1.00 85.81 327 LEU A C 1
ATOM 2527 O O . LEU A 1 327 ? 10.531 9.227 -1.159 1.00 85.81 327 LEU A O 1
ATOM 2531 N N . GLN A 1 328 ? 11.701 10.809 -2.161 1.00 91.75 328 GLN A N 1
ATOM 2532 C CA . GLN A 1 328 ? 12.798 9.890 -2.512 1.00 91.75 328 GLN A CA 1
ATOM 2533 C C . GLN A 1 328 ? 14.162 10.492 -2.206 1.00 91.75 328 GLN A C 1
ATOM 2535 O O . GLN A 1 328 ? 15.087 10.435 -3.018 1.00 91.75 328 GLN A O 1
ATOM 2540 N N . THR A 1 329 ? 14.277 11.128 -1.046 1.00 88.56 329 THR A N 1
ATOM 2541 C CA . THR A 1 329 ? 15.466 11.887 -0.645 1.00 88.56 329 THR A CA 1
ATOM 2542 C C . THR A 1 329 ? 16.428 11.062 0.208 1.00 88.56 329 THR A C 1
ATOM 2544 O O . THR A 1 329 ? 17.627 11.311 0.183 1.00 88.56 329 THR A O 1
ATOM 2547 N N . GLY A 1 330 ? 15.930 10.046 0.918 1.00 89.69 330 GLY A N 1
ATOM 2548 C CA . GLY A 1 330 ? 16.695 9.274 1.903 1.00 89.69 330 GLY A CA 1
ATOM 2549 C C . GLY A 1 330 ? 17.597 8.182 1.326 1.00 89.69 330 GLY A C 1
ATOM 2550 O O . GLY A 1 330 ? 18.434 8.405 0.451 1.00 89.69 330 GLY A O 1
ATOM 2551 N N . THR A 1 331 ? 17.463 6.962 1.850 1.00 91.69 331 THR A N 1
ATOM 2552 C CA . THR A 1 331 ? 18.250 5.811 1.382 1.00 91.69 331 THR A CA 1
ATOM 2553 C C . THR A 1 331 ? 17.846 5.438 -0.052 1.00 91.69 331 THR A C 1
ATOM 2555 O O . THR A 1 331 ? 16.649 5.280 -0.314 1.00 91.69 331 THR A O 1
ATOM 2558 N N . PRO A 1 332 ? 18.797 5.285 -0.992 1.00 93.81 332 PRO A N 1
ATOM 2559 C CA . PRO A 1 332 ? 18.492 4.903 -2.369 1.00 93.81 332 PRO A CA 1
ATOM 2560 C C . PRO A 1 332 ? 18.117 3.428 -2.484 1.00 93.81 332 PRO A C 1
ATOM 2562 O O . PRO A 1 332 ? 18.678 2.585 -1.778 1.00 93.81 332 PRO A O 1
ATOM 2565 N N . LEU A 1 333 ? 17.240 3.115 -3.439 1.00 94.88 333 LEU A N 1
ATOM 2566 C CA . LEU A 1 333 ? 16.972 1.739 -3.834 1.00 94.88 333 LEU A CA 1
ATOM 2567 C C . LEU A 1 333 ? 18.112 1.223 -4.709 1.00 94.88 333 LEU A C 1
ATOM 2569 O O . LEU A 1 333 ? 18.467 1.829 -5.720 1.00 94.88 333 LEU A O 1
ATOM 2573 N N . THR A 1 334 ? 18.647 0.062 -4.350 1.00 93.75 334 THR A N 1
ATOM 2574 C CA . THR A 1 334 ? 19.759 -0.564 -5.080 1.00 93.75 334 THR A CA 1
ATOM 2575 C C . THR A 1 334 ? 19.327 -1.768 -5.917 1.00 93.75 334 THR A C 1
ATOM 2577 O O . THR A 1 334 ? 19.996 -2.106 -6.897 1.00 93.75 334 THR A O 1
ATOM 2580 N N . GLY A 1 335 ? 18.198 -2.404 -5.580 1.00 94.31 335 GLY A N 1
ATOM 2581 C CA . GLY A 1 335 ? 17.763 -3.649 -6.211 1.00 94.31 335 GLY A CA 1
ATOM 2582 C C . GLY A 1 335 ? 16.250 -3.860 -6.224 1.00 94.31 335 GLY A C 1
ATOM 2583 O O . GLY A 1 335 ? 15.627 -3.915 -5.165 1.00 94.31 335 GLY A O 1
ATOM 2584 N N . LEU A 1 336 ? 15.699 -4.082 -7.420 1.00 96.62 336 LEU A N 1
ATOM 2585 C CA . LEU A 1 336 ? 14.324 -4.526 -7.668 1.00 96.62 336 LEU A CA 1
ATOM 2586 C C . LEU A 1 336 ? 14.349 -5.821 -8.490 1.00 96.62 336 LEU A C 1
ATOM 2588 O O . LEU A 1 336 ? 15.074 -5.915 -9.477 1.00 96.62 336 LEU A O 1
ATOM 2592 N N . THR A 1 337 ? 13.556 -6.819 -8.114 1.00 97.81 337 THR A N 1
ATOM 2593 C CA . THR A 1 337 ? 13.362 -8.046 -8.897 1.00 97.81 337 THR A CA 1
ATOM 2594 C C . THR A 1 337 ? 11.889 -8.234 -9.222 1.00 97.81 337 THR A C 1
ATOM 2596 O O . THR A 1 337 ? 11.040 -8.121 -8.347 1.00 97.81 337 THR A O 1
ATOM 2599 N N . ILE A 1 338 ? 11.594 -8.550 -10.478 1.00 98.06 338 ILE A N 1
ATOM 2600 C CA . ILE A 1 338 ? 10.271 -8.939 -10.954 1.00 98.06 338 ILE A CA 1
ATOM 2601 C C . ILE A 1 338 ? 10.442 -10.303 -11.611 1.00 98.06 338 ILE A C 1
ATOM 2603 O O . ILE A 1 338 ? 11.203 -10.433 -12.571 1.00 98.06 338 ILE A O 1
ATOM 2607 N N . GLU A 1 339 ? 9.775 -11.326 -11.097 1.00 96.62 339 GLU A N 1
ATOM 2608 C CA . GLU A 1 339 ? 9.897 -12.683 -11.611 1.00 96.62 339 GLU A CA 1
ATOM 2609 C C . GLU A 1 339 ? 8.553 -13.389 -11.741 1.00 96.62 339 GLU A C 1
ATOM 2611 O O . GLU A 1 339 ? 7.693 -13.287 -10.877 1.00 96.62 339 GLU A O 1
ATOM 2616 N N . ASP A 1 340 ? 8.353 -14.101 -12.847 1.00 95.69 340 ASP A N 1
ATOM 2617 C CA . ASP A 1 340 ? 7.123 -14.858 -13.113 1.00 95.69 340 ASP A CA 1
ATOM 2618 C C . ASP A 1 340 ? 5.838 -14.007 -13.097 1.00 95.69 340 ASP A C 1
ATOM 2620 O O . ASP A 1 340 ? 4.744 -14.527 -12.903 1.00 95.69 340 ASP A O 1
ATOM 2624 N N . CYS A 1 341 ? 5.948 -12.693 -13.318 1.00 95.81 341 CYS A N 1
ATOM 2625 C CA . CYS A 1 341 ? 4.796 -11.796 -13.320 1.00 95.81 341 CYS A CA 1
ATOM 2626 C C . CYS A 1 341 ? 4.177 -11.641 -14.717 1.00 95.81 341 CYS A C 1
ATOM 2628 O O . CYS A 1 341 ? 4.879 -11.460 -15.722 1.00 95.81 341 CYS A O 1
ATOM 2630 N N . ALA A 1 342 ? 2.845 -11.630 -14.755 1.00 94.19 342 ALA A N 1
ATOM 2631 C CA . ALA A 1 342 ? 2.052 -11.229 -15.910 1.00 94.19 342 ALA A CA 1
ATOM 2632 C C . ALA A 1 342 ? 1.544 -9.800 -15.695 1.00 94.19 342 ALA A C 1
ATOM 2634 O O . ALA A 1 342 ? 0.798 -9.533 -14.759 1.00 94.19 342 ALA A O 1
ATOM 2635 N N . ILE A 1 343 ? 1.970 -8.880 -16.557 1.00 98.06 343 ILE A N 1
ATOM 2636 C CA . ILE A 1 343 ? 1.677 -7.452 -16.454 1.00 98.06 343 ILE A CA 1
ATOM 2637 C C . ILE A 1 343 ? 0.975 -7.019 -17.742 1.00 98.06 343 ILE A C 1
ATOM 2639 O O . ILE A 1 343 ? 1.447 -7.289 -18.850 1.00 98.06 343 ILE A O 1
ATOM 2643 N N . SER A 1 344 ? -0.177 -6.370 -17.632 1.00 95.94 344 SER A N 1
ATOM 2644 C CA . SER A 1 344 ? -0.965 -5.982 -18.802 1.00 95.94 344 SER A CA 1
ATOM 2645 C C . SER A 1 344 ? -1.610 -4.617 -18.653 1.00 95.94 344 SER A C 1
ATOM 2647 O O . SER A 1 344 ? -1.753 -4.111 -17.545 1.00 95.94 344 SER A O 1
ATOM 2649 N N . GLY A 1 345 ? -1.966 -4.004 -19.782 1.00 91.19 345 GLY A N 1
ATOM 2650 C CA . GLY A 1 345 ? -2.654 -2.716 -19.798 1.00 91.19 345 GLY A CA 1
ATOM 2651 C C . GLY A 1 345 ? -1.797 -1.528 -19.354 1.00 91.19 345 GLY A C 1
ATOM 2652 O O . GLY A 1 345 ? -2.352 -0.507 -18.969 1.00 91.19 345 GLY A O 1
ATOM 2653 N N . VAL A 1 346 ? -0.463 -1.640 -19.391 1.00 94.19 346 VAL A N 1
ATOM 2654 C CA . VAL A 1 346 ? 0.428 -0.577 -18.901 1.00 94.19 346 VAL A CA 1
ATOM 2655 C C . VAL A 1 346 ? 0.326 0.663 -19.793 1.00 94.19 346 VAL A C 1
ATOM 2657 O O . VAL A 1 346 ? 0.508 0.565 -21.010 1.00 94.19 346 VAL A O 1
ATOM 2660 N N . LEU A 1 347 ? 0.056 1.837 -19.220 1.00 89.69 347 LEU A N 1
ATOM 2661 C CA . LEU A 1 347 ? -0.132 3.053 -20.022 1.00 89.69 347 LEU A CA 1
ATOM 2662 C C . LEU A 1 347 ? 1.196 3.670 -20.487 1.00 89.69 347 LEU A C 1
ATOM 2664 O O . LEU A 1 347 ? 1.315 4.118 -21.629 1.00 89.69 347 LEU A O 1
ATOM 2668 N N . TYR A 1 348 ? 2.206 3.669 -19.622 1.00 91.69 348 TYR A N 1
ATOM 2669 C CA . TYR A 1 348 ? 3.518 4.250 -19.868 1.00 91.69 348 TYR A CA 1
ATOM 2670 C C . TYR A 1 348 ? 4.644 3.387 -19.263 1.00 91.69 348 TYR A C 1
ATOM 2672 O O . TYR A 1 348 ? 4.448 2.734 -18.238 1.00 91.69 348 TYR A O 1
ATOM 2680 N N . PRO A 1 349 ? 5.864 3.420 -19.831 1.00 92.38 349 PRO A N 1
ATOM 2681 C CA . PRO A 1 349 ? 7.040 2.839 -19.182 1.00 92.38 349 PRO A CA 1
ATOM 2682 C C . PRO A 1 349 ? 7.290 3.437 -17.790 1.00 92.38 349 PRO A C 1
ATOM 2684 O O . PRO A 1 349 ? 6.865 4.553 -17.491 1.00 92.38 349 PRO A O 1
ATOM 2687 N N . SER A 1 350 ? 8.018 2.723 -16.942 1.00 95.31 350 SER A N 1
ATOM 2688 C CA . SER A 1 350 ? 8.436 3.204 -15.624 1.00 95.31 350 SER A CA 1
ATOM 2689 C C . SER A 1 350 ? 9.285 4.469 -15.733 1.00 95.31 350 SER A C 1
ATOM 2691 O O . SER A 1 350 ? 10.087 4.618 -16.654 1.00 95.31 350 SER A O 1
ATOM 2693 N N . LEU A 1 351 ? 9.130 5.376 -14.772 1.00 94.69 351 LEU A N 1
ATOM 2694 C CA . LEU A 1 351 ? 9.963 6.568 -14.651 1.00 94.69 351 LEU A CA 1
ATOM 2695 C C . LEU A 1 351 ? 11.091 6.268 -13.668 1.00 94.69 351 LEU A C 1
ATOM 2697 O O . LEU A 1 351 ? 10.840 6.194 -12.472 1.00 94.69 351 LEU A O 1
ATOM 2701 N N . VAL A 1 352 ? 12.315 6.077 -14.166 1.00 95.50 352 VAL A N 1
ATOM 2702 C CA . VAL A 1 352 ? 13.464 5.687 -13.334 1.00 95.50 352 VAL A CA 1
ATOM 2703 C C . VAL A 1 352 ? 14.661 6.607 -13.585 1.00 95.50 352 VAL A C 1
ATOM 2705 O O . VAL A 1 352 ? 15.190 6.659 -14.697 1.00 95.50 352 VAL A O 1
ATOM 2708 N N . LYS A 1 353 ? 15.069 7.336 -12.540 1.00 94.06 353 LYS A N 1
ATOM 2709 C CA . LYS A 1 353 ? 16.218 8.246 -12.484 1.00 94.06 353 LYS A CA 1
ATOM 2710 C C . LYS A 1 353 ? 17.056 7.966 -11.229 1.00 94.06 353 LYS A C 1
ATOM 2712 O O . LYS A 1 353 ? 16.848 8.563 -10.173 1.00 94.06 353 LYS A O 1
ATOM 2717 N N . ALA A 1 354 ? 18.014 7.057 -11.355 1.00 93.31 354 ALA A N 1
ATOM 2718 C CA . ALA A 1 354 ? 19.066 6.793 -10.382 1.00 93.31 354 ALA A CA 1
ATOM 2719 C C . ALA A 1 354 ? 20.236 7.793 -10.511 1.00 93.31 354 ALA A C 1
ATOM 2721 O O . ALA A 1 354 ? 20.410 8.473 -11.529 1.00 93.31 354 ALA A O 1
ATOM 2722 N N . LYS A 1 355 ? 21.079 7.871 -9.474 1.00 91.69 355 LYS A N 1
ATOM 2723 C CA . LYS A 1 355 ? 22.310 8.681 -9.479 1.00 91.69 355 LYS A CA 1
ATOM 2724 C C . LYS A 1 355 ? 23.542 7.797 -9.681 1.00 91.69 355 LYS A C 1
ATOM 2726 O O . LYS A 1 355 ? 23.522 6.608 -9.385 1.00 91.69 355 LYS A O 1
ATOM 2731 N N . ALA A 1 356 ? 24.636 8.380 -10.166 1.00 88.81 356 ALA A N 1
ATOM 2732 C CA . ALA A 1 356 ? 25.871 7.641 -10.452 1.00 88.81 356 ALA A CA 1
ATOM 2733 C C . ALA A 1 356 ? 26.521 7.024 -9.199 1.00 88.81 356 ALA A C 1
ATOM 2735 O O . ALA A 1 356 ? 27.145 5.969 -9.280 1.00 88.81 356 ALA A O 1
ATOM 2736 N N . ASP A 1 357 ? 26.371 7.677 -8.049 1.00 90.56 357 ASP A N 1
ATOM 2737 C CA . ASP A 1 357 ? 26.827 7.219 -6.733 1.00 90.56 357 ASP A CA 1
ATOM 2738 C C . ASP A 1 357 ? 25.812 6.311 -6.016 1.00 90.56 357 ASP A C 1
ATOM 2740 O O . ASP A 1 357 ? 26.141 5.711 -4.994 1.00 90.56 357 ASP A O 1
ATOM 2744 N N . ALA A 1 358 ? 24.609 6.165 -6.575 1.00 90.75 358 ALA A N 1
ATOM 2745 C CA . ALA A 1 358 ? 23.527 5.334 -6.061 1.00 90.75 358 ALA A CA 1
ATOM 2746 C C . ALA A 1 358 ? 22.775 4.634 -7.216 1.00 90.75 358 ALA A C 1
ATOM 2748 O O . ALA A 1 358 ? 21.619 4.972 -7.500 1.00 90.75 358 ALA A O 1
ATOM 2749 N N . PRO A 1 359 ? 23.434 3.699 -7.930 1.00 93.56 359 PRO A N 1
ATOM 2750 C CA . PRO A 1 359 ? 22.841 3.026 -9.079 1.00 93.56 359 PRO A CA 1
ATOM 2751 C C . PRO A 1 359 ? 21.751 2.033 -8.660 1.00 93.56 359 PRO A C 1
ATOM 2753 O O . PRO A 1 359 ? 21.839 1.398 -7.607 1.00 93.56 359 PRO A O 1
ATOM 2756 N N . LEU A 1 360 ? 20.769 1.836 -9.541 1.00 95.38 360 LEU A N 1
ATOM 2757 C CA . LEU A 1 360 ? 19.695 0.858 -9.367 1.00 95.38 360 LEU A CA 1
ATOM 2758 C C . LEU A 1 360 ? 19.913 -0.341 -10.294 1.00 95.38 360 LEU A C 1
ATOM 2760 O O . LEU A 1 360 ? 20.157 -0.180 -11.489 1.00 95.38 360 LEU A O 1
ATOM 2764 N N . THR A 1 361 ? 19.777 -1.558 -9.768 1.00 96.06 361 THR A N 1
ATOM 2765 C CA . THR A 1 361 ? 19.672 -2.773 -10.586 1.00 96.06 361 THR A CA 1
ATOM 2766 C C . THR A 1 361 ? 18.243 -3.303 -10.573 1.00 96.06 361 THR A C 1
ATOM 2768 O O . THR A 1 361 ? 17.709 -3.634 -9.518 1.00 96.06 361 THR A O 1
ATOM 2771 N N . VAL A 1 362 ? 17.646 -3.455 -11.751 1.00 96.75 362 VAL A N 1
ATOM 2772 C CA . VAL A 1 362 ? 16.354 -4.123 -11.933 1.00 96.75 362 VAL A CA 1
ATOM 2773 C C . VAL A 1 362 ? 16.589 -5.475 -12.595 1.00 96.75 362 VAL A C 1
ATOM 2775 O O . VAL A 1 362 ? 17.223 -5.552 -13.644 1.00 96.75 362 VAL A O 1
ATOM 2778 N N . THR A 1 363 ? 16.077 -6.546 -11.998 1.00 97.00 363 THR A N 1
ATOM 2779 C CA . THR A 1 363 ? 16.147 -7.905 -12.544 1.00 97.00 363 THR A CA 1
ATOM 2780 C C . THR A 1 363 ? 14.759 -8.362 -12.962 1.00 97.00 363 THR A C 1
ATOM 2782 O O . THR A 1 363 ? 13.853 -8.420 -12.141 1.00 97.00 363 THR A O 1
ATOM 2785 N N . LEU A 1 364 ? 14.598 -8.718 -14.230 1.00 96.50 364 LEU A N 1
ATOM 2786 C CA . LEU A 1 364 ? 13.374 -9.259 -14.803 1.00 96.50 364 LEU A CA 1
ATOM 2787 C C . LEU A 1 364 ? 13.599 -10.732 -15.126 1.00 96.50 364 LEU A C 1
ATOM 2789 O O . LEU A 1 364 ? 14.531 -11.057 -15.865 1.00 96.50 364 LEU A O 1
ATOM 2793 N N . ARG A 1 365 ? 12.755 -11.624 -14.606 1.00 95.06 365 ARG A N 1
ATOM 2794 C CA . ARG A 1 365 ? 12.799 -13.050 -14.943 1.00 95.06 365 ARG A CA 1
ATOM 2795 C C . ARG A 1 365 ? 11.453 -13.545 -15.427 1.00 95.06 365 ARG A C 1
ATOM 2797 O O . ARG A 1 365 ? 10.496 -13.528 -14.663 1.00 95.06 365 ARG A O 1
ATOM 2804 N N . ARG A 1 366 ? 11.365 -14.011 -16.674 1.00 91.75 366 ARG A N 1
ATOM 2805 C CA . ARG A 1 366 ? 10.107 -14.548 -17.235 1.00 91.75 366 ARG A CA 1
ATOM 2806 C C . ARG A 1 366 ? 8.921 -13.584 -17.051 1.00 91.75 366 ARG A C 1
ATOM 2808 O O . ARG A 1 366 ? 7.811 -13.997 -16.729 1.00 91.75 366 ARG A O 1
ATOM 2815 N N . VAL A 1 367 ? 9.170 -12.291 -17.249 1.00 91.88 367 VAL A N 1
ATOM 2816 C CA . VAL A 1 367 ? 8.157 -11.236 -17.124 1.00 91.88 367 VAL A CA 1
ATOM 2817 C C . VAL A 1 367 ? 7.511 -11.005 -18.480 1.00 91.88 367 VAL A C 1
ATOM 2819 O O . VAL A 1 367 ? 8.200 -10.781 -19.476 1.00 91.88 367 VAL A O 1
ATOM 2822 N N . LYS A 1 368 ? 6.179 -11.032 -18.526 1.00 86.75 368 LYS A N 1
ATOM 2823 C CA . LYS A 1 368 ? 5.412 -10.663 -19.721 1.00 86.75 368 LYS A CA 1
ATOM 2824 C C . LYS A 1 368 ? 4.706 -9.348 -19.452 1.00 86.75 368 LYS A C 1
ATOM 2826 O O . LYS A 1 368 ? 3.933 -9.274 -18.507 1.00 86.75 368 LYS A O 1
ATOM 2831 N N . ALA A 1 369 ? 4.959 -8.345 -20.287 1.00 91.69 369 ALA A N 1
ATOM 2832 C CA . ALA A 1 369 ? 4.359 -7.025 -20.162 1.00 91.69 369 ALA A CA 1
ATOM 2833 C C . ALA A 1 369 ? 3.665 -6.608 -21.464 1.00 91.69 369 ALA A C 1
ATOM 2835 O O . ALA A 1 369 ? 4.254 -6.703 -22.546 1.00 91.69 369 ALA A O 1
ATOM 2836 N N . THR A 1 370 ? 2.429 -6.123 -21.359 1.00 88.56 370 THR A N 1
ATOM 2837 C CA . THR A 1 370 ? 1.696 -5.511 -22.477 1.00 88.56 370 THR A CA 1
ATOM 2838 C C . THR A 1 370 ? 1.214 -4.111 -22.124 1.00 88.56 370 THR A C 1
ATOM 2840 O O . THR A 1 370 ? 0.879 -3.834 -20.972 1.00 88.56 370 THR A O 1
ATOM 2843 N N . GLY A 1 371 ? 1.214 -3.224 -23.116 1.00 82.25 371 GLY A N 1
ATOM 2844 C CA . GLY A 1 371 ? 0.681 -1.877 -22.994 1.00 82.25 371 GLY A CA 1
ATOM 2845 C C . GLY A 1 371 ? -0.846 -1.846 -23.081 1.00 82.25 371 GLY A C 1
ATOM 2846 O O . GLY A 1 371 ? -1.488 -2.852 -23.390 1.00 82.25 371 GLY A O 1
ATOM 2847 N N . ALA A 1 372 ? -1.431 -0.671 -22.852 1.00 79.88 372 ALA A N 1
ATOM 2848 C CA . ALA A 1 372 ? -2.876 -0.434 -22.958 1.00 79.88 372 ALA A CA 1
ATOM 2849 C C . ALA A 1 372 ? -3.470 -0.736 -24.355 1.00 79.88 372 ALA A C 1
ATOM 2851 O O . ALA A 1 372 ? -4.668 -0.973 -24.483 1.00 79.88 372 ALA A O 1
ATOM 2852 N N . ASP A 1 373 ? -2.648 -0.768 -25.407 1.00 79.38 373 ASP A N 1
ATOM 2853 C CA . ASP A 1 373 ? -3.040 -1.156 -26.768 1.00 79.38 373 ASP A CA 1
ATOM 2854 C C . ASP A 1 373 ? -3.010 -2.682 -27.012 1.00 79.38 373 ASP A C 1
ATOM 2856 O O . ASP A 1 373 ? -3.310 -3.143 -28.115 1.00 79.38 373 ASP A O 1
ATOM 2860 N N . GLY A 1 374 ? -2.635 -3.470 -25.997 1.00 77.69 374 GLY A N 1
ATOM 2861 C CA . GLY A 1 374 ? -2.446 -4.920 -26.074 1.00 77.69 374 GLY A CA 1
ATOM 2862 C C . GLY A 1 374 ? -1.128 -5.351 -26.729 1.00 77.69 374 GLY A C 1
ATOM 2863 O O . GLY A 1 374 ? -0.863 -6.549 -26.847 1.00 77.69 374 GLY A O 1
ATOM 2864 N N . GLY A 1 375 ? -0.291 -4.404 -27.163 1.00 78.12 375 GLY A N 1
ATOM 2865 C CA . GLY A 1 375 ? 1.036 -4.665 -27.710 1.00 78.12 375 GLY A CA 1
ATOM 2866 C C . GLY A 1 375 ? 2.079 -4.920 -26.617 1.00 78.12 375 GLY A C 1
ATOM 2867 O O . GLY A 1 375 ? 1.853 -4.597 -25.455 1.00 78.12 375 GLY A O 1
ATOM 2868 N N . PRO A 1 376 ? 3.246 -5.501 -26.946 1.00 80.81 376 PRO A N 1
ATOM 2869 C CA . PRO A 1 376 ? 4.336 -5.634 -25.984 1.00 80.81 376 P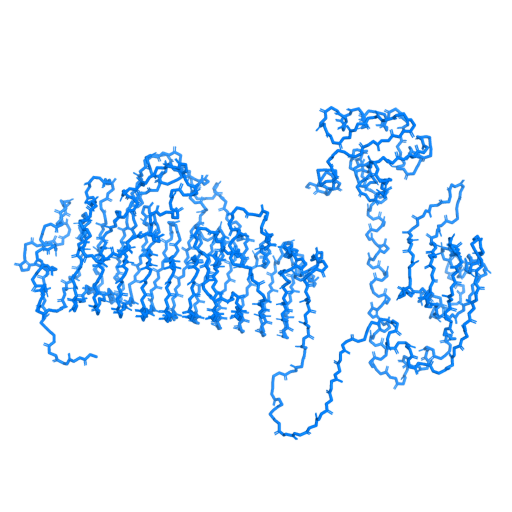RO A CA 1
ATOM 2870 C C . PRO A 1 376 ? 4.876 -4.256 -25.574 1.00 80.81 376 PRO A C 1
ATOM 2872 O O . PRO A 1 376 ? 5.085 -3.397 -26.433 1.00 80.81 376 PRO A O 1
ATOM 2875 N N . ILE A 1 377 ? 5.172 -4.085 -24.287 1.00 83.38 377 ILE A N 1
ATOM 2876 C CA . ILE A 1 377 ? 5.798 -2.877 -23.732 1.00 83.38 377 ILE A CA 1
ATOM 2877 C C . ILE A 1 377 ? 7.096 -3.245 -23.010 1.00 83.38 377 ILE A C 1
ATOM 2879 O O . ILE A 1 377 ? 7.170 -4.271 -22.335 1.00 83.38 377 ILE A O 1
ATOM 2883 N N . ASP A 1 378 ? 8.122 -2.409 -23.154 1.00 88.62 378 ASP A N 1
ATOM 2884 C CA . ASP A 1 378 ? 9.281 -2.453 -22.264 1.00 88.62 378 ASP A CA 1
ATOM 2885 C C . ASP A 1 378 ? 8.962 -1.609 -21.025 1.00 88.62 378 ASP A C 1
ATOM 2887 O O . ASP A 1 378 ? 8.793 -0.391 -21.110 1.00 88.62 378 ASP A O 1
ATOM 2891 N N . LEU A 1 379 ? 8.844 -2.280 -19.877 1.00 88.62 379 LEU A N 1
ATOM 2892 C CA . LEU A 1 379 ? 8.473 -1.661 -18.605 1.00 88.62 379 LEU A CA 1
ATOM 2893 C C . LEU A 1 379 ? 9.457 -0.591 -18.145 1.00 88.62 379 LEU A C 1
ATOM 2895 O O . LEU A 1 379 ? 9.082 0.205 -17.293 1.00 88.62 379 LEU A O 1
ATOM 2899 N N . PHE A 1 380 ? 10.687 -0.579 -18.653 1.00 91.88 380 PHE A N 1
ATOM 2900 C CA . PHE A 1 380 ? 11.731 0.347 -18.224 1.00 91.88 380 PHE A CA 1
ATOM 2901 C C . PHE A 1 380 ? 12.336 1.124 -19.399 1.00 91.88 380 PHE A C 1
ATOM 2903 O O . PHE A 1 380 ? 13.448 1.622 -19.265 1.00 91.88 380 PHE A O 1
ATOM 2910 N N . ASP A 1 381 ? 11.627 1.256 -20.531 1.00 83.50 381 ASP A N 1
ATOM 2911 C CA . ASP A 1 381 ? 12.084 2.091 -21.654 1.00 83.50 381 ASP A CA 1
ATOM 2912 C C . ASP A 1 381 ? 12.311 3.544 -21.210 1.00 83.50 381 ASP A C 1
ATOM 2914 O O . ASP A 1 381 ? 11.435 4.177 -20.617 1.00 83.50 381 ASP A O 1
ATOM 2918 N N . GLY A 1 382 ? 13.483 4.090 -21.534 1.00 76.62 382 GLY A N 1
ATOM 2919 C CA . GLY A 1 382 ? 13.854 5.463 -21.188 1.00 76.62 382 GLY A CA 1
ATOM 2920 C C . GLY A 1 382 ? 14.423 5.645 -19.778 1.00 76.62 382 GLY A C 1
ATOM 2921 O O . GLY A 1 382 ? 14.528 6.787 -19.325 1.00 76.62 382 GLY A O 1
ATOM 2922 N N . GLN A 1 383 ? 14.815 4.559 -19.108 1.00 77.88 383 GLN A N 1
ATOM 2923 C CA . GLN A 1 383 ? 15.583 4.596 -17.866 1.00 77.88 383 GLN A CA 1
ATOM 2924 C C . GLN A 1 383 ? 16.910 5.358 -18.020 1.00 77.88 383 GLN A C 1
ATOM 2926 O O . GLN A 1 383 ? 17.507 5.430 -19.100 1.00 77.88 383 GLN A O 1
ATOM 2931 N N . ASP A 1 384 ? 17.396 5.925 -16.920 1.00 84.62 384 ASP A N 1
ATOM 2932 C CA . ASP A 1 384 ? 18.677 6.622 -16.900 1.00 84.62 384 ASP A CA 1
ATOM 2933 C C . ASP A 1 384 ? 19.888 5.667 -16.998 1.00 84.62 384 ASP A C 1
ATOM 2935 O O . ASP A 1 384 ? 19.796 4.457 -16.792 1.00 84.62 384 ASP A O 1
ATOM 2939 N N . VAL A 1 385 ? 21.068 6.229 -17.283 1.00 79.56 385 VAL A N 1
ATOM 2940 C CA . VAL A 1 385 ? 22.318 5.468 -17.482 1.00 79.56 385 VAL A CA 1
ATOM 2941 C C . VAL A 1 385 ? 22.842 4.760 -16.228 1.00 79.56 385 VAL A C 1
ATOM 2943 O O . VAL A 1 385 ? 23.678 3.865 -16.348 1.00 79.56 385 VAL A O 1
ATOM 2946 N N . ASN A 1 386 ? 22.389 5.157 -15.038 1.00 90.88 386 ASN A N 1
ATOM 2947 C CA . ASN A 1 386 ? 22.764 4.554 -13.759 1.00 90.88 386 ASN A CA 1
ATOM 2948 C C . ASN A 1 386 ? 21.785 3.447 -13.340 1.00 90.88 386 ASN A C 1
ATOM 2950 O O . ASN A 1 386 ? 21.984 2.814 -12.302 1.00 90.88 386 ASN A O 1
ATOM 2954 N N . THR A 1 387 ? 20.760 3.184 -14.154 1.00 90.81 387 THR A N 1
ATOM 2955 C CA . THR A 1 387 ? 19.843 2.063 -13.977 1.00 90.81 387 THR A CA 1
ATOM 2956 C C . THR A 1 387 ? 20.246 0.905 -14.884 1.00 90.81 387 THR A C 1
ATOM 2958 O O . THR A 1 387 ? 20.226 0.993 -16.112 1.00 90.81 387 THR A O 1
ATOM 2961 N N . LYS A 1 388 ? 20.587 -0.232 -14.275 1.00 93.69 388 LYS A N 1
ATOM 2962 C CA . LYS A 1 388 ? 20.938 -1.468 -14.976 1.00 93.69 388 LYS A CA 1
ATOM 2963 C C . LYS A 1 388 ? 19.745 -2.416 -15.010 1.00 93.69 388 LYS A C 1
ATOM 2965 O O . LYS A 1 388 ? 19.318 -2.900 -13.967 1.00 93.69 388 LYS A O 1
ATOM 2970 N N . ILE A 1 389 ? 19.278 -2.763 -16.209 1.00 94.50 389 ILE A N 1
ATOM 2971 C CA . ILE A 1 389 ? 18.253 -3.796 -16.405 1.00 94.50 389 ILE A CA 1
ATOM 2972 C C . ILE A 1 389 ? 18.925 -5.132 -16.741 1.00 94.50 389 ILE A C 1
ATOM 2974 O O . ILE A 1 389 ? 19.708 -5.233 -17.687 1.00 94.50 389 ILE A O 1
ATOM 2978 N N . ILE A 1 390 ? 18.618 -6.168 -15.968 1.00 93.00 390 ILE A N 1
ATOM 2979 C CA . ILE A 1 390 ? 19.041 -7.553 -16.183 1.00 93.00 390 ILE A CA 1
ATOM 2980 C C . ILE A 1 390 ? 17.798 -8.353 -16.557 1.00 93.00 390 ILE A C 1
ATOM 2982 O O . ILE A 1 390 ? 16.796 -8.293 -15.857 1.00 93.00 390 ILE A O 1
ATOM 2986 N N . THR A 1 391 ? 17.855 -9.104 -17.652 1.00 89.25 391 THR A N 1
ATOM 2987 C CA . THR A 1 391 ? 16.748 -9.948 -18.125 1.00 89.25 391 THR A CA 1
ATOM 2988 C C . THR A 1 391 ? 17.205 -11.401 -18.200 1.00 89.25 391 THR A C 1
ATOM 2990 O O . THR A 1 391 ? 18.222 -11.692 -18.828 1.00 89.25 391 THR A O 1
ATOM 2993 N N . ASP A 1 392 ? 16.468 -12.299 -17.551 1.00 78.75 392 ASP A N 1
ATOM 2994 C CA . ASP A 1 392 ? 16.734 -13.738 -17.499 1.00 78.75 392 ASP A CA 1
ATOM 2995 C C . ASP A 1 392 ? 15.451 -14.520 -17.821 1.00 78.75 392 ASP A C 1
ATOM 2997 O O . ASP A 1 392 ? 14.584 -14.735 -16.977 1.00 78.75 392 ASP A O 1
ATOM 3001 N N . ASP A 1 393 ? 15.321 -14.937 -19.078 1.00 65.38 393 ASP A N 1
ATOM 3002 C CA . ASP A 1 393 ? 14.137 -15.647 -19.577 1.00 65.38 393 ASP A CA 1
ATOM 3003 C C . ASP A 1 393 ? 14.271 -17.176 -19.480 1.00 65.38 393 ASP A C 1
ATOM 3005 O O . ASP A 1 393 ? 13.527 -17.917 -20.126 1.00 65.38 393 ASP A O 1
ATOM 3009 N N . THR A 1 394 ? 15.206 -17.678 -18.667 1.00 52.81 394 THR A N 1
ATOM 3010 C CA . THR A 1 394 ? 15.401 -19.121 -18.494 1.00 52.81 394 THR A CA 1
ATOM 3011 C C . THR A 1 394 ? 14.170 -19.742 -17.802 1.00 52.81 394 THR A C 1
ATOM 3013 O O . THR A 1 394 ? 13.768 -19.248 -16.744 1.00 52.81 394 THR A O 1
ATOM 3016 N N . PRO A 1 395 ? 13.539 -20.806 -18.346 1.00 46.91 395 PRO A N 1
ATOM 3017 C CA . PRO A 1 395 ? 12.340 -21.425 -17.764 1.00 46.91 395 PRO A CA 1
ATOM 3018 C C . PRO A 1 395 ? 12.561 -21.966 -16.340 1.00 46.91 395 PRO A C 1
ATOM 3020 O O . PRO A 1 395 ? 13.576 -22.609 -16.070 1.00 46.91 395 PRO A O 1
ATOM 3023 N N . ALA A 1 396 ? 11.597 -21.767 -15.434 1.00 37.03 396 ALA A N 1
ATOM 3024 C CA . ALA A 1 396 ? 11.635 -22.351 -14.092 1.00 37.03 396 ALA A CA 1
ATOM 3025 C C . ALA A 1 396 ? 11.457 -23.883 -14.165 1.00 37.03 396 ALA A C 1
ATOM 3027 O O . ALA A 1 396 ? 10.424 -24.365 -14.626 1.00 37.03 396 ALA A O 1
ATOM 3028 N N . GLY A 1 397 ? 12.465 -24.654 -13.731 1.00 38.44 397 GLY A N 1
ATOM 3029 C CA . GLY A 1 397 ? 12.379 -26.124 -13.668 1.00 38.44 397 GLY A CA 1
ATOM 3030 C C . GLY A 1 397 ? 13.678 -26.918 -13.860 1.00 38.44 397 GLY A C 1
ATOM 3031 O O . GLY A 1 397 ? 13.666 -28.133 -13.683 1.00 38.44 397 GLY A O 1
ATOM 3032 N N . ALA A 1 398 ? 14.809 -26.287 -14.179 1.00 34.44 398 ALA A N 1
ATOM 3033 C CA . ALA A 1 398 ? 16.089 -26.990 -14.280 1.00 34.44 398 ALA A CA 1
ATOM 3034 C C . ALA A 1 398 ? 16.832 -26.991 -12.929 1.00 34.44 398 ALA A C 1
ATOM 3036 O O . ALA A 1 398 ? 17.707 -26.162 -12.694 1.00 34.44 398 ALA A O 1
ATOM 3037 N N . ASN A 1 399 ? 16.490 -27.917 -12.026 1.00 32.62 399 ASN A N 1
ATOM 3038 C CA . ASN A 1 399 ? 17.368 -28.221 -10.892 1.00 32.62 399 ASN A CA 1
ATOM 3039 C C . ASN A 1 399 ? 18.623 -28.985 -11.373 1.00 32.62 399 ASN A C 1
ATOM 3041 O O . ASN A 1 399 ? 18.556 -29.886 -12.205 1.00 32.62 399 ASN A O 1
ATOM 3045 N N . THR A 1 400 ? 19.750 -28.541 -10.823 1.00 32.19 400 THR A N 1
ATOM 3046 C CA . THR A 1 400 ? 21.193 -28.701 -11.110 1.00 32.19 400 THR A CA 1
ATOM 3047 C C . THR A 1 400 ? 21.752 -30.146 -10.974 1.00 32.19 400 THR A C 1
ATOM 3049 O O . THR A 1 400 ? 21.048 -30.977 -10.402 1.00 32.19 400 THR A O 1
ATOM 3052 N N . PRO A 1 401 ? 23.007 -30.494 -11.407 1.00 40.25 401 PRO A N 1
ATOM 3053 C CA . PRO A 1 401 ? 24.222 -29.707 -11.136 1.00 40.25 401 PRO A CA 1
ATOM 3054 C C . PRO A 1 401 ? 25.361 -29.673 -12.182 1.00 40.25 401 PRO A C 1
ATOM 3056 O O . PRO A 1 401 ? 25.494 -30.512 -13.065 1.00 40.25 401 PRO A O 1
ATOM 3059 N N . THR A 1 402 ? 26.266 -28.718 -11.932 1.00 30.55 402 THR A N 1
ATOM 3060 C CA . THR A 1 402 ? 27.630 -28.533 -12.469 1.00 30.55 402 THR A CA 1
ATOM 3061 C C . THR A 1 402 ? 27.767 -27.989 -13.894 1.00 30.55 402 THR A C 1
ATOM 3063 O O . THR A 1 402 ? 27.424 -28.637 -14.872 1.00 30.55 402 THR A O 1
ATOM 3066 N N . GLY A 1 403 ? 28.359 -26.798 -14.003 1.00 25.30 403 GLY A N 1
ATOM 3067 C CA . GLY A 1 403 ? 28.785 -26.226 -15.277 1.00 25.30 403 GLY A CA 1
ATOM 3068 C C . GLY A 1 403 ? 28.929 -24.715 -15.199 1.00 25.30 403 GLY A C 1
ATOM 3069 O O . GLY A 1 403 ? 27.969 -23.979 -15.374 1.00 25.30 403 GLY A O 1
ATOM 3070 N N . THR A 1 404 ? 30.137 -24.246 -14.914 1.00 34.56 404 THR A N 1
ATOM 3071 C CA . THR A 1 404 ? 30.553 -22.852 -15.088 1.00 34.56 404 THR A CA 1
ATOM 3072 C C . THR A 1 404 ? 30.264 -22.382 -16.520 1.00 34.56 404 THR A C 1
ATOM 3074 O O . THR A 1 404 ? 30.838 -22.934 -17.457 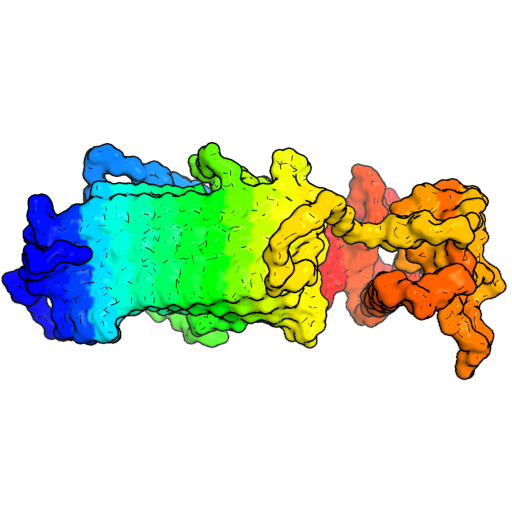1.00 34.56 404 THR A O 1
ATOM 3077 N N . GLY A 1 405 ? 29.423 -21.360 -16.698 1.00 27.08 405 GLY A N 1
ATOM 3078 C CA . GLY A 1 405 ? 29.154 -20.771 -18.013 1.00 27.08 405 GLY A CA 1
ATOM 3079 C C . GLY A 1 405 ? 28.209 -19.574 -17.944 1.00 27.08 405 GLY A C 1
ATOM 3080 O O . GLY A 1 405 ? 26.998 -19.730 -17.960 1.00 27.08 405 GLY A O 1
ATOM 3081 N N . SER A 1 406 ? 28.783 -18.378 -17.853 1.00 30.25 406 SER A N 1
ATOM 3082 C CA . SER A 1 406 ? 28.120 -17.097 -18.115 1.00 30.25 406 SER A CA 1
ATOM 3083 C C . SER A 1 406 ? 27.645 -17.030 -19.575 1.00 30.25 406 SER A C 1
ATOM 3085 O O . SER A 1 406 ? 28.436 -17.334 -20.467 1.00 30.25 406 SER A O 1
ATOM 3087 N N . SER A 1 407 ? 26.419 -16.570 -19.841 1.00 31.16 407 SER A N 1
ATOM 3088 C CA . SER A 1 407 ? 26.059 -16.029 -21.160 1.00 31.16 407 SER A CA 1
ATOM 3089 C C . SER A 1 407 ? 25.275 -14.725 -21.005 1.00 31.16 407 SER A C 1
ATOM 3091 O O . SER A 1 407 ? 24.056 -14.710 -20.845 1.00 31.16 407 SER A O 1
ATOM 3093 N N . ALA A 1 408 ? 26.002 -13.610 -21.023 1.00 35.47 408 ALA A N 1
ATOM 3094 C CA . ALA A 1 408 ? 25.435 -12.279 -21.190 1.00 35.47 408 ALA A CA 1
ATOM 3095 C C . ALA A 1 408 ? 24.719 -12.165 -22.551 1.00 35.47 408 ALA A C 1
ATOM 3097 O O . ALA A 1 408 ? 25.199 -12.709 -23.547 1.00 35.47 408 ALA A O 1
ATOM 3098 N N . ARG A 1 409 ? 23.599 -11.429 -22.608 1.00 42.59 409 ARG A N 1
ATOM 3099 C CA . ARG A 1 409 ? 22.969 -11.032 -23.877 1.00 42.59 409 ARG A CA 1
ATOM 3100 C C . ARG A 1 409 ? 23.933 -10.138 -24.650 1.00 42.59 409 ARG A C 1
ATOM 3102 O O . ARG A 1 409 ? 24.259 -9.043 -24.204 1.00 42.59 409 ARG A O 1
ATOM 3109 N N . LEU A 1 410 ? 24.370 -10.628 -25.800 1.00 47.47 410 LEU A N 1
ATOM 3110 C CA . LEU A 1 410 ? 25.278 -9.937 -26.700 1.00 47.47 410 LEU A CA 1
ATOM 3111 C C . LEU A 1 410 ? 24.485 -8.892 -27.513 1.00 47.47 410 LEU A C 1
ATOM 3113 O O . LEU A 1 410 ? 23.481 -9.211 -28.147 1.00 47.47 410 LEU A O 1
ATOM 3117 N N . SER A 1 411 ? 24.925 -7.638 -27.513 1.00 61.34 411 SER A N 1
ATOM 3118 C CA . SER A 1 411 ? 24.521 -6.581 -28.447 1.00 61.34 411 SER A CA 1
ATOM 3119 C C . SER A 1 411 ? 24.688 -7.018 -29.906 1.00 61.34 411 SER A C 1
ATOM 3121 O O . SER A 1 411 ? 25.419 -7.963 -30.208 1.00 61.34 411 SER A O 1
ATOM 3123 N N . ALA A 1 412 ? 24.053 -6.298 -30.842 1.00 64.19 412 ALA A N 1
ATOM 3124 C CA . ALA A 1 412 ? 24.195 -6.557 -32.279 1.00 64.19 412 ALA A CA 1
ATOM 3125 C C . ALA A 1 412 ? 25.664 -6.687 -32.709 1.00 64.19 412 ALA A C 1
ATOM 3127 O O . ALA A 1 412 ? 26.008 -7.596 -33.454 1.00 64.19 412 ALA A O 1
ATOM 3128 N N . CYS A 1 413 ? 26.548 -5.841 -32.180 1.00 65.00 413 CYS A N 1
ATOM 3129 C CA . CYS A 1 413 ? 27.985 -5.966 -32.399 1.00 65.00 413 CYS A CA 1
ATOM 3130 C C . CYS A 1 413 ? 28.595 -7.241 -31.827 1.00 65.00 413 CYS A C 1
ATOM 3132 O O . CYS A 1 413 ? 29.488 -7.802 -32.448 1.00 65.00 413 CYS A O 1
ATOM 3134 N N . GLU A 1 414 ? 28.156 -7.674 -30.652 1.00 69.00 414 GLU A N 1
ATOM 3135 C CA . GLU A 1 414 ? 28.766 -8.768 -29.905 1.00 69.00 414 GLU A CA 1
ATOM 3136 C C . GLU A 1 414 ? 28.423 -10.147 -30.488 1.00 69.00 414 GLU A C 1
ATOM 3138 O O . GLU A 1 414 ? 29.331 -10.961 -30.644 1.00 69.00 414 GLU A O 1
ATOM 3143 N N . TRP A 1 415 ? 27.181 -10.416 -30.913 1.00 73.25 415 TRP A N 1
ATOM 3144 C CA . TRP A 1 415 ? 26.880 -11.691 -31.593 1.00 73.25 415 TRP A CA 1
ATOM 3145 C C . TRP A 1 415 ? 27.305 -11.681 -33.067 1.00 73.25 415 TRP A C 1
ATOM 3147 O O . TRP A 1 415 ? 27.681 -12.719 -33.609 1.00 73.25 415 TRP A O 1
ATOM 3157 N N . LEU A 1 416 ? 27.357 -10.509 -33.716 1.00 77.81 416 LEU A N 1
ATOM 3158 C CA . LEU A 1 416 ? 27.961 -10.382 -35.048 1.00 77.81 416 LEU A CA 1
ATOM 3159 C C . LEU A 1 416 ? 29.501 -10.432 -35.007 1.00 77.81 416 LEU A C 1
ATOM 3161 O O . LEU A 1 416 ? 30.128 -10.680 -36.042 1.00 77.81 416 LEU A O 1
ATOM 3165 N N . ALA A 1 417 ? 30.131 -10.228 -33.840 1.00 70.25 417 ALA A N 1
ATOM 3166 C CA . ALA A 1 417 ? 31.587 -10.233 -33.709 1.00 70.25 417 ALA A CA 1
ATOM 3167 C C . ALA A 1 417 ? 32.198 -11.589 -34.080 1.00 70.25 417 ALA A C 1
ATOM 3169 O O . ALA A 1 417 ? 33.279 -11.605 -34.677 1.00 70.25 417 ALA A O 1
ATOM 3170 N N . GLY A 1 418 ? 31.487 -12.685 -33.786 1.00 68.50 418 GLY A N 1
ATOM 3171 C CA . GLY A 1 418 ? 31.910 -14.068 -34.026 1.00 68.50 418 GLY A CA 1
ATOM 3172 C C . GLY A 1 418 ? 31.921 -14.509 -35.494 1.00 68.50 418 GLY A C 1
ATOM 3173 O O . GLY A 1 418 ? 32.413 -15.594 -35.798 1.00 68.50 418 GLY A O 1
ATOM 3174 N N . ILE A 1 419 ? 31.428 -13.689 -36.429 1.00 78.50 419 ILE A N 1
ATOM 3175 C CA . ILE A 1 419 ? 31.449 -14.029 -37.857 1.00 78.50 419 ILE A CA 1
ATOM 3176 C C . ILE A 1 419 ? 32.849 -13.785 -38.434 1.00 78.50 419 ILE A C 1
ATOM 3178 O O . ILE A 1 419 ? 33.316 -12.649 -38.492 1.00 78.50 419 ILE A O 1
ATOM 3182 N N . GLY A 1 420 ? 33.513 -14.850 -38.889 1.00 68.69 420 GLY A N 1
ATOM 3183 C CA . GLY A 1 420 ? 34.905 -14.792 -39.354 1.00 68.69 420 GLY A CA 1
ATOM 3184 C C . GLY A 1 420 ? 35.122 -14.116 -40.714 1.00 68.69 420 GLY A C 1
ATOM 3185 O O . GLY A 1 420 ? 36.154 -13.482 -40.918 1.00 68.69 420 GLY A O 1
ATOM 3186 N N . ASP A 1 421 ? 34.161 -14.203 -41.638 1.00 76.31 421 ASP A N 1
ATOM 3187 C CA . ASP A 1 421 ? 34.287 -13.606 -42.975 1.00 76.31 421 ASP A CA 1
ATOM 3188 C C . ASP A 1 421 ? 33.792 -12.154 -42.972 1.00 76.31 421 ASP A C 1
ATOM 3190 O O . ASP A 1 421 ? 32.595 -11.891 -43.107 1.00 76.31 421 ASP A O 1
ATOM 3194 N N . THR A 1 422 ? 34.705 -11.206 -42.732 1.00 84.06 422 THR A N 1
ATOM 3195 C CA . THR A 1 422 ? 34.392 -9.770 -42.658 1.00 84.06 422 THR A CA 1
ATOM 3196 C C . THR A 1 422 ? 35.503 -8.896 -43.233 1.00 84.06 422 THR A C 1
ATOM 3198 O O . THR A 1 422 ? 36.671 -9.272 -43.241 1.00 84.06 422 THR A O 1
ATOM 3201 N N . GLU A 1 423 ? 35.143 -7.697 -43.693 1.00 87.50 423 GLU A N 1
ATOM 3202 C CA . GLU A 1 423 ? 36.069 -6.704 -44.247 1.00 87.50 423 GLU A CA 1
ATOM 3203 C C . GLU A 1 423 ? 35.947 -5.387 -43.467 1.00 87.50 423 GLU A C 1
ATOM 3205 O O . GLU A 1 423 ? 34.880 -4.774 -43.455 1.00 87.50 423 GLU A O 1
ATOM 3210 N N . ALA A 1 424 ? 37.028 -4.914 -42.842 1.00 88.75 424 ALA A N 1
ATOM 3211 C CA . ALA A 1 424 ? 37.068 -3.583 -42.234 1.00 88.75 424 ALA A CA 1
ATOM 3212 C C . ALA A 1 424 ? 37.489 -2.522 -43.262 1.00 88.75 424 ALA A C 1
ATOM 3214 O O . ALA A 1 424 ? 38.394 -2.746 -44.068 1.00 88.75 424 ALA A O 1
ATOM 3215 N N . ARG A 1 425 ? 36.835 -1.357 -43.242 1.00 93.44 425 ARG A N 1
ATOM 3216 C CA . ARG A 1 425 ? 37.149 -0.218 -44.111 1.00 93.44 425 ARG A CA 1
ATOM 3217 C C . ARG A 1 425 ? 37.117 1.093 -43.348 1.00 93.44 425 ARG A C 1
ATOM 3219 O O . ARG A 1 425 ? 36.190 1.352 -42.586 1.00 93.44 425 ARG A O 1
ATOM 3226 N N . GLU A 1 426 ? 38.090 1.936 -43.661 1.00 95.00 426 GLU A N 1
ATOM 3227 C CA . GLU A 1 426 ? 38.190 3.301 -43.157 1.00 95.00 426 GLU A CA 1
ATOM 3228 C C . GLU A 1 426 ? 37.563 4.290 -44.141 1.00 95.00 426 GLU A C 1
ATOM 3230 O O . GLU A 1 426 ? 37.779 4.207 -45.354 1.00 95.00 426 GLU A O 1
ATOM 3235 N N . PHE A 1 427 ? 36.818 5.249 -43.603 1.00 94.69 427 PHE A N 1
ATOM 3236 C CA . PHE A 1 427 ? 36.177 6.332 -44.339 1.00 94.69 427 PHE A CA 1
ATOM 3237 C C . PHE A 1 427 ? 36.595 7.670 -43.738 1.00 94.69 427 PHE A C 1
ATOM 3239 O O . PHE A 1 427 ? 36.607 7.842 -42.518 1.00 94.69 427 PHE A O 1
ATOM 3246 N N . LYS A 1 428 ? 36.927 8.641 -44.589 1.00 93.69 428 LYS A N 1
ATOM 3247 C CA . LYS A 1 428 ? 37.202 10.015 -44.159 1.00 93.69 428 LYS A CA 1
ATOM 3248 C C . LYS A 1 428 ? 35.896 10.777 -43.977 1.00 93.69 428 LYS A C 1
ATOM 3250 O O . LYS A 1 428 ? 34.896 10.489 -44.635 1.00 93.69 428 LYS A O 1
ATOM 3255 N N . ALA A 1 429 ? 35.916 11.793 -43.119 1.00 89.75 429 ALA A N 1
ATOM 3256 C CA . ALA A 1 429 ? 34.793 12.714 -42.978 1.00 89.75 429 ALA A CA 1
ATOM 3257 C C . ALA A 1 429 ? 34.334 13.251 -44.353 1.00 89.75 429 ALA A C 1
ATOM 3259 O O . ALA A 1 429 ? 35.126 13.812 -45.110 1.00 89.75 429 ALA A O 1
ATOM 3260 N N . GLY A 1 430 ? 33.051 13.075 -44.668 1.00 82.56 430 GLY A N 1
ATOM 3261 C CA . GLY A 1 430 ? 32.422 13.448 -45.938 1.00 82.56 430 GLY A CA 1
ATOM 3262 C C . GLY A 1 430 ? 32.248 12.302 -46.944 1.00 82.56 430 GLY A C 1
ATOM 3263 O O . GLY A 1 430 ? 31.428 12.437 -47.864 1.00 82.56 430 GLY A O 1
ATOM 3264 N N . ASP A 1 431 ? 32.946 11.175 -46.763 1.00 91.06 431 ASP A N 1
ATOM 3265 C CA . ASP A 1 431 ? 32.877 10.033 -47.677 1.00 91.06 431 ASP A CA 1
ATOM 3266 C C . ASP A 1 431 ? 31.474 9.414 -47.712 1.00 91.06 431 ASP A C 1
ATOM 3268 O O . ASP A 1 431 ? 30.792 9.262 -46.694 1.00 91.06 431 ASP A O 1
ATOM 3272 N N . VAL A 1 432 ? 31.044 9.024 -48.916 1.00 89.69 432 VAL A N 1
ATOM 3273 C CA . VAL A 1 432 ? 29.803 8.267 -49.117 1.00 89.69 432 VAL A CA 1
ATOM 3274 C C . VAL A 1 432 ? 30.075 6.797 -48.865 1.00 89.69 432 VAL A C 1
ATOM 3276 O O . VAL A 1 432 ? 30.831 6.170 -49.608 1.00 89.69 432 VAL A O 1
ATOM 3279 N N . ILE A 1 433 ? 29.401 6.250 -47.860 1.00 90.94 433 ILE A N 1
ATOM 3280 C CA . ILE A 1 433 ? 29.446 4.832 -47.530 1.00 90.94 433 ILE A CA 1
ATOM 3281 C C . ILE A 1 433 ? 28.462 4.101 -48.447 1.00 90.94 433 ILE A C 1
ATOM 3283 O O . ILE A 1 433 ? 28.910 3.385 -49.340 1.00 90.94 433 ILE A O 1
ATOM 3287 N N . TYR A 1 434 ? 27.150 4.342 -48.301 1.00 88.62 434 TYR A N 1
ATOM 3288 C CA . TYR A 1 434 ? 26.090 3.836 -49.194 1.00 88.62 434 TYR A CA 1
ATOM 3289 C C . TYR A 1 434 ? 25.320 4.995 -49.838 1.00 88.62 434 TYR A C 1
ATOM 3291 O O . TYR A 1 434 ? 25.121 6.044 -49.231 1.00 88.62 434 TYR A O 1
ATOM 3299 N N . SER A 1 435 ? 24.838 4.795 -51.059 1.00 81.69 435 SER A N 1
ATOM 3300 C CA . SER A 1 435 ? 23.869 5.665 -51.727 1.00 81.69 435 SER A CA 1
ATOM 3301 C C . SER A 1 435 ? 22.775 4.827 -52.393 1.00 81.69 435 SER A C 1
ATOM 3303 O O . SER A 1 435 ? 22.983 3.624 -52.592 1.00 81.69 435 SER A O 1
ATOM 3305 N N . PRO A 1 436 ? 21.653 5.439 -52.819 1.00 74.69 436 PRO A N 1
ATOM 3306 C CA . PRO A 1 436 ? 20.542 4.697 -53.413 1.00 74.69 436 PRO A CA 1
ATOM 3307 C C . PRO A 1 436 ? 20.904 3.773 -54.572 1.00 74.69 436 PRO A C 1
ATOM 3309 O O . PRO A 1 436 ? 20.309 2.709 -54.724 1.00 74.69 436 PRO A O 1
ATOM 3312 N N . ARG A 1 437 ? 21.942 4.136 -55.333 1.00 72.75 437 ARG A N 1
ATOM 3313 C CA . ARG A 1 437 ? 22.445 3.364 -56.479 1.00 72.75 437 ARG A CA 1
ATOM 3314 C C . ARG A 1 437 ? 23.819 2.734 -56.255 1.00 72.75 437 ARG A C 1
ATOM 3316 O O . ARG A 1 437 ? 24.317 2.040 -57.135 1.00 72.75 437 ARG A O 1
ATOM 3323 N N . LYS A 1 438 ? 24.457 2.980 -55.107 1.00 78.62 438 LYS A N 1
ATOM 3324 C CA . LYS A 1 438 ? 25.791 2.464 -54.778 1.00 78.62 438 LYS A CA 1
ATOM 3325 C C . LYS A 1 438 ? 25.810 1.978 -53.335 1.00 78.62 438 LYS A C 1
ATOM 3327 O O . LYS A 1 438 ? 26.180 2.714 -52.425 1.00 78.62 438 LYS A O 1
ATOM 3332 N N . TYR A 1 439 ? 25.431 0.724 -53.139 1.00 82.94 439 TYR A N 1
ATOM 3333 C CA . TYR A 1 439 ? 25.464 0.055 -51.845 1.00 82.94 439 TYR A CA 1
ATOM 3334 C C . TYR A 1 439 ? 25.984 -1.374 -51.997 1.00 82.94 439 TYR A C 1
ATOM 3336 O O . TYR A 1 439 ? 26.046 -1.918 -53.102 1.00 82.94 439 TYR A O 1
ATOM 3344 N N . ARG A 1 440 ? 26.388 -1.979 -50.881 1.00 81.06 440 ARG A N 1
ATOM 3345 C CA . ARG A 1 440 ? 26.768 -3.394 -50.829 1.00 81.06 440 ARG A CA 1
ATOM 3346 C C . ARG A 1 440 ? 25.636 -4.189 -50.193 1.00 81.06 440 ARG A C 1
ATOM 3348 O O . ARG A 1 440 ? 24.976 -3.706 -49.280 1.00 81.06 440 ARG A O 1
ATOM 3355 N N . LYS A 1 441 ? 25.444 -5.431 -50.637 1.00 84.62 441 LYS A N 1
ATOM 3356 C CA . LYS A 1 441 ? 24.603 -6.402 -49.927 1.00 84.62 441 LYS A CA 1
ATOM 3357 C C . LYS A 1 441 ? 25.404 -6.968 -48.755 1.00 84.62 441 LYS A C 1
ATOM 3359 O O . LYS A 1 441 ? 25.912 -8.081 -48.833 1.00 84.62 441 LYS A O 1
ATOM 3364 N N . ALA A 1 442 ? 25.611 -6.146 -47.735 1.00 87.31 442 ALA A N 1
ATOM 3365 C CA . ALA A 1 442 ? 26.398 -6.466 -46.551 1.00 87.31 442 ALA A CA 1
ATOM 3366 C C . ALA A 1 442 ? 25.810 -5.764 -45.318 1.00 87.31 442 ALA A C 1
ATOM 3368 O O . ALA A 1 442 ? 25.197 -4.703 -45.446 1.00 87.31 442 ALA A O 1
ATOM 3369 N N . LEU A 1 443 ? 26.016 -6.341 -44.132 1.00 89.19 443 LEU A N 1
ATOM 3370 C CA . LEU A 1 443 ? 25.788 -5.632 -42.870 1.00 89.19 443 LEU A CA 1
ATOM 3371 C C . LEU A 1 443 ? 27.008 -4.782 -42.557 1.00 89.19 443 LEU A C 1
ATOM 3373 O O . LEU A 1 443 ? 28.122 -5.294 -42.577 1.00 89.19 443 LEU A O 1
ATOM 3377 N N . GLY A 1 444 ? 26.799 -3.500 -42.282 1.00 90.50 444 GLY A N 1
ATOM 3378 C CA . GLY A 1 444 ? 27.842 -2.600 -41.811 1.00 90.50 444 GLY A CA 1
ATOM 3379 C C . GLY A 1 444 ? 27.714 -2.382 -40.312 1.00 90.50 444 GLY A C 1
ATOM 3380 O O . GLY A 1 444 ? 26.634 -2.035 -39.841 1.00 90.50 444 GLY A O 1
ATOM 3381 N N . ILE A 1 445 ? 28.810 -2.561 -39.586 1.00 90.94 445 ILE A N 1
ATOM 3382 C CA . ILE A 1 445 ? 28.934 -2.288 -38.157 1.00 90.94 445 ILE A CA 1
ATOM 3383 C C . ILE A 1 445 ? 29.893 -1.117 -37.990 1.00 90.94 445 ILE A C 1
ATOM 3385 O O . ILE A 1 445 ? 31.039 -1.193 -38.438 1.00 90.94 445 ILE A O 1
ATOM 3389 N N . VAL A 1 446 ? 29.444 -0.041 -37.354 1.00 91.62 446 VAL A N 1
ATOM 3390 C CA . VAL A 1 446 ? 30.314 1.096 -37.043 1.00 91.62 446 VAL A CA 1
ATOM 3391 C C . VAL A 1 446 ? 31.212 0.700 -35.873 1.00 91.62 446 VAL A C 1
ATOM 3393 O O . VAL A 1 446 ? 30.730 0.410 -34.781 1.00 91.62 446 VAL A O 1
ATOM 3396 N N . LEU A 1 447 ? 32.523 0.668 -36.102 1.00 87.25 447 LEU A N 1
ATOM 3397 C CA . LEU A 1 447 ? 33.523 0.372 -35.073 1.00 87.25 447 LEU A CA 1
ATOM 3398 C C . LEU A 1 447 ? 33.976 1.648 -34.357 1.00 87.25 447 LEU A C 1
ATOM 3400 O O . LEU A 1 447 ? 34.243 1.632 -33.159 1.00 87.25 447 LEU A O 1
ATOM 3404 N N . SER A 1 448 ? 34.067 2.758 -35.090 1.00 89.38 448 SER A N 1
ATOM 3405 C CA . SER A 1 448 ? 34.462 4.067 -34.567 1.00 89.38 448 SER A CA 1
ATOM 3406 C C . SER A 1 448 ? 33.973 5.194 -35.482 1.00 89.38 448 SER A C 1
ATOM 3408 O O . SER A 1 448 ? 33.667 4.968 -36.655 1.00 89.38 448 SER A O 1
ATOM 3410 N N . GLY A 1 449 ? 33.907 6.417 -34.949 1.00 87.56 449 GLY A N 1
ATOM 3411 C CA . GLY A 1 449 ? 33.437 7.601 -35.675 1.00 87.56 449 GLY A CA 1
ATOM 3412 C C . GLY A 1 449 ? 31.915 7.781 -35.665 1.00 87.56 449 GLY A C 1
ATOM 3413 O O . GLY A 1 449 ? 31.178 7.025 -35.034 1.00 87.56 449 GLY A O 1
ATOM 3414 N N . GLU A 1 450 ? 31.449 8.825 -36.350 1.00 85.44 450 GLU A N 1
ATOM 3415 C CA . GLU A 1 450 ? 30.029 9.135 -36.531 1.00 85.44 450 GLU A CA 1
ATOM 3416 C C . GLU A 1 450 ? 29.643 8.989 -38.001 1.00 85.44 450 GLU A C 1
ATOM 3418 O O . GLU A 1 450 ? 30.285 9.553 -38.892 1.00 85.44 450 GLU A O 1
ATOM 3423 N N . VAL A 1 451 ? 28.546 8.282 -38.251 1.00 90.44 451 VAL A N 1
ATOM 3424 C CA . VAL A 1 451 ? 27.992 8.030 -39.580 1.00 90.44 451 VAL A CA 1
ATOM 3425 C C . VAL A 1 451 ? 26.568 8.567 -39.623 1.00 90.44 451 VAL A C 1
ATOM 3427 O O . VAL A 1 451 ? 25.767 8.282 -38.748 1.00 90.44 451 VAL A O 1
ATOM 3430 N N . ILE A 1 452 ? 26.211 9.342 -40.637 1.00 84.19 452 ILE A N 1
ATOM 3431 C CA . ILE A 1 452 ? 24.869 9.914 -40.776 1.00 84.19 452 ILE A CA 1
ATOM 3432 C C . ILE A 1 452 ? 24.093 9.229 -41.892 1.00 84.19 452 ILE A C 1
ATOM 3434 O O . ILE A 1 452 ? 24.645 8.910 -42.943 1.00 84.19 452 ILE A O 1
ATOM 3438 N N . VAL A 1 453 ? 22.796 9.040 -41.667 1.00 86.38 453 VAL A N 1
ATOM 3439 C CA . VAL A 1 453 ? 21.839 8.487 -42.626 1.00 86.38 453 VAL A CA 1
ATOM 3440 C C . VAL A 1 453 ? 20.905 9.608 -43.056 1.00 86.38 453 VAL A C 1
ATOM 3442 O O . VAL A 1 453 ? 20.217 10.199 -42.225 1.00 86.38 453 VAL A O 1
ATOM 3445 N N . THR A 1 454 ? 20.860 9.909 -44.347 1.00 77.50 454 THR A N 1
ATOM 3446 C CA . THR A 1 454 ? 20.047 10.982 -44.927 1.00 77.50 454 THR A CA 1
ATOM 3447 C C . THR A 1 454 ? 19.155 10.449 -46.050 1.00 77.50 454 THR A C 1
ATOM 3449 O O . THR A 1 454 ? 19.402 9.374 -46.587 1.00 77.50 454 THR A O 1
ATOM 3452 N N . ARG A 1 455 ? 18.097 11.169 -46.436 1.00 74.62 455 ARG A N 1
ATOM 3453 C CA . ARG A 1 455 ? 17.366 10.909 -47.692 1.00 74.62 455 ARG A CA 1
ATOM 3454 C C . ARG A 1 455 ? 17.656 12.029 -48.676 1.00 74.62 455 ARG A C 1
ATOM 3456 O O . ARG A 1 455 ? 17.513 13.206 -48.338 1.00 74.62 455 ARG A O 1
ATOM 3463 N N . LYS A 1 456 ? 18.059 11.663 -49.893 1.00 58.50 456 LYS A N 1
ATOM 3464 C CA . LYS A 1 456 ? 18.375 12.635 -50.939 1.00 58.50 456 LYS A CA 1
ATOM 3465 C C . LYS A 1 456 ? 17.098 13.062 -51.669 1.00 58.50 456 LYS A C 1
ATOM 3467 O O . LYS A 1 456 ? 16.441 12.254 -52.314 1.00 58.50 456 LYS A O 1
ATOM 3472 N N . GLY A 1 457 ? 16.783 14.340 -51.525 1.00 55.00 457 GLY A N 1
ATOM 3473 C CA . GLY A 1 457 ? 15.826 15.156 -52.276 1.00 55.00 457 GLY A CA 1
ATOM 3474 C C . GLY A 1 457 ? 16.352 16.601 -52.251 1.00 55.00 457 GLY A C 1
ATOM 3475 O O . GLY A 1 457 ? 17.446 16.813 -51.721 1.00 55.00 457 GLY A O 1
ATOM 3476 N N . ASP A 1 458 ? 15.606 17.585 -52.758 1.00 36.56 458 ASP A N 1
ATOM 3477 C CA . ASP A 1 458 ? 16.076 18.977 -52.957 1.00 36.56 458 ASP A CA 1
ATOM 3478 C C . ASP A 1 458 ? 16.662 19.686 -51.709 1.00 36.56 458 ASP A C 1
ATOM 3480 O O . ASP A 1 458 ? 17.299 20.731 -51.835 1.00 36.56 458 ASP A O 1
ATOM 3484 N N . THR A 1 459 ? 16.498 19.137 -50.497 1.00 45.94 459 THR A N 1
ATOM 3485 C CA . THR A 1 459 ? 16.964 19.740 -49.232 1.00 45.94 459 THR A CA 1
ATOM 3486 C C . THR A 1 459 ? 17.771 18.831 -48.291 1.00 45.94 459 THR A C 1
ATOM 3488 O O . THR A 1 459 ? 18.280 19.340 -47.299 1.00 45.94 459 THR A O 1
ATOM 3491 N N . GLY A 1 460 ? 17.945 17.532 -48.583 1.00 56.25 460 GLY A N 1
ATOM 3492 C CA . GLY A 1 460 ? 18.761 16.594 -47.783 1.00 56.25 460 GLY A CA 1
ATOM 3493 C C . GLY A 1 460 ? 18.346 16.449 -46.306 1.00 56.25 460 GLY A C 1
ATOM 3494 O O . GLY A 1 460 ? 18.881 17.124 -45.431 1.00 56.25 460 GLY A O 1
ATOM 3495 N N . VAL A 1 461 ? 17.425 15.530 -45.997 1.00 64.88 461 VAL A N 1
ATOM 3496 C CA . VAL A 1 461 ? 16.902 15.334 -44.626 1.00 64.88 461 VAL A CA 1
ATOM 3497 C C . VAL A 1 461 ? 17.768 14.345 -43.841 1.00 64.88 461 VAL A C 1
ATOM 3499 O O . VAL A 1 461 ? 17.986 13.227 -44.310 1.00 64.88 461 VAL A O 1
ATOM 3502 N N . LEU A 1 462 ? 18.226 14.726 -42.639 1.00 73.69 462 LEU A N 1
ATOM 3503 C CA . LEU A 1 462 ? 18.905 13.831 -41.689 1.00 73.69 462 LEU A CA 1
ATOM 3504 C C . LEU A 1 462 ? 17.891 12.906 -41.006 1.00 73.69 462 LEU A C 1
ATOM 3506 O O . LEU A 1 462 ? 17.024 13.360 -40.262 1.00 73.69 462 LEU A O 1
ATOM 3510 N N . LEU A 1 463 ? 18.022 11.603 -41.239 1.00 71.12 463 LEU A N 1
ATOM 3511 C CA . LEU A 1 463 ? 17.134 10.583 -40.691 1.00 71.12 463 LEU A CA 1
ATOM 3512 C C . LEU A 1 463 ? 17.673 9.988 -39.393 1.00 71.12 463 LEU A C 1
ATOM 3514 O O . LEU A 1 463 ? 16.891 9.813 -38.459 1.00 71.12 463 LEU A O 1
ATOM 3518 N N . ASN A 1 464 ? 18.976 9.699 -39.332 1.00 78.50 464 ASN A N 1
ATOM 3519 C CA . ASN A 1 464 ? 19.622 9.105 -38.162 1.00 78.50 464 ASN A CA 1
ATOM 3520 C C . ASN A 1 464 ? 21.129 9.431 -38.104 1.00 78.50 464 ASN A C 1
ATOM 3522 O O . ASN A 1 464 ? 21.738 9.699 -39.141 1.00 78.50 464 ASN A O 1
ATOM 3526 N N . THR A 1 465 ? 21.726 9.340 -36.916 1.00 82.12 465 THR A N 1
ATOM 3527 C CA . THR A 1 465 ? 23.179 9.378 -36.688 1.00 82.12 465 THR A CA 1
ATOM 3528 C C . THR A 1 465 ? 23.583 8.096 -35.966 1.00 82.12 465 THR A C 1
ATOM 3530 O O . THR A 1 465 ? 23.089 7.825 -34.880 1.00 82.12 465 THR A O 1
ATOM 3533 N N . LEU A 1 466 ? 24.471 7.325 -36.580 1.00 85.94 466 LEU A N 1
ATOM 3534 C CA . LEU A 1 466 ? 25.022 6.064 -36.102 1.00 85.94 466 LEU A CA 1
ATOM 3535 C C . LEU A 1 466 ? 26.411 6.299 -35.490 1.00 85.94 466 LEU A C 1
ATOM 3537 O O . LEU A 1 466 ? 27.210 7.070 -36.033 1.00 85.94 466 LEU A O 1
ATOM 3541 N N . LYS A 1 467 ? 26.705 5.623 -34.383 1.00 85.94 467 LYS A N 1
ATOM 3542 C CA . LYS A 1 467 ? 27.973 5.667 -33.642 1.00 85.94 467 LYS A CA 1
ATOM 3543 C C . LYS A 1 467 ? 28.560 4.263 -33.499 1.00 85.94 467 LYS A C 1
ATOM 3545 O O . LYS A 1 467 ? 27.959 3.288 -33.939 1.00 85.94 467 LYS A O 1
ATOM 3550 N N . ALA A 1 468 ? 29.745 4.158 -32.898 1.00 83.94 468 ALA A N 1
ATOM 3551 C CA . ALA A 1 468 ? 30.359 2.870 -32.581 1.00 83.94 468 ALA A CA 1
ATOM 3552 C C . ALA A 1 468 ? 29.358 1.947 -31.862 1.00 83.94 468 ALA A C 1
ATOM 3554 O O . ALA A 1 468 ? 28.764 2.358 -30.868 1.00 83.94 468 ALA A O 1
ATOM 3555 N N . GLY A 1 469 ? 29.155 0.733 -32.374 1.00 79.50 469 GLY A N 1
ATOM 3556 C CA . GLY A 1 469 ? 28.114 -0.178 -31.882 1.00 79.50 469 GLY A CA 1
ATOM 3557 C C . GLY A 1 469 ? 26.904 -0.324 -32.813 1.00 79.50 469 GLY A C 1
ATOM 3558 O O . GLY A 1 469 ? 26.214 -1.341 -32.782 1.00 79.50 469 GLY A O 1
ATOM 3559 N N . ASP A 1 470 ? 26.645 0.667 -33.667 1.00 85.69 470 ASP A N 1
ATOM 3560 C CA . ASP A 1 470 ? 25.453 0.673 -34.508 1.00 85.69 470 ASP A CA 1
ATOM 3561 C C . ASP A 1 470 ? 25.615 -0.138 -35.797 1.00 85.69 470 ASP A C 1
ATOM 3563 O O . ASP A 1 470 ? 26.667 -0.152 -36.444 1.00 85.69 470 ASP A O 1
ATOM 3567 N N . VAL A 1 471 ? 24.504 -0.750 -36.219 1.00 88.06 471 VAL A N 1
ATOM 3568 C CA . VAL A 1 471 ? 24.425 -1.591 -37.420 1.00 88.06 471 VAL A CA 1
ATOM 3569 C C . VAL A 1 471 ? 23.512 -0.974 -38.484 1.00 88.06 471 VAL A C 1
ATOM 3571 O O . VAL A 1 471 ? 22.426 -0.457 -38.190 1.00 88.06 471 VAL A O 1
ATOM 3574 N N . PHE A 1 472 ? 23.928 -1.071 -39.748 1.00 88.56 472 PHE A N 1
ATOM 3575 C CA . PHE A 1 472 ? 23.160 -0.674 -40.930 1.00 88.56 472 PHE A CA 1
ATOM 3576 C C . PHE A 1 472 ? 23.259 -1.716 -42.059 1.00 88.56 472 PHE A C 1
ATOM 3578 O O . PHE A 1 472 ? 24.026 -2.672 -41.989 1.00 88.56 472 PHE A O 1
ATOM 3585 N N . GLY A 1 473 ? 22.458 -1.548 -43.118 1.00 83.69 473 GLY A N 1
ATOM 3586 C CA . GLY A 1 473 ? 22.469 -2.450 -44.283 1.00 83.69 473 GLY A CA 1
ATOM 3587 C C . GLY A 1 473 ? 21.550 -3.673 -44.167 1.00 83.69 473 GLY A C 1
ATOM 3588 O O . GLY A 1 473 ? 21.495 -4.479 -45.087 1.00 83.69 473 GLY A O 1
ATOM 3589 N N . LEU A 1 474 ? 20.768 -3.783 -43.087 1.00 82.56 474 LEU A N 1
ATOM 3590 C CA . LEU A 1 474 ? 19.838 -4.894 -42.823 1.00 82.56 474 LEU A CA 1
ATOM 3591 C C . LEU A 1 474 ? 18.856 -5.129 -43.979 1.00 82.56 474 LEU A C 1
ATOM 3593 O O . LEU A 1 474 ? 18.814 -6.209 -44.560 1.00 82.56 474 LEU A O 1
ATOM 3597 N N . ALA A 1 475 ? 18.143 -4.080 -44.386 1.00 74.25 475 ALA A N 1
ATOM 3598 C CA . ALA A 1 475 ? 17.172 -4.145 -45.477 1.00 74.25 475 ALA A CA 1
ATOM 3599 C C . ALA A 1 475 ? 17.804 -4.423 -46.860 1.00 74.25 475 ALA A C 1
ATOM 3601 O O . ALA A 1 475 ? 17.095 -4.780 -47.795 1.00 74.25 475 ALA A O 1
ATOM 3602 N N . ALA A 1 476 ? 19.130 -4.294 -47.004 1.00 73.31 476 ALA A N 1
ATOM 3603 C CA . ALA A 1 476 ? 19.829 -4.524 -48.270 1.00 73.31 476 ALA A CA 1
ATOM 3604 C C . ALA A 1 476 ? 20.137 -6.011 -48.547 1.00 73.31 476 ALA A C 1
ATOM 3606 O O . ALA A 1 476 ? 20.590 -6.341 -49.644 1.00 73.31 476 ALA A O 1
ATOM 3607 N N . LEU A 1 477 ? 19.932 -6.911 -47.574 1.00 76.75 477 LEU A N 1
ATOM 3608 C CA . LEU A 1 477 ? 20.380 -8.308 -47.672 1.00 76.75 477 LEU A CA 1
ATOM 3609 C C . LEU A 1 477 ? 19.379 -9.245 -48.357 1.00 76.75 477 LEU A C 1
ATOM 3611 O O . LEU A 1 477 ? 19.776 -10.047 -49.206 1.00 76.75 477 LEU A O 1
ATOM 3615 N N . PHE A 1 478 ? 18.100 -9.153 -47.981 1.00 74.31 478 PHE A N 1
ATOM 3616 C CA . PHE A 1 478 ? 17.044 -10.091 -48.393 1.00 74.31 478 PHE A CA 1
ATOM 3617 C C . PHE A 1 478 ? 16.067 -9.515 -49.431 1.00 74.31 478 PHE A C 1
ATOM 3619 O O . PHE A 1 478 ? 15.233 -10.252 -49.948 1.00 74.31 478 PHE A O 1
ATOM 3626 N N . GLY A 1 479 ? 16.192 -8.232 -49.788 1.00 62.88 479 GLY A N 1
ATOM 3627 C CA . GLY A 1 479 ? 15.427 -7.634 -50.884 1.00 62.88 479 GLY A CA 1
ATOM 3628 C C . GLY A 1 479 ? 15.816 -8.238 -52.240 1.00 62.88 479 GLY A C 1
ATOM 3629 O O . GLY A 1 479 ? 16.989 -8.212 -52.630 1.00 62.88 479 GLY A O 1
ATOM 3630 N N . ALA A 1 480 ? 14.839 -8.798 -52.956 1.00 47.50 480 ALA A N 1
ATOM 3631 C CA . ALA A 1 480 ? 15.006 -9.382 -54.284 1.00 47.50 480 ALA A CA 1
ATOM 3632 C C . ALA A 1 480 ? 14.382 -8.485 -55.367 1.00 47.50 480 ALA A C 1
ATOM 3634 O O . ALA A 1 480 ? 13.231 -8.090 -55.236 1.00 47.50 480 ALA A O 1
ATOM 3635 N N . GLY A 1 481 ? 15.129 -8.253 -56.454 1.00 55.31 481 GLY A N 1
ATOM 3636 C CA . GLY A 1 481 ? 14.589 -7.873 -57.768 1.00 55.31 481 GLY A CA 1
ATOM 3637 C C . GLY A 1 481 ? 13.923 -6.498 -57.907 1.00 55.31 481 GLY A C 1
ATOM 3638 O O . GLY A 1 481 ? 13.881 -5.698 -56.977 1.00 55.31 481 GLY A O 1
ATOM 3639 N N . GLU A 1 482 ? 13.457 -6.222 -59.130 1.00 46.03 482 GLU A N 1
ATOM 3640 C CA . GLU A 1 482 ? 12.554 -5.107 -59.438 1.00 46.03 482 GLU A CA 1
ATOM 3641 C C . GLU A 1 482 ? 11.254 -5.272 -58.642 1.00 46.03 482 GLU A C 1
ATOM 3643 O O . GLU A 1 482 ? 10.618 -6.327 -58.677 1.00 46.03 482 GLU A O 1
ATOM 3648 N N . THR A 1 483 ? 10.856 -4.232 -57.916 1.00 52.56 483 THR A N 1
ATOM 3649 C CA . THR A 1 483 ? 9.514 -4.134 -57.341 1.00 52.56 483 THR A CA 1
ATOM 3650 C C . THR A 1 483 ? 8.554 -3.618 -58.416 1.00 52.56 483 THR A C 1
ATOM 3652 O O . THR A 1 483 ? 8.981 -3.091 -59.443 1.00 52.56 483 THR A O 1
ATOM 3655 N N . ALA A 1 484 ? 7.239 -3.664 -58.169 1.00 47.00 484 ALA A N 1
ATOM 3656 C CA . ALA A 1 484 ? 6.231 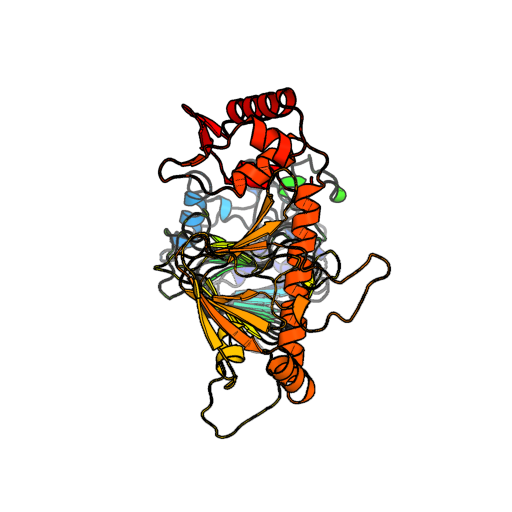-3.033 -59.042 1.00 47.00 484 ALA A CA 1
ATOM 3657 C C . ALA A 1 484 ? 6.462 -1.516 -59.285 1.00 47.00 484 ALA A C 1
ATOM 3659 O O . ALA A 1 484 ? 5.789 -0.902 -60.107 1.00 47.00 484 ALA A O 1
ATOM 3660 N N . SER A 1 485 ? 7.413 -0.919 -58.561 1.00 47.88 485 SER A N 1
ATOM 3661 C CA . SER A 1 485 ? 7.826 0.483 -58.572 1.00 47.88 485 SER A CA 1
ATOM 3662 C C . SER A 1 485 ? 9.245 0.724 -59.127 1.00 47.88 485 SER A C 1
ATOM 3664 O O . SER A 1 485 ? 9.722 1.857 -59.065 1.00 47.88 485 SER A O 1
ATOM 3666 N N . GLY A 1 486 ? 9.911 -0.291 -59.697 1.00 52.06 486 GLY A N 1
ATOM 3667 C CA . GLY A 1 486 ? 11.234 -0.179 -60.329 1.00 52.06 486 GLY A CA 1
ATOM 3668 C C . GLY A 1 486 ? 12.362 -0.912 -59.581 1.00 52.06 486 GLY A C 1
ATOM 3669 O O . GLY A 1 486 ? 12.099 -1.718 -58.688 1.00 52.06 486 GLY A O 1
ATOM 3670 N N . PRO A 1 487 ? 13.641 -0.692 -59.950 1.00 55.28 487 PRO A N 1
ATOM 3671 C CA . PRO A 1 487 ? 14.771 -1.356 -59.301 1.00 55.28 487 PRO A CA 1
ATOM 3672 C C . PRO A 1 487 ? 14.843 -1.011 -57.808 1.00 55.28 487 PRO A C 1
ATOM 3674 O O . PRO A 1 487 ? 14.623 0.132 -57.412 1.00 55.28 487 PRO A O 1
ATOM 3677 N N . CYS A 1 488 ? 15.189 -2.001 -56.980 1.00 55.19 488 CYS A N 1
ATOM 3678 C CA . CYS A 1 488 ? 15.304 -1.854 -55.529 1.00 55.19 488 CYS A CA 1
ATOM 3679 C C . CYS A 1 488 ? 16.475 -0.915 -55.157 1.00 55.19 488 CYS A C 1
ATOM 3681 O O . CYS A 1 488 ? 17.621 -1.345 -54.975 1.00 55.19 488 CYS A O 1
ATOM 3683 N N . GLU A 1 489 ? 16.194 0.388 -55.083 1.00 62.78 489 GLU A N 1
ATOM 3684 C CA . GLU A 1 489 ? 17.135 1.411 -54.625 1.00 62.78 489 GLU A CA 1
ATOM 3685 C C . GLU A 1 489 ? 17.275 1.371 -53.092 1.00 62.78 489 GLU A C 1
ATOM 3687 O O . GLU A 1 489 ? 16.322 1.108 -52.355 1.00 62.78 489 GLU A O 1
ATOM 3692 N N . PHE A 1 490 ? 18.475 1.653 -52.583 1.00 67.38 490 PHE A N 1
ATOM 3693 C CA . PHE A 1 490 ? 18.679 1.823 -51.144 1.00 67.38 490 PHE A CA 1
ATOM 3694 C C . PHE A 1 490 ? 18.077 3.175 -50.721 1.00 67.38 490 PHE A C 1
ATOM 3696 O O . PHE A 1 490 ? 18.543 4.228 -51.138 1.00 67.38 490 PHE A O 1
ATOM 3703 N N . ALA A 1 491 ? 17.005 3.182 -49.928 1.00 67.19 491 ALA A N 1
ATOM 3704 C CA . ALA A 1 491 ? 16.172 4.381 -49.731 1.00 67.19 491 ALA A CA 1
ATOM 3705 C C . ALA A 1 491 ? 16.892 5.610 -49.119 1.00 67.19 491 ALA A C 1
ATOM 3707 O O . ALA A 1 491 ? 16.337 6.713 -49.107 1.00 67.19 491 ALA A O 1
ATOM 3708 N N . THR A 1 492 ? 18.108 5.438 -48.597 1.00 79.19 492 THR A N 1
ATOM 3709 C CA . THR A 1 492 ? 18.876 6.455 -47.874 1.00 79.19 492 THR A CA 1
ATOM 3710 C C . THR A 1 492 ? 20.306 6.596 -48.411 1.00 79.19 492 THR A C 1
ATOM 3712 O O . THR A 1 492 ? 20.841 5.724 -49.087 1.00 79.19 492 THR A O 1
ATOM 3715 N N . GLU A 1 493 ? 20.948 7.727 -48.139 1.00 85.50 493 GLU A N 1
ATOM 3716 C CA . GLU A 1 493 ? 22.378 7.950 -48.340 1.00 85.50 493 GLU A CA 1
ATOM 3717 C C . GLU A 1 493 ? 23.064 7.901 -46.968 1.00 85.50 493 GLU A C 1
ATOM 3719 O O . GLU A 1 493 ? 22.605 8.524 -46.014 1.00 85.50 493 GLU A O 1
ATOM 3724 N N . ILE A 1 494 ? 24.144 7.135 -46.846 1.00 89.62 494 ILE A N 1
ATOM 3725 C CA . ILE A 1 494 ? 24.909 6.969 -45.607 1.00 89.62 494 ILE A CA 1
ATOM 3726 C C . ILE A 1 494 ? 26.291 7.579 -45.820 1.00 89.62 494 ILE A C 1
ATOM 3728 O O . ILE A 1 494 ? 26.990 7.199 -46.762 1.00 89.62 494 ILE A O 1
ATOM 3732 N N . ARG A 1 495 ? 26.695 8.515 -44.957 1.00 89.94 495 ARG A N 1
ATOM 3733 C CA . ARG A 1 495 ? 27.982 9.221 -45.049 1.00 89.94 495 ARG A CA 1
ATOM 3734 C C . ARG A 1 495 ? 28.731 9.223 -43.734 1.00 89.94 495 ARG A C 1
ATOM 3736 O O . ARG A 1 495 ? 28.124 9.349 -42.676 1.00 89.94 495 ARG A O 1
ATOM 3743 N N . ALA A 1 496 ? 30.050 9.172 -43.813 1.00 90.31 496 ALA A N 1
ATOM 3744 C CA . ALA A 1 496 ? 30.904 9.415 -42.663 1.00 90.31 496 ALA A CA 1
ATOM 3745 C C . ALA A 1 496 ? 30.851 10.913 -42.313 1.00 90.31 496 ALA A C 1
ATOM 3747 O O . ALA A 1 496 ? 31.116 11.765 -43.162 1.00 90.31 496 ALA A O 1
ATOM 3748 N N . ARG A 1 497 ? 30.457 11.259 -41.085 1.00 85.81 497 ARG A N 1
ATOM 3749 C CA . ARG A 1 497 ? 30.457 12.645 -40.588 1.00 85.81 497 ARG A CA 1
ATOM 3750 C C . ARG A 1 497 ? 31.819 13.013 -40.013 1.00 85.81 497 ARG A C 1
ATOM 3752 O O . ARG A 1 497 ? 32.303 14.116 -40.247 1.00 85.81 497 ARG A O 1
ATOM 3759 N N . THR A 1 498 ? 32.429 12.082 -39.294 1.00 89.75 498 THR A N 1
ATOM 3760 C CA . THR A 1 498 ? 33.834 12.124 -38.878 1.00 89.75 498 THR A CA 1
ATOM 3761 C C . THR A 1 498 ? 34.595 11.000 -39.579 1.00 89.75 498 THR A C 1
ATOM 3763 O O . THR A 1 498 ? 33.999 10.238 -40.339 1.00 89.75 498 THR A O 1
ATOM 3766 N N . ASN A 1 499 ? 35.909 10.896 -39.367 1.00 92.06 499 ASN A N 1
ATOM 3767 C CA . ASN A 1 499 ? 36.624 9.695 -39.796 1.00 92.06 499 ASN A CA 1
ATOM 3768 C C . ASN A 1 499 ? 36.015 8.485 -39.075 1.00 92.06 499 ASN A C 1
ATOM 3770 O O . ASN A 1 499 ? 35.867 8.523 -37.852 1.00 92.06 499 ASN A O 1
ATOM 3774 N N . ALA A 1 500 ? 35.631 7.461 -39.831 1.00 94.44 500 ALA A N 1
ATOM 3775 C CA . ALA A 1 500 ? 34.867 6.333 -39.323 1.00 94.44 500 ALA A CA 1
ATOM 3776 C C . ALA A 1 500 ? 35.429 5.005 -39.831 1.00 94.44 500 ALA A C 1
ATOM 3778 O O . ALA A 1 500 ? 35.709 4.860 -41.023 1.00 94.44 500 ALA A O 1
ATOM 3779 N N . SER A 1 501 ? 35.517 4.033 -38.927 1.00 94.56 501 SER A N 1
ATOM 3780 C CA . SER A 1 501 ? 35.887 2.656 -39.239 1.00 94.56 501 SER A CA 1
ATOM 3781 C C . SER A 1 501 ? 34.640 1.785 -39.237 1.00 94.56 501 SER A C 1
ATOM 3783 O O . SER A 1 501 ? 33.838 1.837 -38.299 1.00 94.56 501 SER A O 1
ATOM 3785 N N . ILE A 1 502 ? 34.441 1.002 -40.297 1.00 93.44 502 ILE A N 1
ATOM 3786 C CA . ILE A 1 502 ? 33.248 0.171 -40.474 1.00 93.44 502 ILE A CA 1
ATOM 3787 C C . ILE A 1 502 ? 33.654 -1.246 -40.856 1.00 93.44 502 ILE A C 1
ATOM 3789 O O . ILE A 1 502 ? 34.373 -1.454 -41.834 1.00 93.44 502 ILE A O 1
ATOM 3793 N N . ARG A 1 503 ? 33.127 -2.231 -40.127 1.00 92.31 503 ARG A N 1
ATOM 3794 C CA . ARG A 1 503 ? 33.238 -3.653 -40.464 1.00 92.31 503 ARG A CA 1
ATOM 3795 C C . ARG A 1 503 ? 32.042 -4.080 -41.300 1.00 92.31 503 ARG A C 1
ATOM 3797 O O . ARG A 1 503 ? 30.901 -3.915 -40.880 1.00 92.31 503 ARG A O 1
ATOM 3804 N N . PHE A 1 504 ? 32.301 -4.644 -42.472 1.00 91.88 504 PHE A N 1
ATOM 3805 C CA . PHE A 1 504 ? 31.288 -5.206 -43.353 1.00 91.88 504 PHE A CA 1
ATOM 3806 C C . PHE A 1 504 ? 31.261 -6.726 -43.263 1.00 91.88 504 PHE A C 1
ATOM 3808 O O . PHE A 1 504 ? 32.291 -7.380 -43.409 1.00 91.88 504 PHE A O 1
ATOM 3815 N N . ILE A 1 505 ? 30.064 -7.277 -43.095 1.00 91.06 505 ILE A N 1
ATOM 3816 C CA . ILE A 1 505 ? 29.791 -8.711 -43.151 1.00 91.06 505 ILE A CA 1
ATOM 3817 C C . ILE A 1 505 ? 29.082 -9.006 -44.477 1.00 91.06 505 ILE A C 1
ATOM 3819 O O . ILE A 1 505 ? 27.994 -8.455 -44.700 1.00 91.06 505 ILE A O 1
ATOM 3823 N N . PRO A 1 506 ? 29.655 -9.829 -45.376 1.00 90.81 506 PRO A N 1
ATOM 3824 C CA . PRO A 1 506 ? 29.034 -10.162 -46.651 1.00 90.81 506 PRO A CA 1
ATOM 3825 C C . PRO A 1 506 ? 27.637 -10.758 -46.468 1.00 90.81 506 PRO A C 1
ATOM 3827 O O . PRO A 1 506 ? 27.390 -11.574 -45.582 1.00 90.81 506 PRO A O 1
ATOM 3830 N N . GLY A 1 507 ? 26.697 -10.359 -47.324 1.00 87.25 507 GLY A N 1
ATOM 3831 C CA . GLY A 1 507 ? 25.300 -10.762 -47.189 1.00 87.25 507 GLY A CA 1
ATOM 3832 C C . GLY A 1 507 ? 25.064 -12.262 -47.327 1.00 87.25 507 GLY A C 1
ATOM 3833 O O . GLY A 1 507 ? 24.159 -12.777 -46.682 1.00 87.25 507 GLY A O 1
ATOM 3834 N N . GLU A 1 508 ? 25.872 -12.975 -48.115 1.00 85.62 508 GLU A N 1
ATOM 3835 C CA . GLU A 1 508 ? 25.778 -14.440 -48.208 1.00 85.62 508 GLU A CA 1
ATOM 3836 C C . GLU A 1 508 ? 26.192 -15.123 -46.901 1.00 85.62 508 GLU A C 1
ATOM 3838 O O . GLU A 1 508 ? 25.516 -16.055 -46.472 1.00 85.62 508 GLU A O 1
ATOM 3843 N N . THR A 1 509 ? 27.197 -14.589 -46.202 1.00 88.06 509 THR A N 1
ATOM 3844 C CA . THR A 1 509 ? 27.608 -15.047 -44.869 1.00 88.06 509 THR A CA 1
ATOM 3845 C C . THR A 1 509 ? 26.477 -14.855 -43.860 1.00 88.06 509 THR A C 1
ATOM 3847 O O . THR A 1 509 ? 26.125 -15.785 -43.141 1.00 88.06 509 THR A O 1
ATOM 3850 N N . VAL A 1 510 ? 25.820 -13.690 -43.867 1.00 86.56 510 VAL A N 1
ATOM 3851 C CA . VAL A 1 510 ? 24.655 -13.424 -43.001 1.00 86.56 510 VAL A CA 1
ATOM 3852 C C . VAL A 1 510 ? 23.484 -14.351 -43.341 1.00 86.56 510 VAL A C 1
ATOM 3854 O O . VAL A 1 510 ? 22.876 -14.928 -42.447 1.00 86.56 510 VAL A O 1
ATOM 3857 N N . LYS A 1 511 ? 23.170 -14.546 -44.628 1.00 86.81 511 LYS A N 1
ATOM 3858 C CA . LYS A 1 511 ? 22.098 -15.457 -45.068 1.00 86.81 511 LYS A CA 1
ATOM 3859 C C . LYS A 1 511 ? 22.368 -16.904 -44.688 1.00 86.81 511 LYS A C 1
ATOM 3861 O O . LYS A 1 511 ? 21.423 -17.628 -44.393 1.00 86.81 511 LYS A O 1
ATOM 3866 N N . GLN A 1 512 ? 23.622 -17.340 -44.755 1.00 87.19 512 GLN A N 1
ATOM 3867 C CA . GLN A 1 512 ? 24.006 -18.675 -44.324 1.00 87.19 512 GLN A CA 1
ATOM 3868 C C . GLN A 1 512 ? 23.754 -18.831 -42.827 1.00 87.19 512 GLN A C 1
ATOM 3870 O O . GLN A 1 512 ? 23.047 -19.760 -42.458 1.00 87.19 512 GLN A O 1
ATOM 3875 N N . GLN A 1 513 ? 24.210 -17.879 -42.006 1.00 87.00 513 GLN A N 1
ATOM 3876 C CA . GLN A 1 513 ? 23.963 -17.891 -40.562 1.00 87.00 513 GLN A CA 1
ATOM 3877 C C . GLN A 1 513 ? 22.462 -17.905 -40.234 1.00 87.00 513 GLN A C 1
ATOM 3879 O O . GLN A 1 513 ? 22.019 -18.769 -39.495 1.00 87.00 513 GLN A O 1
ATOM 3884 N N . VAL A 1 514 ? 21.641 -17.075 -40.891 1.00 86.12 514 VAL A N 1
ATOM 3885 C CA . VAL A 1 514 ? 20.168 -17.106 -40.732 1.00 86.12 514 VAL A CA 1
ATOM 3886 C C . VAL A 1 514 ? 19.553 -18.472 -41.091 1.00 86.12 514 VAL A C 1
ATOM 3888 O O . VAL A 1 514 ? 18.502 -18.828 -40.570 1.00 86.12 514 VAL A O 1
ATOM 3891 N N . ARG A 1 515 ? 20.158 -19.249 -41.997 1.00 86.56 515 ARG A N 1
ATOM 3892 C CA . ARG A 1 515 ? 19.647 -20.581 -42.378 1.00 86.56 515 ARG A CA 1
ATOM 3893 C C . ARG A 1 515 ? 20.120 -21.694 -41.449 1.00 86.56 515 ARG A C 1
ATOM 3895 O O . ARG A 1 515 ? 19.417 -22.691 -41.322 1.00 86.56 515 ARG A O 1
ATOM 3902 N N . THR A 1 516 ? 21.325 -21.576 -40.900 1.00 86.06 516 THR A N 1
ATOM 3903 C CA . THR A 1 516 ? 21.988 -22.660 -40.162 1.00 86.06 516 THR A CA 1
ATOM 3904 C C . THR A 1 516 ? 21.949 -22.480 -38.652 1.00 86.06 516 THR A C 1
ATOM 3906 O O . THR A 1 516 ? 22.096 -23.465 -37.938 1.00 86.06 516 THR A O 1
ATOM 3909 N N . ASP A 1 517 ? 21.754 -21.253 -38.178 1.00 83.06 517 ASP A N 1
ATOM 3910 C CA . ASP A 1 517 ? 21.704 -20.889 -36.768 1.00 83.06 517 ASP A CA 1
ATOM 3911 C C . ASP A 1 517 ? 20.347 -20.218 -36.459 1.00 83.06 517 ASP A C 1
ATOM 3913 O O . ASP A 1 517 ? 20.119 -19.057 -36.825 1.00 83.06 517 ASP A O 1
ATOM 3917 N N . PRO A 1 518 ? 19.414 -20.947 -35.815 1.00 76.12 518 PRO A N 1
ATOM 3918 C CA . PRO A 1 518 ? 18.114 -20.411 -35.423 1.00 76.12 518 PRO A CA 1
ATOM 3919 C C . PRO A 1 518 ? 18.204 -19.193 -34.495 1.00 76.12 518 PRO A C 1
ATOM 3921 O O . PRO A 1 518 ? 17.375 -18.289 -34.604 1.00 76.12 518 PRO A O 1
ATOM 3924 N N . GLU A 1 519 ? 19.213 -19.134 -33.623 1.00 75.50 519 GLU A N 1
ATOM 3925 C CA . GLU A 1 519 ? 19.412 -18.020 -32.693 1.00 75.50 519 GLU A CA 1
ATOM 3926 C C . GLU A 1 519 ? 19.861 -16.768 -33.457 1.00 75.50 519 GLU A C 1
ATOM 3928 O O . GLU A 1 519 ? 19.310 -15.677 -33.281 1.00 75.50 519 GLU A O 1
ATOM 3933 N N . PHE A 1 520 ? 20.785 -16.932 -34.406 1.00 83.12 520 PHE A N 1
ATOM 3934 C CA . PHE A 1 520 ? 21.170 -15.871 -35.338 1.00 83.12 520 PHE A CA 1
ATOM 3935 C C . PHE A 1 520 ? 19.979 -15.376 -36.170 1.00 83.12 520 PHE A C 1
ATOM 3937 O O . PHE A 1 520 ? 19.818 -14.169 -36.376 1.00 83.12 520 PHE A O 1
ATOM 3944 N N . ALA A 1 521 ? 19.139 -16.294 -36.657 1.00 81.62 521 ALA A N 1
ATOM 3945 C CA . ALA A 1 521 ? 17.956 -15.971 -37.449 1.00 81.62 521 ALA A CA 1
ATOM 3946 C C . ALA A 1 521 ? 16.966 -15.101 -36.666 1.00 81.62 521 ALA A C 1
ATOM 3948 O O . ALA A 1 521 ? 16.503 -14.074 -37.172 1.00 81.62 521 ALA A O 1
ATOM 3949 N N . GLU A 1 522 ? 16.684 -15.474 -35.419 1.00 73.88 522 GLU A N 1
ATOM 3950 C CA . GLU A 1 522 ? 15.791 -14.723 -34.545 1.00 73.88 522 GLU A CA 1
ATOM 3951 C C . GLU A 1 522 ? 16.372 -13.345 -34.192 1.00 73.88 522 GLU A C 1
ATOM 3953 O O . GLU A 1 522 ? 15.680 -12.330 -34.310 1.00 73.88 522 GLU A O 1
ATOM 3958 N N . ASN A 1 523 ? 17.668 -13.282 -33.862 1.00 78.06 523 ASN A N 1
ATOM 3959 C CA . ASN A 1 523 ? 18.382 -12.029 -33.596 1.00 78.06 523 ASN A CA 1
ATOM 3960 C C . ASN A 1 523 ? 18.349 -11.080 -34.805 1.00 78.06 523 ASN A C 1
ATOM 3962 O O . ASN A 1 523 ? 18.144 -9.871 -34.662 1.00 78.06 523 ASN A O 1
ATOM 3966 N N . TYR A 1 524 ? 18.484 -11.625 -36.014 1.00 84.50 524 TYR A N 1
ATOM 3967 C CA . TYR A 1 524 ? 18.401 -10.861 -37.252 1.00 84.50 524 TYR A CA 1
ATOM 3968 C C . TYR A 1 524 ? 16.979 -10.331 -37.533 1.00 84.50 524 TYR A C 1
ATOM 3970 O O . TYR A 1 524 ? 16.819 -9.159 -37.890 1.00 84.50 524 TYR A O 1
ATOM 3978 N N . ILE A 1 525 ? 15.934 -11.150 -37.334 1.00 82.69 525 ILE A N 1
ATOM 3979 C CA . ILE A 1 525 ? 14.520 -10.737 -37.473 1.00 82.69 525 ILE A CA 1
ATOM 3980 C C . ILE A 1 525 ? 14.166 -9.647 -36.455 1.00 82.69 525 ILE A C 1
ATOM 3982 O O . ILE A 1 525 ? 13.471 -8.677 -36.785 1.00 82.69 525 ILE A O 1
ATOM 3986 N N . ARG A 1 526 ? 14.672 -9.771 -35.226 1.00 75.19 526 ARG A N 1
ATOM 3987 C CA . ARG A 1 526 ? 14.480 -8.783 -34.162 1.00 75.19 526 ARG A CA 1
ATOM 3988 C C . ARG A 1 526 ? 15.075 -7.432 -34.547 1.00 75.19 526 ARG A C 1
ATOM 3990 O O . ARG A 1 526 ? 14.361 -6.429 -34.557 1.00 75.19 526 ARG A O 1
ATOM 3997 N N . LEU A 1 527 ? 16.327 -7.430 -35.001 1.00 78.12 527 LEU A N 1
ATOM 3998 C CA . LEU A 1 527 ? 17.018 -6.225 -35.457 1.00 78.12 527 LEU A CA 1
ATOM 3999 C C . LEU A 1 527 ? 16.312 -5.563 -36.660 1.00 78.12 527 LEU A C 1
ATOM 4001 O O . LEU A 1 527 ? 16.240 -4.337 -36.747 1.00 78.12 527 LEU A O 1
ATOM 4005 N N . LEU A 1 528 ? 15.736 -6.346 -37.582 1.00 81.56 528 LEU A N 1
ATOM 4006 C CA . LEU A 1 528 ? 14.887 -5.813 -38.657 1.00 81.56 528 LEU A CA 1
ATOM 4007 C C . LEU A 1 528 ? 13.609 -5.152 -38.120 1.00 81.56 528 LEU A C 1
ATOM 4009 O O . LEU A 1 528 ? 13.263 -4.047 -38.545 1.00 81.56 528 LEU A O 1
ATOM 4013 N N . SER A 1 529 ? 12.930 -5.802 -37.174 1.00 75.69 529 SER A N 1
ATOM 4014 C CA . SER A 1 529 ? 11.677 -5.317 -36.580 1.00 75.69 529 SER A CA 1
ATOM 4015 C C . SER A 1 529 ? 11.867 -3.988 -35.838 1.00 75.69 529 SER A C 1
ATOM 4017 O O . SER A 1 529 ? 11.051 -3.074 -35.970 1.00 75.69 529 SER A O 1
ATOM 4019 N N . GLU A 1 530 ? 12.986 -3.826 -35.129 1.00 72.38 530 GLU A N 1
ATOM 4020 C CA . GLU A 1 530 ? 13.370 -2.569 -34.475 1.00 72.38 530 GLU A CA 1
ATOM 4021 C C . GLU A 1 530 ? 13.550 -1.422 -35.475 1.00 72.38 530 GLU A C 1
ATOM 4023 O O . GLU A 1 530 ? 13.054 -0.311 -35.259 1.00 72.38 530 GLU A O 1
ATOM 4028 N N . LYS A 1 531 ? 14.217 -1.680 -36.608 1.00 75.62 531 LYS A N 1
ATOM 4029 C CA . LYS A 1 531 ? 14.415 -0.658 -37.647 1.00 75.62 531 LYS A CA 1
ATOM 4030 C C . LYS A 1 531 ? 13.099 -0.267 -38.323 1.00 75.62 531 LYS A C 1
ATOM 4032 O O . LYS A 1 531 ? 12.919 0.913 -38.619 1.00 75.62 531 LYS A O 1
ATOM 4037 N N . VAL A 1 532 ? 12.167 -1.205 -38.517 1.00 73.75 532 VAL A N 1
ATOM 4038 C CA . VAL A 1 532 ? 10.816 -0.903 -39.032 1.00 73.75 532 VAL A CA 1
ATOM 4039 C C . VAL A 1 532 ? 10.061 0.017 -38.070 1.00 73.75 532 VAL A C 1
ATOM 4041 O O . VAL A 1 532 ? 9.537 1.048 -38.492 1.00 73.75 532 VAL A O 1
ATOM 4044 N N . ARG A 1 533 ? 10.065 -0.284 -36.765 1.00 65.00 533 ARG A N 1
ATOM 4045 C CA . ARG A 1 533 ? 9.420 0.566 -35.748 1.00 65.00 533 ARG A CA 1
ATOM 4046 C C . ARG A 1 533 ? 10.049 1.956 -35.663 1.00 65.00 533 ARG A C 1
ATOM 4048 O O . ARG A 1 533 ? 9.327 2.948 -35.586 1.00 65.00 533 ARG A O 1
ATOM 4055 N N . PHE A 1 534 ? 11.381 2.048 -35.714 1.00 69.12 534 PHE A N 1
ATOM 4056 C CA . PHE A 1 534 ? 12.088 3.331 -35.774 1.00 69.12 534 PHE A CA 1
ATOM 4057 C C . PHE A 1 534 ? 11.614 4.180 -36.961 1.00 69.12 534 PHE A C 1
ATOM 4059 O O . PHE A 1 534 ? 11.297 5.355 -36.787 1.00 69.12 534 PHE A O 1
ATOM 4066 N N . LEU A 1 535 ? 11.517 3.588 -38.154 1.00 67.00 535 LEU A N 1
ATOM 4067 C CA . LEU A 1 535 ? 11.060 4.302 -39.346 1.00 67.00 535 LEU A CA 1
ATOM 4068 C C . LEU A 1 535 ? 9.589 4.735 -39.236 1.00 67.00 535 LEU A C 1
ATOM 4070 O O . LEU A 1 535 ? 9.281 5.866 -39.605 1.00 67.00 535 LEU A O 1
ATOM 4074 N N . ASN A 1 536 ? 8.708 3.905 -38.669 1.00 64.62 536 ASN A N 1
ATOM 4075 C CA . ASN A 1 536 ? 7.301 4.261 -38.451 1.00 64.62 536 ASN A CA 1
ATOM 4076 C C . ASN A 1 536 ? 7.130 5.430 -37.466 1.00 64.62 536 ASN A C 1
ATOM 4078 O O . ASN A 1 536 ? 6.344 6.334 -37.742 1.00 64.62 536 ASN A O 1
ATOM 4082 N N . ARG A 1 537 ? 7.912 5.476 -36.374 1.00 61.88 537 ARG A N 1
ATOM 4083 C CA . ARG A 1 537 ? 7.927 6.633 -35.455 1.00 61.88 537 ARG A CA 1
ATOM 4084 C C . ARG A 1 537 ? 8.345 7.914 -36.172 1.00 61.88 537 ARG A C 1
ATOM 4086 O O . ARG A 1 537 ? 7.664 8.926 -36.078 1.00 61.88 537 ARG A O 1
ATOM 4093 N N . ARG A 1 538 ? 9.401 7.849 -36.988 1.00 62.56 538 ARG A N 1
ATOM 4094 C CA . ARG A 1 538 ? 9.851 9.012 -37.769 1.00 62.56 538 ARG A CA 1
ATOM 4095 C C . ARG A 1 538 ? 8.793 9.468 -38.775 1.00 62.56 538 ARG A C 1
ATOM 4097 O O . ARG A 1 538 ? 8.632 10.665 -38.968 1.00 62.56 538 ARG A O 1
ATOM 4104 N N . ILE A 1 539 ? 8.051 8.550 -39.397 1.00 63.91 539 ILE A N 1
ATOM 4105 C CA . ILE A 1 539 ? 6.929 8.905 -40.281 1.00 63.91 539 ILE A CA 1
ATOM 4106 C C . ILE A 1 539 ? 5.837 9.654 -39.502 1.00 63.91 539 ILE A C 1
ATOM 4108 O O . ILE A 1 539 ? 5.349 10.672 -39.994 1.00 63.91 539 ILE A O 1
ATOM 4112 N N . ALA A 1 540 ? 5.496 9.210 -38.290 1.00 54.84 540 ALA A N 1
ATOM 4113 C CA . ALA A 1 540 ? 4.539 9.906 -37.428 1.00 54.84 540 ALA A CA 1
ATOM 4114 C C . ALA A 1 540 ? 5.015 11.328 -37.064 1.00 54.84 540 ALA A C 1
ATOM 4116 O O . ALA A 1 540 ? 4.254 12.284 -37.219 1.00 54.84 540 ALA A O 1
ATOM 4117 N N . ASP A 1 541 ? 6.295 11.496 -36.710 1.00 56.22 541 ASP A N 1
ATOM 4118 C CA . ASP A 1 541 ? 6.886 12.808 -36.393 1.00 56.22 541 ASP A CA 1
ATOM 4119 C C . ASP A 1 541 ? 6.770 13.805 -37.561 1.00 56.22 541 ASP A C 1
ATOM 4121 O O . ASP A 1 541 ? 6.523 14.996 -37.364 1.00 56.22 541 ASP A O 1
ATOM 4125 N N . PHE A 1 542 ? 6.937 13.326 -38.799 1.00 54.97 542 PHE A N 1
ATOM 4126 C CA . PHE A 1 542 ? 6.874 14.158 -40.006 1.00 54.97 542 PHE A CA 1
ATOM 4127 C C . PHE A 1 542 ? 5.449 14.388 -40.540 1.00 54.97 542 PHE A C 1
ATOM 4129 O O . PHE A 1 542 ? 5.275 15.213 -41.438 1.00 54.97 542 PHE A O 1
ATOM 4136 N N . THR A 1 543 ? 4.432 13.704 -40.005 1.00 54.38 543 THR A N 1
ATOM 4137 C CA . THR A 1 543 ? 3.038 13.777 -40.493 1.00 54.38 543 THR A CA 1
ATOM 4138 C C . THR A 1 543 ? 2.054 14.420 -39.510 1.00 54.38 543 THR A C 1
ATOM 4140 O O . THR A 1 543 ? 0.876 14.556 -39.837 1.00 54.38 543 THR A O 1
ATOM 4143 N N . ALA A 1 544 ? 2.515 14.891 -38.344 1.00 55.66 544 ALA A N 1
ATOM 4144 C CA . ALA A 1 544 ? 1.689 15.643 -37.395 1.00 55.66 544 ALA A CA 1
ATOM 4145 C C . ALA A 1 544 ? 1.086 16.917 -38.032 1.00 55.66 544 ALA A C 1
ATOM 4147 O O . ALA A 1 544 ? 1.756 17.604 -38.794 1.00 55.66 544 ALA A O 1
ATOM 4148 N N . SER A 1 545 ? -0.169 17.267 -37.733 1.00 59.00 545 SER A N 1
ATOM 4149 C CA . SER A 1 545 ? -0.895 18.386 -38.372 1.00 59.00 545 SER A CA 1
ATOM 4150 C C . SER A 1 545 ? -0.683 19.764 -37.720 1.00 59.00 545 SER A C 1
ATOM 4152 O O . SER A 1 545 ? -0.994 20.781 -38.341 1.00 59.00 545 SER A O 1
ATOM 4154 N N . ASP A 1 546 ? -0.132 19.827 -36.504 1.00 75.81 546 ASP A N 1
ATOM 4155 C CA . ASP A 1 546 ? 0.021 21.068 -35.732 1.00 75.81 546 ASP A CA 1
ATOM 4156 C C . ASP A 1 546 ? 1.437 21.674 -35.822 1.00 75.81 546 ASP A C 1
ATOM 4158 O O . ASP A 1 546 ? 2.450 21.011 -35.600 1.00 75.81 546 ASP A O 1
ATOM 4162 N N . THR A 1 547 ? 1.502 22.974 -36.128 1.00 80.88 547 THR A N 1
ATOM 4163 C CA . THR A 1 547 ? 2.748 23.735 -36.303 1.00 80.88 547 THR A CA 1
ATOM 4164 C C . THR A 1 547 ? 3.539 23.875 -35.002 1.00 80.88 547 THR A C 1
ATOM 4166 O O . THR A 1 547 ? 4.769 23.778 -35.036 1.00 80.88 547 THR A O 1
ATOM 4169 N N . GLU A 1 548 ? 2.864 24.097 -33.869 1.00 85.50 548 GLU A N 1
ATOM 4170 C CA . GLU A 1 548 ? 3.538 24.211 -32.570 1.00 85.50 548 GLU A CA 1
ATOM 4171 C C . GLU A 1 548 ? 4.115 22.857 -32.162 1.00 85.50 548 GLU A C 1
ATOM 4173 O O . GLU A 1 548 ? 5.309 22.774 -31.877 1.00 85.50 548 GLU A O 1
ATOM 4178 N N . ARG A 1 549 ? 3.336 21.775 -32.271 1.00 81.00 549 ARG A N 1
ATOM 4179 C CA . ARG A 1 549 ? 3.808 20.408 -32.007 1.00 81.00 549 ARG A CA 1
ATOM 4180 C C . ARG A 1 549 ? 5.025 20.012 -32.855 1.00 81.00 549 ARG A C 1
ATOM 4182 O O . ARG A 1 549 ? 6.018 19.524 -32.312 1.00 81.00 549 ARG A O 1
ATOM 4189 N N . LYS A 1 550 ? 5.002 20.289 -34.167 1.00 78.56 550 LYS A N 1
ATOM 4190 C CA . LYS A 1 550 ? 6.146 20.038 -35.070 1.00 78.56 550 LYS A CA 1
ATOM 4191 C C . LYS A 1 550 ? 7.405 20.792 -34.634 1.00 78.56 550 LYS A C 1
ATOM 4193 O O . LYS A 1 550 ? 8.501 20.227 -34.619 1.00 78.56 550 LYS A O 1
ATOM 4198 N N . LEU A 1 551 ? 7.267 22.076 -34.293 1.00 86.81 551 LEU A N 1
ATOM 4199 C CA . LEU A 1 551 ? 8.393 22.895 -33.849 1.00 86.81 551 LEU A CA 1
ATOM 4200 C C . LEU A 1 551 ? 8.912 22.443 -32.478 1.00 86.81 551 LEU A C 1
ATOM 4202 O O . LEU A 1 551 ? 10.127 22.379 -32.290 1.00 86.81 551 LEU A O 1
ATOM 4206 N N . ALA A 1 552 ? 8.016 22.101 -31.552 1.00 84.75 552 ALA A N 1
ATOM 4207 C CA . ALA A 1 552 ? 8.346 21.608 -30.220 1.00 84.75 552 ALA A CA 1
ATOM 4208 C C . ALA A 1 552 ? 9.169 20.316 -30.301 1.00 84.75 552 ALA A C 1
ATOM 4210 O O . ALA A 1 552 ? 10.274 20.261 -29.759 1.00 84.75 552 ALA A O 1
ATOM 4211 N N . GLY A 1 553 ? 8.703 19.338 -31.088 1.00 75.12 553 GLY A N 1
ATOM 4212 C CA . GLY A 1 553 ? 9.417 18.080 -31.317 1.00 75.12 553 GLY A CA 1
ATOM 4213 C C . GLY A 1 553 ? 10.798 18.293 -31.939 1.00 75.12 553 GLY A C 1
ATOM 4214 O O . GLY A 1 553 ? 11.791 17.724 -31.481 1.00 75.12 553 GLY A O 1
ATOM 4215 N N . TYR A 1 554 ? 10.907 19.187 -32.927 1.00 81.19 554 TYR A N 1
ATOM 4216 C CA . TYR A 1 554 ? 12.194 19.512 -33.544 1.00 81.19 554 TYR A CA 1
ATOM 4217 C C . TYR A 1 554 ? 13.183 20.153 -32.561 1.00 81.19 554 TYR A C 1
ATOM 4219 O O . TYR A 1 554 ? 14.349 19.756 -32.514 1.00 81.19 554 TYR A O 1
ATOM 4227 N N . LEU A 1 555 ? 12.745 21.146 -31.779 1.00 83.50 555 LEU A N 1
ATOM 4228 C CA . LEU A 1 555 ? 13.611 21.852 -30.828 1.00 83.50 555 LEU A CA 1
ATOM 4229 C C . LEU A 1 555 ? 14.020 20.965 -29.649 1.00 83.50 555 LEU A C 1
ATOM 4231 O O . LEU A 1 555 ? 15.169 21.029 -29.214 1.00 83.50 555 LEU A O 1
ATOM 4235 N N . ALA A 1 556 ? 13.122 20.098 -29.187 1.00 79.00 556 ALA A N 1
ATOM 4236 C CA . ALA A 1 556 ? 13.395 19.111 -28.151 1.00 79.00 556 ALA A CA 1
ATOM 4237 C C . ALA A 1 556 ? 14.465 18.084 -28.565 1.00 79.00 556 ALA A C 1
ATOM 4239 O O . ALA A 1 556 ? 15.323 17.714 -27.752 1.00 79.00 556 ALA A O 1
ATOM 4240 N N . ALA A 1 557 ? 14.414 17.634 -29.822 1.00 66.81 557 ALA A N 1
ATOM 4241 C CA . ALA A 1 557 ? 15.308 16.618 -30.374 1.00 66.81 557 ALA A CA 1
ATOM 4242 C C . ALA A 1 557 ? 16.642 17.186 -30.884 1.00 66.81 557 ALA A C 1
ATOM 4244 O O . ALA A 1 557 ? 17.617 16.448 -31.030 1.00 66.81 557 ALA A O 1
ATOM 4245 N N . CYS A 1 558 ? 16.712 18.489 -31.171 1.00 71.38 558 CYS A N 1
ATOM 4246 C CA . CYS A 1 558 ? 17.928 19.094 -31.693 1.00 71.38 558 CYS A CA 1
ATOM 4247 C C . CYS A 1 558 ? 18.984 19.301 -30.588 1.00 71.38 558 CYS A C 1
ATOM 4249 O O . CYS A 1 558 ? 18.703 19.928 -29.556 1.00 71.38 558 CYS A O 1
ATOM 4251 N N . PRO A 1 559 ? 20.223 18.817 -30.793 1.00 63.56 559 PRO A N 1
ATOM 4252 C CA . PRO A 1 559 ? 21.318 19.097 -29.879 1.00 63.56 559 PRO A CA 1
ATOM 4253 C C . PRO A 1 559 ? 21.605 20.603 -29.883 1.00 63.56 559 PRO A C 1
ATOM 4255 O O . PRO A 1 559 ? 21.715 21.227 -30.942 1.00 63.56 559 PRO A O 1
ATOM 4258 N N . ALA A 1 560 ? 21.674 21.184 -28.688 1.00 73.62 560 ALA A N 1
ATOM 4259 C CA . ALA A 1 560 ? 22.111 22.560 -28.499 1.00 73.62 560 ALA A CA 1
ATOM 4260 C C . ALA A 1 560 ? 23.624 22.605 -28.259 1.00 73.62 560 ALA A C 1
ATOM 4262 O O . ALA A 1 560 ? 24.222 21.589 -27.910 1.00 73.62 560 ALA A O 1
ATOM 4263 N N . ASP A 1 561 ? 24.233 23.773 -28.453 1.00 74.25 561 ASP A N 1
ATOM 4264 C CA . ASP A 1 561 ? 25.602 24.006 -27.991 1.00 74.25 561 ASP A CA 1
ATOM 4265 C C . ASP A 1 561 ? 25.683 24.078 -26.454 1.00 74.25 561 ASP A C 1
ATOM 4267 O O . ASP A 1 561 ? 24.662 24.060 -25.762 1.00 74.25 561 ASP A O 1
ATOM 4271 N N . ASP A 1 562 ? 26.897 24.228 -25.920 1.00 71.25 562 ASP A N 1
ATOM 4272 C CA . ASP A 1 562 ? 27.177 24.305 -24.476 1.00 71.25 562 ASP A CA 1
ATOM 4273 C C . ASP A 1 562 ? 26.466 25.475 -23.760 1.00 71.25 562 ASP A C 1
ATOM 4275 O O . ASP A 1 562 ? 26.483 25.566 -22.536 1.00 71.25 562 ASP A O 1
ATOM 4279 N N . ARG A 1 563 ? 25.836 26.393 -24.507 1.00 71.75 563 ARG A N 1
ATOM 4280 C CA . ARG A 1 563 ? 25.042 27.518 -23.985 1.00 71.75 563 ARG A CA 1
ATOM 4281 C C . ARG A 1 563 ? 23.534 27.300 -24.137 1.00 71.75 563 ARG A C 1
ATOM 4283 O O . ARG A 1 563 ? 22.749 28.223 -23.901 1.00 71.75 563 ARG A O 1
ATOM 4290 N N . GLY A 1 564 ? 23.118 26.108 -24.561 1.00 77.19 564 GLY A N 1
ATOM 4291 C CA . GLY A 1 564 ? 21.722 25.767 -24.809 1.00 77.19 564 GLY A CA 1
ATOM 4292 C C . GLY A 1 564 ? 21.159 26.369 -26.100 1.00 77.19 564 GLY A C 1
ATOM 4293 O O . GLY A 1 564 ? 19.941 26.387 -26.268 1.00 77.19 564 GLY A O 1
ATOM 4294 N N . ILE A 1 565 ? 22.002 26.852 -27.025 1.00 82.38 565 ILE A N 1
ATOM 4295 C CA . ILE A 1 565 ? 21.573 27.537 -28.251 1.00 82.38 565 ILE A CA 1
ATOM 4296 C C . ILE A 1 565 ? 21.580 26.591 -29.456 1.00 82.38 565 ILE A C 1
ATOM 4298 O O . ILE A 1 565 ? 22.587 25.977 -29.806 1.00 82.38 565 ILE A O 1
ATOM 4302 N N . ILE A 1 566 ? 20.455 26.555 -30.167 1.00 81.69 566 ILE A N 1
ATOM 4303 C CA . ILE A 1 566 ? 20.292 25.903 -31.468 1.00 81.69 566 ILE A CA 1
ATOM 4304 C C . ILE A 1 566 ? 20.313 26.991 -32.546 1.00 81.69 566 ILE A C 1
ATOM 4306 O O . ILE A 1 566 ? 19.596 27.987 -32.442 1.00 81.69 566 ILE A O 1
ATOM 4310 N N . ARG A 1 567 ? 21.104 26.826 -33.614 1.00 82.38 567 ARG A N 1
ATOM 4311 C CA . ARG A 1 567 ? 21.224 27.822 -34.704 1.00 82.38 567 ARG A CA 1
ATOM 4312 C C . ARG A 1 567 ? 20.663 27.309 -36.032 1.00 82.38 567 ARG A C 1
ATOM 4314 O O . ARG A 1 567 ? 21.422 27.108 -36.981 1.00 82.38 567 ARG A O 1
ATOM 4321 N N . PRO A 1 568 ? 19.344 27.067 -36.133 1.00 77.81 568 PRO A N 1
ATOM 4322 C CA . PRO A 1 568 ? 18.764 26.606 -37.379 1.00 77.81 568 PRO A CA 1
ATOM 4323 C C . PRO A 1 568 ? 18.668 27.769 -38.375 1.00 77.81 568 PRO A C 1
ATOM 4325 O O . PRO A 1 568 ? 18.262 28.882 -38.027 1.00 77.81 568 PRO A O 1
ATOM 4328 N N . ASN A 1 569 ? 18.965 27.510 -39.649 1.00 81.75 569 ASN A N 1
ATOM 4329 C CA . ASN A 1 569 ? 18.584 28.441 -40.708 1.00 81.75 569 ASN A CA 1
ATOM 4330 C C . ASN A 1 569 ? 17.049 28.511 -40.756 1.00 81.75 569 ASN A C 1
ATOM 4332 O O . ASN A 1 569 ? 16.397 27.506 -41.020 1.00 81.75 569 ASN A O 1
ATOM 4336 N N . ARG A 1 570 ? 16.461 29.687 -40.513 1.00 81.00 570 ARG A N 1
ATOM 4337 C CA . ARG A 1 570 ? 15.001 29.845 -40.353 1.00 81.00 570 ARG A CA 1
ATOM 4338 C C . ARG A 1 570 ? 14.203 29.470 -41.600 1.00 81.00 570 ARG A C 1
ATOM 4340 O O . ARG A 1 570 ? 13.130 28.887 -41.487 1.00 81.00 570 ARG A O 1
ATOM 4347 N N . SER A 1 571 ? 14.742 29.756 -42.783 1.00 72.62 571 SER A N 1
ATOM 4348 C CA . SER A 1 571 ? 14.102 29.388 -44.051 1.00 72.62 571 SER A CA 1
ATOM 4349 C C . SER A 1 571 ? 14.229 27.891 -44.335 1.00 72.62 571 SER A C 1
ATOM 4351 O O . SER A 1 571 ? 13.325 27.301 -44.917 1.00 72.62 571 SER A O 1
ATOM 4353 N N . ALA A 1 572 ? 15.326 27.258 -43.907 1.00 61.25 572 ALA A N 1
ATOM 4354 C CA . ALA A 1 572 ? 15.462 25.807 -43.967 1.00 61.25 572 ALA A CA 1
ATOM 4355 C C . ALA A 1 572 ? 14.536 25.116 -42.957 1.00 61.25 572 ALA A C 1
ATOM 4357 O O . ALA A 1 572 ? 13.825 24.204 -43.343 1.00 61.25 572 ALA A O 1
ATOM 4358 N N . LEU A 1 573 ? 14.464 25.613 -41.718 1.00 79.50 573 LEU A N 1
ATOM 4359 C CA . LEU A 1 573 ? 13.617 25.074 -40.654 1.00 79.50 573 LEU A CA 1
ATOM 4360 C C . LEU A 1 573 ? 12.132 25.086 -41.026 1.00 79.50 573 LEU A C 1
ATOM 4362 O O . LEU A 1 573 ? 11.459 24.077 -40.858 1.00 79.50 573 LEU A O 1
ATOM 4366 N N . ALA A 1 574 ? 11.635 26.197 -41.579 1.00 74.94 574 ALA A N 1
ATOM 4367 C CA . ALA A 1 574 ? 10.250 26.294 -42.040 1.00 74.94 574 ALA A CA 1
ATOM 4368 C C . ALA A 1 574 ? 9.922 25.219 -43.092 1.00 74.94 574 ALA A C 1
ATOM 4370 O O . ALA A 1 574 ? 8.874 24.588 -43.027 1.00 74.94 574 ALA A O 1
ATOM 4371 N N . ARG A 1 575 ? 10.856 24.955 -44.018 1.00 66.81 575 ARG A N 1
ATOM 4372 C CA . ARG A 1 575 ? 10.715 23.883 -45.016 1.00 66.81 575 ARG A CA 1
ATOM 4373 C C . ARG A 1 575 ? 10.817 22.491 -44.397 1.00 66.81 575 ARG A C 1
ATOM 4375 O O . ARG A 1 575 ? 10.044 21.624 -44.767 1.00 66.81 575 ARG A O 1
ATOM 4382 N N . THR A 1 576 ? 11.740 22.280 -43.459 1.00 65.75 576 THR A N 1
ATOM 4383 C CA . THR A 1 576 ? 11.920 20.992 -42.768 1.00 65.75 576 THR A CA 1
ATOM 4384 C C . THR A 1 576 ? 10.672 20.577 -41.995 1.00 65.75 576 THR A C 1
ATOM 4386 O O . THR A 1 576 ? 10.357 19.394 -41.946 1.00 65.75 576 THR A O 1
ATOM 4389 N N . LEU A 1 577 ? 9.966 21.540 -41.403 1.00 74.62 577 LEU A N 1
ATOM 4390 C CA . LEU A 1 577 ? 8.726 21.296 -40.664 1.00 74.62 577 LEU A CA 1
ATOM 4391 C C . LEU A 1 577 ? 7.478 21.347 -41.556 1.00 74.62 577 LEU A C 1
ATOM 4393 O O . LEU A 1 577 ? 6.376 21.122 -41.066 1.00 74.62 577 LEU A O 1
ATOM 4397 N N . ASP A 1 578 ? 7.634 21.640 -42.848 1.00 73.06 578 ASP A N 1
ATOM 4398 C CA . ASP A 1 578 ? 6.528 21.848 -43.784 1.00 73.06 578 ASP A CA 1
ATOM 4399 C C . ASP A 1 578 ? 5.483 22.849 -43.247 1.00 73.06 578 ASP A C 1
ATOM 4401 O O . ASP A 1 578 ? 4.295 22.560 -43.105 1.00 73.06 578 ASP A O 1
ATOM 4405 N N . ILE A 1 579 ? 5.962 24.032 -42.848 1.00 80.38 579 ILE A N 1
ATOM 4406 C CA . ILE A 1 579 ? 5.143 25.141 -42.341 1.00 80.38 579 ILE A CA 1
ATOM 4407 C C . ILE A 1 579 ? 5.560 26.462 -42.994 1.00 80.38 579 ILE A C 1
ATOM 4409 O O . ILE A 1 579 ? 6.722 26.692 -43.335 1.00 80.38 579 ILE A O 1
ATOM 4413 N N . GLY A 1 580 ? 4.616 27.394 -43.137 1.00 81.94 580 GLY A N 1
ATOM 4414 C CA . GLY A 1 580 ? 4.920 28.737 -43.635 1.00 81.94 580 GLY A CA 1
ATOM 4415 C C . GLY A 1 580 ? 5.853 29.505 -42.689 1.00 81.94 580 GLY A C 1
ATOM 4416 O O . GLY A 1 580 ? 5.722 29.411 -41.469 1.00 81.94 580 GLY A O 1
ATOM 4417 N N . ARG A 1 581 ? 6.762 30.338 -43.228 1.00 81.44 581 ARG A N 1
ATOM 4418 C CA . ARG A 1 581 ? 7.688 31.155 -42.407 1.00 81.44 581 ARG A CA 1
ATOM 4419 C C . ARG A 1 581 ? 6.953 32.013 -41.373 1.00 81.44 581 ARG A C 1
ATOM 4421 O O . ARG A 1 581 ? 7.396 32.088 -40.237 1.00 81.44 581 ARG A O 1
ATOM 4428 N N . ALA A 1 582 ? 5.819 32.610 -41.743 1.00 82.31 582 ALA A N 1
ATOM 4429 C CA . ALA A 1 582 ? 4.996 33.382 -40.811 1.00 82.31 582 ALA A CA 1
ATOM 4430 C C . ALA A 1 582 ? 4.469 32.522 -39.644 1.00 82.31 582 ALA A C 1
ATOM 4432 O O . ALA A 1 582 ? 4.477 32.970 -38.503 1.00 82.31 582 ALA A O 1
ATOM 4433 N N . SER A 1 583 ? 4.068 31.273 -39.903 1.00 83.75 583 SER A N 1
ATOM 4434 C CA . SER A 1 583 ? 3.627 30.336 -38.861 1.00 83.75 583 SER A CA 1
ATOM 4435 C C . SER A 1 583 ? 4.781 29.866 -37.975 1.00 83.75 583 SER A C 1
ATOM 4437 O O . SER A 1 583 ? 4.604 29.791 -36.765 1.00 83.75 583 SER A O 1
ATOM 4439 N N . LEU A 1 584 ? 5.974 29.652 -38.543 1.00 89.56 584 LEU A N 1
ATOM 4440 C CA . LEU A 1 584 ? 7.183 29.370 -37.763 1.00 89.56 584 LEU A CA 1
ATOM 4441 C C . LEU A 1 584 ? 7.512 30.517 -36.794 1.00 89.56 584 LEU A C 1
ATOM 4443 O O . LEU A 1 584 ? 7.794 30.259 -35.629 1.00 89.56 584 LEU A O 1
ATOM 4447 N N . TYR A 1 585 ? 7.480 31.773 -37.254 1.00 91.69 585 TYR A N 1
ATOM 4448 C CA . TYR A 1 585 ? 7.748 32.920 -36.379 1.00 91.69 585 TYR A CA 1
ATOM 4449 C C . TYR A 1 585 ? 6.686 33.063 -35.284 1.00 91.69 585 TYR A C 1
ATOM 4451 O O . TYR A 1 585 ? 7.062 33.204 -34.129 1.00 91.69 585 TYR A O 1
ATOM 4459 N N . ARG A 1 586 ? 5.395 32.891 -35.603 1.00 91.50 586 ARG A N 1
ATOM 4460 C CA . ARG A 1 586 ? 4.321 32.891 -34.593 1.00 91.50 586 ARG A CA 1
ATOM 4461 C C . ARG A 1 586 ? 4.498 31.808 -33.529 1.00 91.50 586 ARG A C 1
ATOM 4463 O O . ARG A 1 586 ? 4.328 32.091 -32.351 1.00 91.50 586 ARG A O 1
ATOM 4470 N N . ALA A 1 587 ? 4.875 30.593 -33.926 1.00 91.44 587 ALA A N 1
ATOM 4471 C CA . ALA A 1 587 ? 5.135 29.510 -32.979 1.00 91.44 587 ALA A CA 1
ATOM 4472 C C . ALA A 1 587 ? 6.361 29.804 -32.092 1.00 91.44 587 ALA A C 1
ATOM 4474 O O . ALA A 1 587 ? 6.338 29.550 -30.892 1.00 91.44 587 ALA A O 1
ATOM 4475 N N . LEU A 1 588 ? 7.415 30.410 -32.651 1.00 92.94 588 LEU A N 1
ATOM 4476 C CA . LEU A 1 588 ? 8.572 30.863 -31.869 1.00 92.94 588 LEU A CA 1
ATOM 4477 C C . LEU A 1 588 ? 8.211 31.998 -30.898 1.00 92.94 588 LEU A C 1
ATOM 4479 O O . LEU A 1 588 ? 8.713 32.008 -29.779 1.00 92.94 588 LEU A O 1
ATOM 4483 N N . ASP A 1 589 ? 7.358 32.938 -31.306 1.00 94.38 589 ASP A N 1
ATOM 4484 C CA . ASP A 1 589 ? 6.856 34.014 -30.441 1.00 94.38 589 ASP A CA 1
ATOM 4485 C C . ASP A 1 589 ? 6.017 33.441 -29.290 1.00 94.38 589 ASP A C 1
ATOM 4487 O O . ASP A 1 589 ? 6.217 33.806 -28.133 1.00 94.38 589 ASP A O 1
ATOM 4491 N N . CYS A 1 590 ? 5.136 32.482 -29.596 1.00 92.69 590 CYS A N 1
ATOM 4492 C CA . CYS A 1 590 ? 4.346 31.747 -28.611 1.00 92.69 590 CYS A CA 1
ATOM 4493 C C . CYS A 1 590 ? 5.254 31.057 -27.581 1.00 92.69 590 CYS A C 1
ATOM 4495 O O . CYS A 1 590 ? 5.078 31.239 -26.377 1.00 92.69 590 CYS A O 1
ATOM 4497 N N . PHE A 1 591 ? 6.279 30.333 -28.035 1.00 94.44 591 PHE A N 1
ATOM 4498 C CA . PHE A 1 591 ? 7.194 29.617 -27.142 1.00 94.44 591 PHE A CA 1
ATOM 4499 C C . PHE A 1 591 ? 8.039 30.557 -26.286 1.00 94.44 591 PHE A C 1
ATOM 4501 O O . PHE A 1 591 ? 8.290 30.256 -25.122 1.00 94.44 591 PHE A O 1
ATOM 4508 N N . GLU A 1 592 ? 8.455 31.702 -26.828 1.00 94.50 592 GLU A N 1
ATOM 4509 C CA . GLU A 1 592 ? 9.171 32.717 -26.055 1.00 94.50 592 GLU A CA 1
ATOM 4510 C C . GLU A 1 592 ? 8.271 33.347 -24.982 1.00 94.50 592 GLU A C 1
ATOM 4512 O O . GLU A 1 592 ? 8.697 33.497 -23.840 1.00 94.50 592 GLU A O 1
ATOM 4517 N N . SER A 1 593 ? 7.000 33.622 -25.302 1.00 92.50 593 SER A N 1
ATOM 4518 C CA . SER A 1 593 ? 6.022 34.150 -24.336 1.00 92.50 593 SER A CA 1
ATOM 4519 C C . SER A 1 593 ? 5.687 33.168 -23.207 1.00 92.50 593 SER A C 1
ATOM 4521 O O . SER A 1 593 ? 5.471 33.585 -22.073 1.00 92.50 593 SER A O 1
ATOM 4523 N N . LYS A 1 594 ? 5.705 31.862 -23.504 1.00 90.12 594 LYS A N 1
ATOM 4524 C CA . LYS A 1 594 ? 5.515 30.770 -22.536 1.00 90.12 594 LYS A CA 1
ATOM 4525 C C . LYS A 1 594 ? 6.791 30.453 -21.740 1.00 90.12 594 LYS A C 1
ATOM 4527 O O . LYS A 1 594 ? 6.785 29.535 -20.932 1.00 90.12 594 LYS A O 1
ATOM 4532 N N . GLY A 1 595 ? 7.892 31.169 -21.985 1.00 91.56 595 GLY A N 1
ATOM 4533 C CA . GLY A 1 595 ? 9.170 30.957 -21.301 1.00 91.56 595 GLY A CA 1
ATOM 4534 C C . GLY A 1 595 ? 9.922 29.690 -21.723 1.00 91.56 595 GLY A C 1
ATOM 4535 O O . GLY A 1 595 ? 10.906 29.340 -21.083 1.00 91.56 595 GLY A O 1
ATOM 4536 N N . LEU A 1 596 ? 9.509 29.024 -22.805 1.00 91.19 596 LEU A N 1
ATOM 4537 C CA . LEU A 1 596 ? 10.080 27.748 -23.261 1.00 91.19 596 LEU A CA 1
ATOM 4538 C C . LEU A 1 596 ? 11.411 27.934 -23.998 1.00 91.19 596 LEU A C 1
ATOM 4540 O O . LEU A 1 596 ? 12.300 27.077 -23.968 1.00 91.19 596 LEU A O 1
ATOM 4544 N N . ILE A 1 597 ? 11.554 29.072 -24.677 1.00 94.06 597 ILE A N 1
ATOM 4545 C CA . ILE A 1 597 ? 12.758 29.462 -25.413 1.00 94.06 597 ILE A CA 1
ATOM 4546 C C . ILE A 1 597 ? 13.075 30.944 -25.189 1.00 94.06 597 ILE A C 1
ATOM 4548 O O . ILE A 1 597 ? 12.208 31.723 -24.809 1.00 94.06 597 ILE A O 1
ATOM 4552 N N . ARG A 1 598 ? 14.304 31.355 -25.509 1.00 92.44 598 ARG A N 1
ATOM 4553 C CA . ARG A 1 598 ? 14.681 32.763 -25.724 1.00 92.44 598 ARG A CA 1
ATOM 4554 C C . ARG A 1 598 ? 15.302 32.924 -27.101 1.00 92.44 598 ARG A C 1
ATOM 4556 O O . ARG A 1 598 ? 16.132 32.111 -27.518 1.00 92.44 598 ARG A O 1
ATOM 4563 N N . LYS A 1 599 ? 14.946 33.978 -27.828 1.00 89.81 599 LYS A N 1
ATOM 4564 C CA . LYS A 1 599 ? 15.617 34.307 -29.088 1.00 89.81 599 LYS A CA 1
ATOM 4565 C C . LYS A 1 599 ? 16.998 34.883 -28.781 1.00 89.81 599 LYS A C 1
ATOM 4567 O O . LYS A 1 599 ? 17.130 35.916 -28.137 1.00 89.81 599 LYS A O 1
ATOM 4572 N N . ALA A 1 600 ? 18.033 34.198 -29.255 1.00 79.69 600 ALA A N 1
ATOM 4573 C CA . ALA A 1 600 ? 19.424 34.624 -29.125 1.00 79.69 600 ALA A CA 1
ATOM 4574 C C . ALA A 1 600 ? 19.941 35.156 -30.470 1.00 79.69 600 ALA A C 1
ATOM 4576 O O . ALA A 1 600 ? 19.395 34.809 -31.525 1.00 79.69 600 ALA A O 1
ATOM 4577 N N . ASP A 1 601 ? 21.018 35.952 -30.464 1.00 70.75 601 ASP A N 1
ATOM 4578 C CA . ASP A 1 601 ? 21.624 36.418 -31.715 1.00 70.75 601 ASP A CA 1
ATOM 4579 C C . ASP A 1 601 ? 22.047 35.211 -32.577 1.00 70.75 601 ASP A C 1
ATOM 4581 O O . ASP A 1 601 ? 22.839 34.354 -32.172 1.00 70.75 601 ASP A O 1
ATOM 4585 N N . ARG A 1 602 ? 21.433 35.115 -33.762 1.00 70.94 602 ARG A N 1
ATOM 4586 C CA . ARG A 1 602 ? 21.547 34.003 -34.725 1.00 70.94 602 ARG A CA 1
ATOM 4587 C C . ARG A 1 602 ? 21.129 32.613 -34.203 1.00 70.94 602 ARG A C 1
ATOM 4589 O O . ARG A 1 602 ? 21.558 31.613 -34.781 1.00 70.94 602 ARG A O 1
ATOM 4596 N N . GLY A 1 603 ? 20.267 32.507 -33.183 1.00 84.94 603 GLY A N 1
ATOM 4597 C CA . GLY A 1 603 ? 19.842 31.210 -32.628 1.00 84.94 603 GLY A CA 1
ATOM 4598 C C . GLY A 1 603 ? 18.544 31.200 -31.809 1.00 84.94 603 GLY A C 1
ATOM 4599 O O . GLY A 1 603 ? 17.792 32.171 -31.768 1.00 84.94 603 GLY A O 1
ATOM 4600 N N . ILE A 1 604 ? 18.256 30.054 -31.197 1.00 91.75 604 ILE A N 1
ATOM 4601 C CA . ILE A 1 604 ? 17.176 29.807 -30.234 1.00 91.75 604 ILE A CA 1
ATOM 4602 C C . ILE A 1 604 ? 17.829 29.195 -29.002 1.00 91.75 604 ILE A C 1
ATOM 4604 O O . ILE A 1 604 ? 18.365 28.093 -29.098 1.00 91.75 604 ILE A O 1
ATOM 4608 N N . GLN A 1 605 ? 17.805 29.886 -27.872 1.00 92.44 605 GLN A N 1
ATOM 4609 C CA . GLN A 1 605 ? 18.193 29.294 -26.601 1.00 92.44 605 GLN A CA 1
ATOM 4610 C C . GLN A 1 605 ? 17.015 28.491 -26.052 1.00 92.44 605 GLN A C 1
ATOM 4612 O O . GLN A 1 605 ? 15.910 29.019 -25.941 1.00 92.44 605 GLN A O 1
ATOM 4617 N N . ILE A 1 606 ? 17.244 27.224 -25.726 1.00 91.38 606 ILE A N 1
ATOM 4618 C CA . ILE A 1 606 ? 16.245 26.381 -25.072 1.00 91.38 606 ILE A CA 1
ATOM 4619 C C . ILE A 1 606 ? 16.267 26.686 -23.577 1.00 91.38 606 ILE A C 1
ATOM 4621 O O . ILE A 1 606 ? 17.316 26.558 -22.951 1.00 91.38 606 ILE A O 1
ATOM 4625 N N . VAL A 1 607 ? 15.126 27.118 -23.038 1.00 91.00 607 VAL A N 1
ATOM 4626 C CA . VAL A 1 607 ? 14.963 27.440 -21.612 1.00 91.00 607 VAL A CA 1
ATOM 4627 C C . VAL A 1 607 ? 14.332 26.262 -20.884 1.00 91.00 607 VAL A C 1
ATOM 4629 O O . VAL A 1 607 ? 14.839 25.864 -19.843 1.00 91.00 607 VAL A O 1
ATOM 4632 N N . ASP A 1 608 ? 13.301 25.658 -21.477 1.00 86.88 608 ASP A N 1
ATOM 4633 C CA . ASP A 1 608 ? 12.604 24.504 -20.915 1.00 86.88 608 ASP A CA 1
ATOM 4634 C C . ASP A 1 608 ? 12.446 23.409 -21.979 1.00 86.88 608 ASP A C 1
ATOM 4636 O O . ASP A 1 608 ? 11.554 23.423 -22.833 1.00 86.88 608 ASP A O 1
ATOM 4640 N N . ARG A 1 609 ? 13.394 22.466 -21.973 1.00 84.50 609 ARG A N 1
ATOM 4641 C CA . ARG A 1 609 ? 13.437 21.370 -22.950 1.00 84.50 609 ARG A CA 1
ATOM 4642 C C . ARG A 1 609 ? 12.385 20.302 -22.657 1.00 84.50 609 ARG A C 1
ATOM 4644 O O . ARG A 1 609 ? 11.950 19.633 -23.593 1.00 84.50 609 ARG A O 1
ATOM 4651 N N . GLU A 1 610 ? 11.997 20.133 -21.398 1.00 78.94 610 GLU A N 1
ATOM 4652 C CA . GLU A 1 610 ? 11.015 19.128 -20.989 1.00 78.94 610 GLU A CA 1
ATOM 4653 C C . GLU A 1 610 ? 9.600 19.576 -21.347 1.00 78.94 610 GLU A C 1
ATOM 4655 O O . GLU A 1 610 ? 8.867 18.804 -21.964 1.00 78.94 610 GLU A O 1
ATOM 4660 N N . ALA A 1 611 ? 9.256 20.847 -21.132 1.00 81.12 611 ALA A N 1
ATOM 4661 C CA . ALA A 1 611 ? 7.978 21.396 -21.578 1.00 81.12 611 ALA A CA 1
ATOM 4662 C C . ALA A 1 611 ? 7.834 21.381 -23.113 1.00 81.12 611 ALA A C 1
ATOM 4664 O O . ALA A 1 611 ? 6.766 21.061 -23.636 1.00 81.12 611 ALA A O 1
ATOM 4665 N N . LEU A 1 612 ? 8.919 21.622 -23.866 1.00 80.62 612 LEU A N 1
ATOM 4666 C CA . LEU A 1 612 ? 8.916 21.433 -25.326 1.00 80.62 612 LEU A CA 1
ATOM 4667 C C . LEU A 1 612 ? 8.707 19.962 -25.729 1.00 80.62 612 LEU A C 1
ATOM 4669 O O . LEU A 1 612 ? 8.036 19.694 -26.725 1.00 80.62 612 LEU A O 1
ATOM 4673 N N . ARG A 1 613 ? 9.245 18.996 -24.971 1.00 77.81 613 ARG A N 1
ATOM 4674 C CA . ARG A 1 613 ? 8.984 17.563 -25.206 1.00 77.81 613 ARG A CA 1
ATOM 4675 C C . ARG A 1 613 ? 7.527 17.217 -24.925 1.00 77.81 613 ARG A C 1
ATOM 4677 O O . ARG A 1 613 ? 6.904 16.588 -25.775 1.00 77.81 613 ARG A O 1
ATOM 4684 N N . ALA A 1 614 ? 6.967 17.684 -23.813 1.00 73.81 614 ALA A N 1
ATOM 4685 C CA . ALA A 1 614 ? 5.569 17.453 -23.456 1.00 73.81 614 ALA A CA 1
ATOM 4686 C C . ALA A 1 614 ? 4.603 18.011 -24.516 1.00 73.81 614 ALA A C 1
ATOM 4688 O O . ALA A 1 614 ? 3.697 17.316 -24.962 1.00 73.81 614 ALA A O 1
ATOM 4689 N N . MET A 1 615 ? 4.858 19.224 -25.019 1.00 74.62 615 MET A N 1
ATOM 4690 C CA . MET A 1 615 ? 4.060 19.830 -26.095 1.00 74.62 615 MET A CA 1
ATOM 4691 C C . MET A 1 615 ? 4.154 19.091 -27.438 1.00 74.62 615 MET A C 1
ATOM 4693 O O . MET A 1 615 ? 3.288 19.260 -28.299 1.00 74.62 615 MET A O 1
ATOM 4697 N N . SER A 1 616 ? 5.208 18.297 -27.648 1.00 67.62 616 SER A N 1
ATOM 4698 C CA . SER A 1 616 ? 5.396 17.530 -28.882 1.00 67.62 616 SER A CA 1
ATOM 4699 C C . SER A 1 616 ? 4.541 16.255 -28.950 1.00 67.62 616 SER A C 1
ATOM 4701 O O . SER A 1 616 ? 4.376 15.692 -30.032 1.00 67.62 616 SER A O 1
ATOM 4703 N N . LEU A 1 617 ? 3.961 15.828 -27.823 1.00 57.59 617 LEU A N 1
ATOM 4704 C CA . LEU A 1 617 ? 3.169 14.605 -27.719 1.00 57.59 617 LEU A CA 1
ATOM 4705 C C . LEU A 1 617 ? 1.700 14.842 -28.135 1.00 57.59 617 LEU A C 1
ATOM 4707 O O . LEU A 1 617 ? 1.181 15.955 -27.968 1.00 57.59 617 LEU A O 1
ATOM 4711 N N . PRO A 1 618 ? 1.017 13.837 -28.721 1.00 51.44 618 PRO A N 1
ATOM 4712 C CA . PRO A 1 618 ? -0.422 13.883 -28.951 1.00 51.44 618 PRO A CA 1
ATOM 4713 C C . PRO A 1 618 ? -1.176 14.128 -27.643 1.00 51.44 618 PRO A C 1
ATOM 4715 O O . PRO A 1 618 ? -0.816 13.577 -26.610 1.00 51.44 618 PRO A O 1
ATOM 4718 N N . SER A 1 619 ? -2.185 14.989 -27.720 1.00 45.47 619 SER A N 1
ATOM 4719 C CA . SER A 1 619 ? -3.139 15.284 -26.650 1.00 45.47 619 SER A CA 1
ATOM 4720 C C . SER A 1 619 ? -4.157 14.173 -26.514 1.00 45.47 619 SER A C 1
ATOM 4722 O O . SER A 1 619 ? -4.593 13.722 -27.604 1.00 45.47 619 SER A O 1
#

Sequence (619 aa):
MTQNSKIIDIRDFGAAAGRPELQTEAIQQALDACAGTGGVVSVPKGVFRTGGLLMHSDTEFHLCAGAALIGSDDCEDYPVFPVPDGVDLRTDMEMITHYYNDRPWKEYRRAILSAYGERNVAVTGEAGAVINGADCFDANGEEGFRGPHGLFFSNCENIRLEGYTIERCGNFMHQIDNSVHIRMRGVTSLAGHDGVHLHCCRDTLIENCAFITGDDCVAGINIRGLTLRGCELNTSCDLFRIGGTDITVEDCHMYGPGKYPHRMTVVRGKNDVLPDHMGRHNLLTVVEYFSSETYPSEVPADRIVFRNCTIENPDRFMHYEYGTHTLQTGTPLTGLTIEDCAISGVLYPSLVKAKADAPLTVTLRRVKATGADGGPIDLFDGQDVNTKIITDDTPAGANTPTGTGSSARLSACEWLAGIGDTEAREFKAGDVIYSPRKYRKALGIVLSGEVIVTRKGDTGVLLNTLKAGDVFGLAALFGAGETASGPCEFATEIRARTNASIRFIPGETVKQQVRTDPEFAENYIRLLSEKVRFLNRRIADFTASDTERKLAGYLAACPADDRGIIRPNRSALARTLDIGRASLYRALDCFESKGLIRKADRGIQIVDREALRAMSLPS

Secondary structure (DSSP, 8-state):
--TTPPEEEGGGGT--TT-SS--HHHHHHHHHTTTTT-EEEEE-SEEEEE--EE--TTEEEEE-TTEEEEE-S-GGGS--PPPPTT---HHHHHHHHHHTTS---GGGG-EEEEEES-BS-EEEE-TT-EEE-TT-B-TTSGGGTB--EEEEEES-EEEEEES-EEE--SS-SEEEES-EEEEEES-EEESSS-SEEEES-EEEEEES-EEE-SS-SEEEEEEEEEEEES-EEE-SS-SEEEEEEEEEEES-EEESS-SS--GGGTEEETTEE--GGGS---EEEEEEE-BBTTB--SS-B--EEEES-EEESEEEEEEEETTTSTTB-SSPB-EEEEES-EEEEE-S--EEE-BTTB-EEEEEES-EEEETTSSB--TTTT--TTEEEEEE-PPTT--------------HHHHHHT-SS-EEEEE-TT-EEEBTTB--SEEEEEEES-EEEEE-STT-EEEEEE-TT-EE-THHHH--S-BTTBS---SSEEEESSSEEEEEEEHHHHHHHHHH-HHHHHHHHHHHHHHHHHHHHHHHHHH-S-HHHHHHHHHHHSPP-TTSEE---HHHHHHHTT--HHHHHHHHHHHHHTTSEEEETTEEEES-HHHHHHHHS--

Radius of gyration: 31.11 Å; Cα contacts (8 Å, |Δi|>4): 1606; chains: 1; bounding box: 66×66×94 Å

Foldseek 3Di:
DPPDFAEQELVVLPFDAPDPDASAVSQQVSQVVCAPPAHEYEQEAHEHEAFAHEHAANYEDEYEANGEYEYDLDLVRFDLDDADPPFDCVQVFVVCCLPPPNDRDSQQQGENYEYHLYEQYEYEYDHNAEYEQQLRFACPDVVRTAGHEHYAYGNYEQYYYYQYEYENRSAHNEEYELYENAEAYNYEYYEHEEPYEYELYEQHEHELYEQQYAYEPYAYEQYYAYEHENYEEEYLYEPYNYWHANAEYEHYEYEDQGPFHNQSQFDPDSPGGHDRVRGRRAHAEPYEYFDDQSDAHPDAGEDHEYYLYEYYQHCAHYEAAACPDRRHDHHAYAEYEYENYEEEQHNDAYHAHADQVRAHEYEYELYFYYHNVRHGDDNHPPHDPSYHYHYHDDDPDDDDDDDDDDDDDAAPCRVCVPQPDKDKDKDAAFDWADFQVRYALWKKAWQAAKKWKWADDPQIGTLDIDGHRDIDNLVVQPDDDADVPGGRTDRIIMGGNHTTMMMIGHSVSLVVCLVPPVVSVVVSVVVVVVVVVSVVVVVVLQPDPDLLLNVLVVLLPDDAPPQQWDQDPLVSSCVSNVHDSVSNVVSLVVCVVVVQWDDDDNTIRGRNSVVSVVSNDDD